Protein AF-0000000066474087 (afdb_homodimer)

pLDDT: mean 93.51, std 13.2, range [39.25, 98.94]

GO terms:
  GO:0045087 innate immune response (P, IMP)
  GO:0050829 defense response to Gram-negative bacterium (P, IMP)

Organism: Caenorhabditis elegans (NCBI:txid6239)

Secondary structure (DSSP, 8-state):
------------------EEEEEEEE-SSS-BEEEEESTT-GGGGB--B-TT-EEEEEEETT--SEEEEEEBS--TT---SBS---SSSS-TTBPPPSS--EEEEETT-GGG-EEEEEE-TT-BSS-EEEEEEEEES---EE--SS-HHHH--GGGEEE-TTSSEEEE--HHHHH-BHHHHT-GGG-STTT----HHHHHHHHH-TTSB-STT-HHHH-EEEEEEEEEEEEE-/------------------EEEEEEEE-SSS-BEEEEESTT-GGGGB--B-TT-EEEEEEETT--SEEEEEEBS--TT---SBS---SSSS-TTBPPPSS--EEEEETT-GGG-EEEEEE-TT-BSS-EEEEEEEEES---EE--SS-HHHH--GGGEEE-TTSSEEEE--HHHHH-BHHHHT-GGG-STTT----HHHHHHHHH-TTSB-STT-HHHH-EEEEEEEEEEEEE-

Sequence (466 aa):
MALIKLTLAVLLLALGAEARKITIYNKCPFTIWPGILGPGNPSGGGFKLNAGQSRDINVDDAWTAGRVWARTGCDGNFNCETGFCRNSEQCNGAGGVPPASLAEFTLKAWGGQDFYDVSLVDGYNLPVLIDPHGGSGCKRAGGCVKDINAECPAALSVKGHNGKTVACKSGCLGYNTDQECCRGAYGTPDKCHRSATAQMFKDACPTAYSYAYDDGSSTFTCQPSASYTVQFCMALIKLTLAVLLLALGAEARKITIYNKCPFTIWPGILGPGNPSGGGFKLNAGQSRDINVDDAWTAGRVWARTGCDGNFNCETGFCRNSEQCNGAGGVPPASLAEFT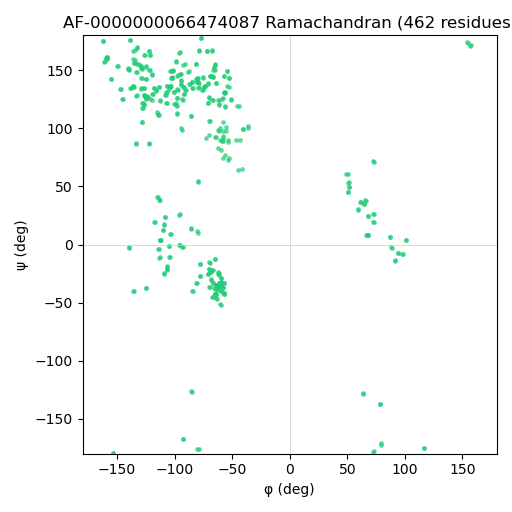LKAWGGQDFYDVSLVDGYNLPVLIDPHGGSGCKRAGGCVKDINAECPAALSVKGHNGKTVACKSGCLGYNTDQECCRGAYGTPDKCHRSATAQMFKDACPTAYSYAYDDGSSTFTCQPSASYTVQFC

Structure (mmCIF, N/CA/C/O backbone):
data_AF-0000000066474087-model_v1
#
loop_
_entity.id
_entity.type
_entity.pdbx_description
1 polymer 'Pathogenesis-related protein 5-like'
#
loop_
_atom_site.group_PDB
_atom_site.id
_atom_site.type_symbol
_atom_site.label_atom_id
_atom_site.label_alt_id
_atom_site.label_comp_id
_atom_site.label_asym_id
_atom_site.label_entity_id
_atom_site.label_seq_id
_atom_site.pdbx_PDB_ins_code
_atom_site.Cartn_x
_atom_site.Cartn_y
_atom_site.Cartn_z
_atom_site.occupancy
_atom_site.B_iso_or_equiv
_atom_site.auth_seq_id
_atom_site.auth_comp_id
_atom_site.auth_asym_id
_atom_site.auth_atom_id
_atom_site.pdbx_PDB_model_num
ATOM 1 N N . MET A 1 1 ? -57.969 23.359 45.062 1 40.38 1 MET A N 1
ATOM 2 C CA . MET A 1 1 ? -56.531 23.031 45.125 1 40.38 1 MET A CA 1
ATOM 3 C C . MET A 1 1 ? -55.875 23.219 43.75 1 40.38 1 MET A C 1
ATOM 5 O O . MET A 1 1 ? -56.312 22.641 42.781 1 40.38 1 MET A O 1
ATOM 9 N N . ALA A 1 2 ? -55.219 24.484 43.656 1 49.38 2 ALA A N 1
ATOM 10 C CA . ALA A 1 2 ? -54.562 24.922 42.438 1 49.38 2 ALA A CA 1
ATOM 11 C C . ALA A 1 2 ? -53.469 23.922 42.031 1 49.38 2 ALA A C 1
ATOM 13 O O . ALA A 1 2 ? -52.594 23.562 42.812 1 49.38 2 ALA A O 1
ATOM 14 N N . LEU A 1 3 ? -53.656 23.078 41 1 45.44 3 LEU A N 1
ATOM 15 C CA . LEU A 1 3 ? -52.719 22.125 40.375 1 45.44 3 LEU A CA 1
ATOM 16 C C . LEU A 1 3 ? -51.531 22.859 39.781 1 45.44 3 LEU A C 1
ATOM 18 O O . LEU A 1 3 ? -51.656 23.672 38.875 1 45.44 3 LEU A O 1
ATOM 22 N N . ILE A 1 4 ? -50.531 23.172 40.594 1 39.28 4 ILE A N 1
ATOM 23 C CA . ILE A 1 4 ? -49.281 23.734 40.062 1 39.28 4 ILE A CA 1
ATOM 24 C C . ILE A 1 4 ? -48.625 22.734 39.125 1 39.28 4 ILE A C 1
ATOM 26 O O . ILE A 1 4 ? -48.312 21.609 39.531 1 39.28 4 ILE A O 1
ATOM 30 N N . LYS A 1 5 ? -48.781 22.859 37.812 1 51.28 5 LYS A N 1
ATOM 31 C CA . LYS A 1 5 ? -48 22.109 36.812 1 51.28 5 LYS A CA 1
ATOM 32 C C . LYS A 1 5 ? -46.5 22.344 36.969 1 51.28 5 LYS A C 1
ATOM 34 O O . LYS A 1 5 ? -46.031 23.484 36.875 1 51.28 5 LYS A O 1
ATOM 39 N N . LEU A 1 6 ? -45.875 21.469 37.75 1 45.5 6 LEU A N 1
ATOM 40 C CA . LEU A 1 6 ? -44.438 21.484 37.781 1 45.5 6 LEU A CA 1
ATOM 41 C C . LEU A 1 6 ? -43.844 21.266 36.406 1 45.5 6 LEU A C 1
ATOM 43 O O . LEU A 1 6 ? -44.031 20.219 35.781 1 45.5 6 LEU A O 1
ATOM 47 N N . THR A 1 7 ? -43.562 22.344 35.719 1 52.12 7 THR A N 1
ATOM 48 C CA . THR A 1 7 ? -42.812 22.203 34.469 1 52.12 7 THR A CA 1
ATOM 49 C C . THR A 1 7 ? -41.375 21.797 34.719 1 52.12 7 THR A C 1
ATOM 51 O O . THR A 1 7 ? -40.625 22.516 35.406 1 52.12 7 THR A O 1
ATOM 54 N N . LEU A 1 8 ? -41.031 20.516 34.688 1 50.44 8 LEU A N 1
ATOM 55 C CA . LEU A 1 8 ? -39.656 20.016 34.75 1 50.44 8 LEU A CA 1
ATOM 56 C C . LEU A 1 8 ? -38.844 20.516 33.562 1 50.44 8 LEU A C 1
ATOM 58 O O . LEU A 1 8 ? -39.156 20.219 32.406 1 50.44 8 LEU A O 1
ATOM 62 N N . ALA A 1 9 ? -38.062 21.594 33.75 1 51.41 9 ALA A N 1
ATOM 63 C CA . ALA A 1 9 ? -37.094 22 32.719 1 51.41 9 ALA A CA 1
ATOM 64 C C . ALA A 1 9 ? -36.031 20.938 32.531 1 51.41 9 ALA A C 1
ATOM 66 O O . ALA A 1 9 ? -35.281 20.641 33.469 1 51.41 9 ALA A O 1
ATOM 67 N N . VAL A 1 10 ? -36.156 20 31.625 1 49.22 10 VAL A N 1
ATOM 68 C CA . VAL A 1 10 ? -35.062 19.094 31.25 1 49.22 10 VAL A CA 1
ATOM 69 C C . VAL A 1 10 ? -33.875 19.906 30.75 1 49.22 10 VAL A C 1
ATOM 71 O O . VAL A 1 10 ? -33.969 20.625 29.766 1 49.22 10 VAL A O 1
ATOM 74 N N . LEU A 1 11 ? -32.969 20.328 31.625 1 45.31 11 LEU A N 1
ATOM 75 C CA . LEU A 1 11 ? -31.703 20.859 31.188 1 45.31 11 LEU A CA 1
ATOM 76 C C . LEU A 1 11 ? -30.984 19.875 30.25 1 45.31 11 LEU A C 1
ATOM 78 O O . LEU A 1 11 ? -30.594 18.781 30.672 1 45.31 11 LEU A O 1
ATOM 82 N N . LEU A 1 12 ? -31.219 19.922 28.984 1 45.09 12 LEU A N 1
ATOM 83 C CA . LEU A 1 12 ? -30.375 19.219 28.031 1 45.09 12 LEU A CA 1
ATOM 84 C C . LEU A 1 12 ? -28.922 19.641 28.172 1 45.09 12 LEU A C 1
ATOM 86 O O . LEU A 1 12 ? -28.562 20.781 27.828 1 45.09 12 LEU A O 1
ATOM 90 N N . LEU A 1 13 ? -28.172 19.188 29.156 1 43.22 13 LEU A N 1
ATOM 91 C CA . LEU A 1 13 ? -26.719 19.312 29.125 1 43.22 13 LEU A CA 1
ATOM 92 C C . LEU A 1 13 ? -26.172 18.891 27.766 1 43.22 13 LEU A C 1
ATOM 94 O O . LEU A 1 13 ? -26.344 17.75 27.344 1 43.22 13 LEU A O 1
ATOM 98 N N . ALA A 1 14 ? -26.094 19.828 26.922 1 44 14 ALA A N 1
ATOM 99 C CA . ALA A 1 14 ? -25.328 19.578 25.703 1 44 14 ALA A CA 1
ATOM 100 C C . ALA A 1 14 ? -23.922 19.078 26.047 1 44 14 ALA A C 1
ATOM 102 O O . ALA A 1 14 ? -23.109 19.812 26.609 1 44 14 ALA A O 1
ATOM 103 N N . LEU A 1 15 ? -23.734 17.828 26.484 1 45.19 15 LEU A N 1
ATOM 104 C CA . LEU A 1 15 ? -22.391 17.281 26.484 1 45.19 15 LEU A CA 1
ATOM 105 C C . LEU A 1 15 ? -21.672 17.594 25.172 1 45.19 15 LEU A C 1
ATOM 107 O O . LEU A 1 15 ? -21.984 17.016 24.125 1 45.19 15 LEU A O 1
ATOM 111 N N . GLY A 1 16 ? -21.484 18.859 24.969 1 47.69 16 GLY A N 1
ATOM 112 C CA . GLY A 1 16 ? -20.703 19.203 23.797 1 47.69 16 GLY A CA 1
ATOM 113 C C . GLY A 1 16 ? -19.516 18.281 23.578 1 47.69 16 GLY A C 1
ATOM 114 O O . GLY A 1 16 ? -18.75 18.031 24.516 1 47.69 16 GLY A O 1
ATOM 115 N N . ALA A 1 17 ? -19.594 17.344 22.75 1 59.47 17 ALA A N 1
ATOM 116 C CA . ALA A 1 17 ? -18.438 16.531 22.375 1 59.47 17 ALA A CA 1
ATOM 117 C C . ALA A 1 17 ? -17.156 17.375 22.328 1 59.47 17 ALA A C 1
ATOM 119 O O . ALA A 1 17 ? -17.125 18.422 21.703 1 59.47 17 ALA A O 1
ATOM 120 N N . GLU A 1 18 ? -16.203 17.344 23.359 1 81.31 18 GLU A N 1
ATOM 121 C CA . GLU A 1 18 ? -14.938 18.062 23.469 1 81.31 18 GLU A CA 1
ATOM 122 C C . GLU A 1 18 ? -14.141 17.984 22.172 1 81.31 18 GLU A C 1
ATOM 124 O O . GLU A 1 18 ? -14.117 16.938 21.516 1 81.31 18 GLU A O 1
ATOM 129 N N . ALA A 1 19 ? -13.859 19.141 21.562 1 92.62 19 ALA A N 1
ATOM 130 C CA . ALA A 1 19 ? -13.148 19.266 20.297 1 92.62 19 ALA A CA 1
ATOM 131 C C . ALA A 1 19 ? -11.703 19.688 20.516 1 92.62 19 ALA A C 1
ATOM 133 O O . ALA A 1 19 ? -11.375 20.297 21.547 1 92.62 19 ALA A O 1
ATOM 134 N N . ARG A 1 20 ? -10.805 19.156 19.688 1 96.25 20 ARG A N 1
ATOM 135 C CA . ARG A 1 20 ? -9.398 19.547 19.641 1 96.25 20 ARG A CA 1
ATOM 136 C C . ARG A 1 20 ? -9.102 20.406 18.422 1 96.25 20 ARG A C 1
ATOM 138 O O . ARG A 1 20 ? -9.523 20.078 17.312 1 96.25 20 ARG A O 1
ATOM 145 N N . LYS A 1 21 ? -8.367 21.5 18.656 1 97.88 21 LYS A N 1
ATOM 146 C CA . LYS A 1 21 ? -8.031 22.391 17.562 1 97.88 21 LYS A CA 1
ATOM 147 C C . LYS A 1 21 ? -6.715 22 16.906 1 97.88 21 LYS A C 1
ATOM 149 O O . LYS A 1 21 ? -5.719 21.75 17.594 1 97.88 21 LYS A O 1
ATOM 154 N N . ILE A 1 22 ? -6.699 21.953 15.609 1 98.75 22 ILE A N 1
ATOM 155 C CA . ILE A 1 22 ? -5.496 21.797 14.797 1 98.75 22 ILE A CA 1
ATOM 156 C C . ILE A 1 22 ? -5.438 22.922 13.758 1 98.75 22 ILE A C 1
ATOM 158 O O . ILE A 1 22 ? -6.363 23.078 12.961 1 98.75 22 ILE A O 1
ATOM 162 N N . THR A 1 23 ? -4.383 23.688 13.828 1 98.94 23 THR A N 1
ATOM 163 C CA . THR A 1 23 ? -4.164 24.734 12.836 1 98.94 23 THR A CA 1
ATOM 164 C C . THR A 1 23 ? -3.291 24.219 11.695 1 98.94 23 THR A C 1
ATOM 166 O O . THR A 1 23 ? -2.193 23.719 11.922 1 98.94 23 THR A O 1
ATOM 169 N N . ILE A 1 24 ? -3.791 24.344 10.492 1 98.94 24 ILE A N 1
ATOM 170 C CA . ILE A 1 24 ? -2.994 24 9.32 1 98.94 24 ILE A CA 1
ATOM 171 C C . ILE A 1 24 ? -2.438 25.281 8.695 1 98.94 24 ILE A C 1
ATOM 173 O O . ILE A 1 24 ? -3.197 26.188 8.344 1 98.94 24 ILE A O 1
ATOM 177 N N . TYR A 1 25 ? -1.104 25.312 8.633 1 98.94 25 TYR A N 1
ATOM 178 C CA . TYR A 1 25 ? -0.405 26.516 8.219 1 98.94 25 TYR A CA 1
ATOM 179 C C . TYR A 1 25 ? 0.437 26.266 6.977 1 98.94 25 TYR A C 1
ATOM 181 O O . TYR A 1 25 ? 1.286 25.375 6.961 1 98.94 25 TYR A O 1
ATOM 189 N N . ASN A 1 26 ? 0.2 27.094 5.891 1 98.94 26 ASN A N 1
ATOM 190 C CA . ASN A 1 26 ? 1.006 27.047 4.676 1 98.94 26 ASN A CA 1
ATOM 191 C C . ASN A 1 26 ? 2.141 28.062 4.711 1 98.94 26 ASN A C 1
ATOM 193 O O . ASN A 1 26 ? 1.957 29.219 4.324 1 98.94 26 ASN A O 1
ATOM 197 N N . LYS A 1 27 ? 3.25 27.578 5.043 1 98.75 27 LYS A N 1
ATOM 198 C CA . LYS A 1 27 ? 4.418 28.453 5.055 1 98.75 27 LYS A CA 1
ATOM 199 C C . LYS A 1 27 ? 5.156 28.391 3.721 1 98.75 27 LYS A C 1
ATOM 201 O O . LYS A 1 27 ? 6.199 29.031 3.559 1 98.75 27 LYS A O 1
ATOM 206 N N . CYS A 1 28 ? 4.699 27.594 2.824 1 98.12 28 CYS A N 1
ATOM 207 C CA . CYS A 1 28 ? 5.285 27.547 1.488 1 98.12 28 CYS A CA 1
ATOM 208 C C . CYS A 1 28 ? 5.066 28.859 0.745 1 98.12 28 CYS A C 1
ATOM 210 O O . CYS A 1 28 ? 4.121 29.594 1.04 1 98.12 28 CYS A O 1
ATOM 212 N N . PRO A 1 29 ? 5.973 29.172 -0.181 1 98.25 29 PRO A N 1
ATOM 213 C CA . PRO A 1 29 ? 5.766 30.375 -0.99 1 98.25 29 PRO A CA 1
ATOM 214 C C . PRO A 1 29 ? 4.785 30.141 -2.137 1 98.25 29 PRO A C 1
ATOM 216 O O . PRO A 1 29 ? 4.723 30.953 -3.066 1 98.25 29 PRO A O 1
ATOM 219 N N . PHE A 1 30 ? 4.043 29.016 -2.189 1 98.19 30 PHE A N 1
ATOM 220 C CA . PHE A 1 30 ? 3.061 28.672 -3.211 1 98.19 30 PHE A CA 1
ATOM 221 C C . PHE A 1 30 ? 1.799 28.094 -2.576 1 98.19 30 PHE A C 1
ATOM 223 O O . PHE A 1 30 ? 1.779 27.797 -1.38 1 98.19 30 PHE A O 1
ATOM 230 N N . THR A 1 31 ? 0.74 28 -3.381 1 98.75 31 THR A N 1
ATOM 231 C CA . THR A 1 31 ? -0.538 27.469 -2.926 1 98.75 31 THR A CA 1
ATOM 232 C C . THR A 1 31 ? -0.442 25.953 -2.699 1 98.75 31 THR A C 1
ATOM 234 O O . THR A 1 31 ? 0.189 25.25 -3.484 1 98.75 31 THR A O 1
ATOM 237 N N . ILE A 1 32 ? -1.054 25.5 -1.625 1 98.88 32 ILE A N 1
ATOM 238 C CA . ILE A 1 32 ? -1.222 24.062 -1.394 1 98.88 32 ILE A CA 1
ATOM 239 C C . ILE A 1 32 ? -2.695 23.75 -1.142 1 98.88 32 ILE A C 1
ATOM 241 O O . ILE A 1 32 ? -3.502 24.672 -0.931 1 98.88 32 ILE A O 1
ATOM 245 N N . TRP A 1 33 ? -3.061 22.531 -1.255 1 98.94 33 TRP A N 1
ATOM 246 C CA . TRP A 1 33 ? -4.383 22.016 -0.918 1 98.94 33 TRP A CA 1
ATOM 247 C C . TRP A 1 33 ? -4.285 20.906 0.128 1 98.94 33 TRP A C 1
ATOM 249 O O . TRP A 1 33 ? -4.254 19.719 -0.214 1 98.94 33 TRP A O 1
ATOM 259 N N . PRO A 1 34 ? -4.277 21.281 1.402 1 98.94 34 PRO A N 1
ATOM 260 C CA . PRO A 1 34 ? -4.219 20.266 2.449 1 98.94 34 PRO A CA 1
ATOM 261 C C . PRO A 1 34 ? -5.359 19.25 2.352 1 98.94 34 PRO A C 1
ATOM 263 O O . PRO A 1 34 ? -6.504 19.625 2.09 1 98.94 34 PRO A O 1
ATOM 266 N N . GLY A 1 35 ? -4.992 17.953 2.41 1 98.81 35 GLY A N 1
ATOM 267 C CA . GLY A 1 35 ? -5.934 16.859 2.633 1 98.81 35 GLY A CA 1
ATOM 268 C C . GLY A 1 35 ? -5.996 16.422 4.082 1 98.81 35 GLY A C 1
ATOM 269 O O . GLY A 1 35 ? -4.996 16.484 4.801 1 98.81 35 GLY A O 1
ATOM 270 N N . ILE A 1 36 ? -7.148 16.031 4.504 1 98.75 36 ILE A N 1
ATOM 271 C CA . ILE A 1 36 ? -7.379 15.578 5.867 1 98.75 36 ILE A CA 1
ATOM 272 C C . ILE A 1 36 ? -8.188 14.281 5.844 1 98.75 36 ILE A C 1
ATOM 274 O O . ILE A 1 36 ? -9.227 14.203 5.188 1 98.75 36 ILE A O 1
ATOM 278 N N . LEU A 1 37 ? -7.668 13.32 6.531 1 98.31 37 LEU A N 1
ATOM 279 C CA . LEU A 1 37 ? -8.344 12.031 6.625 1 98.31 37 LEU A CA 1
ATOM 280 C C . LEU A 1 37 ? -8.461 11.586 8.078 1 98.31 37 LEU A C 1
ATOM 282 O O . LEU A 1 37 ? -7.48 11.625 8.82 1 98.31 37 LEU A O 1
ATOM 286 N N . GLY A 1 38 ? -9.664 11.117 8.477 1 96.81 38 GLY A N 1
ATOM 287 C CA . GLY A 1 38 ? -9.922 10.609 9.812 1 96.81 38 GLY A CA 1
ATOM 288 C C . GLY A 1 38 ? -11.383 10.719 10.219 1 96.81 38 GLY A C 1
ATOM 289 O O . GLY A 1 38 ? -12.195 11.289 9.484 1 96.81 38 GLY A O 1
ATOM 290 N N . PRO A 1 39 ? -11.727 10.164 11.367 1 94.88 39 PRO A N 1
ATOM 291 C CA . PRO A 1 39 ? -13.125 10.203 11.812 1 94.88 39 PRO A CA 1
ATOM 292 C C . PRO A 1 39 ? -13.711 11.609 11.82 1 94.88 39 PRO A C 1
ATOM 294 O O . PRO A 1 39 ? -13.031 12.562 12.211 1 94.88 39 PRO A O 1
ATOM 297 N N . GLY A 1 40 ? -14.914 11.688 11.32 1 94.69 40 GLY A N 1
ATOM 298 C CA . GLY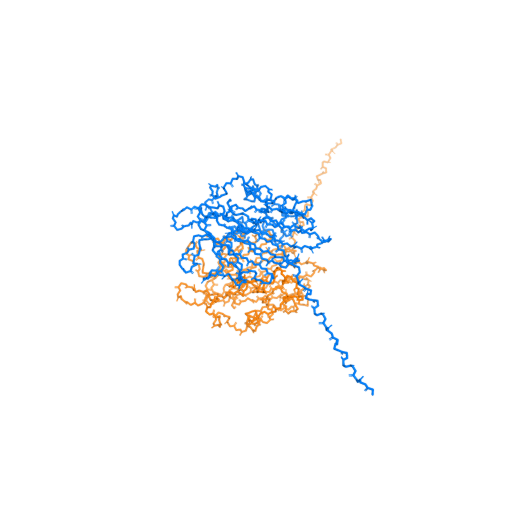 A 1 40 ? -15.625 12.961 11.312 1 94.69 40 GLY A CA 1
ATOM 299 C C . GLY A 1 40 ? -15.406 13.758 10.039 1 94.69 40 GLY A C 1
ATOM 300 O O . GLY A 1 40 ? -16.094 14.742 9.789 1 94.69 40 GLY A O 1
ATOM 301 N N . ASN A 1 41 ? -14.406 13.375 9.219 1 95.88 41 ASN A N 1
ATOM 302 C CA . ASN A 1 41 ? -14.109 14.039 7.953 1 95.88 41 ASN A CA 1
ATOM 303 C C . ASN A 1 41 ? -14.023 15.555 8.117 1 95.88 41 ASN A C 1
ATOM 305 O O . ASN A 1 41 ? -14.719 16.297 7.438 1 95.88 41 ASN A O 1
ATOM 309 N N . PRO A 1 42 ? -13.055 15.969 8.961 1 97.19 42 PRO A N 1
ATOM 310 C CA . PRO A 1 42 ? -12.969 17.406 9.234 1 97.19 42 PRO A CA 1
ATOM 311 C C . PRO A 1 42 ? -12.789 18.234 7.969 1 97.19 42 PRO A C 1
ATOM 313 O O . PRO A 1 42 ? -11.977 17.891 7.105 1 97.19 42 PRO A O 1
ATOM 316 N N . SER A 1 43 ? -13.656 19.312 7.863 1 97.62 43 SER A N 1
ATOM 317 C CA . SER A 1 43 ? -13.625 20.25 6.746 1 97.62 43 SER A CA 1
ATOM 318 C C . SER A 1 43 ? -13.852 19.547 5.418 1 97.62 43 SER A C 1
ATOM 320 O O . SER A 1 43 ? -13.273 19.922 4.398 1 97.62 43 SER A O 1
ATOM 322 N N . GLY A 1 44 ? -14.586 18.469 5.406 1 97.88 44 GLY A N 1
ATOM 323 C CA . GLY A 1 44 ? -14.852 17.703 4.195 1 97.88 44 GLY A CA 1
ATOM 324 C C . GLY A 1 44 ? -13.625 17.031 3.633 1 97.88 44 GLY A C 1
ATOM 325 O O . GLY A 1 44 ? -13.633 16.547 2.498 1 97.88 44 GLY A O 1
ATOM 326 N N . GLY A 1 45 ? -12.508 17.078 4.406 1 98.38 45 GLY A N 1
ATOM 327 C CA . GLY A 1 45 ? -11.289 16.391 3.996 1 98.38 45 GLY A CA 1
ATOM 328 C C . GLY A 1 45 ? -10.266 17.328 3.387 1 98.38 45 GLY A C 1
ATOM 329 O O . GLY A 1 45 ? -9.242 16.875 2.852 1 98.38 45 GLY A O 1
ATOM 330 N N . GLY A 1 46 ? -10.555 18.578 3.371 1 98.56 46 GLY A N 1
ATOM 331 C CA . GLY A 1 46 ? -9.492 19.438 2.863 1 98.56 46 GLY A CA 1
ATOM 332 C C . GLY A 1 46 ? -9.992 20.766 2.342 1 98.56 46 GLY A C 1
ATOM 333 O O . GLY A 1 46 ? -11.195 21.016 2.305 1 98.56 46 GLY A O 1
ATOM 334 N N . PHE A 1 47 ? -9.078 21.641 2.039 1 98.88 47 PHE A N 1
ATOM 335 C CA . PHE A 1 47 ? -9.312 23 1.566 1 98.88 47 PHE A CA 1
ATOM 336 C C . PHE A 1 47 ? -8.055 23.562 0.912 1 98.88 47 PHE A C 1
ATOM 338 O O . PHE A 1 47 ? -7.027 22.891 0.835 1 98.88 47 PHE A O 1
ATOM 345 N N . LYS A 1 48 ? -8.227 24.75 0.369 1 98.81 48 LYS A N 1
ATOM 346 C CA . LYS A 1 48 ? -7.125 25.484 -0.262 1 98.81 48 LYS A CA 1
ATOM 347 C C . LYS A 1 48 ? -6.473 26.453 0.72 1 98.81 48 LYS A C 1
ATOM 349 O O . LYS A 1 48 ? -7.16 27.109 1.496 1 98.81 48 LYS A O 1
ATOM 354 N N . LEU A 1 49 ? -5.168 26.531 0.734 1 98.94 49 LEU A N 1
ATOM 355 C CA . LEU A 1 49 ? -4.406 27.547 1.453 1 98.94 49 LEU A CA 1
ATOM 356 C C . LEU A 1 49 ? -3.406 28.234 0.528 1 98.94 49 LEU A C 1
ATOM 358 O O . LEU A 1 49 ? -2.512 27.594 -0.017 1 98.94 49 LEU A O 1
ATOM 362 N N . ASN A 1 50 ? -3.586 29.516 0.348 1 98.81 50 ASN A N 1
ATOM 363 C CA . ASN A 1 50 ? -2.549 30.281 -0.34 1 98.81 50 ASN A CA 1
ATOM 364 C C . ASN A 1 50 ? -1.31 30.453 0.534 1 98.81 50 ASN A C 1
ATOM 366 O O . ASN A 1 50 ? -1.337 30.141 1.727 1 98.81 50 ASN A O 1
ATOM 370 N N . ALA A 1 51 ? -0.224 30.906 -0.165 1 98.81 51 ALA A N 1
ATOM 371 C CA . ALA A 1 51 ? 1.021 31.156 0.562 1 98.81 51 ALA A CA 1
ATOM 372 C C . ALA A 1 51 ? 0.78 32.031 1.787 1 98.81 51 ALA A C 1
ATOM 374 O O . ALA A 1 51 ? 0.126 33.062 1.693 1 98.81 51 ALA A O 1
ATOM 375 N N . GLY A 1 52 ? 1.224 31.484 2.938 1 98.75 52 GLY A N 1
ATOM 376 C CA . GLY A 1 52 ? 1.174 32.281 4.152 1 98.75 52 GLY A CA 1
ATOM 377 C C . GLY A 1 52 ? -0.146 32.156 4.891 1 98.75 52 GLY A C 1
ATOM 378 O O . GLY A 1 52 ? -0.293 32.688 6 1 98.75 52 GLY A O 1
ATOM 379 N N . GLN A 1 53 ? -1.081 31.422 4.363 1 98.88 53 GLN A N 1
ATOM 380 C CA . GLN A 1 53 ? -2.4 31.312 4.977 1 98.88 53 GLN A CA 1
ATOM 381 C C . GLN A 1 53 ? -2.469 30.141 5.941 1 98.88 53 GLN A C 1
ATOM 383 O O . GLN A 1 53 ? -1.672 29.203 5.848 1 98.88 53 GLN A O 1
ATOM 388 N N . SER A 1 54 ? -3.365 30.219 6.902 1 98.88 54 SER A N 1
ATOM 389 C CA . SER A 1 54 ? -3.656 29.141 7.832 1 98.88 54 SER A CA 1
ATOM 390 C C . SER A 1 54 ? -5.16 28.969 8.023 1 98.88 54 SER A C 1
ATOM 392 O O . SER A 1 54 ? -5.941 29.859 7.688 1 98.88 54 SER A O 1
ATOM 394 N N . ARG A 1 55 ? -5.539 27.891 8.453 1 98.81 55 ARG A N 1
ATOM 395 C CA . ARG A 1 55 ? -6.926 27.578 8.773 1 98.81 55 ARG A CA 1
ATOM 396 C C . ARG A 1 55 ? -7.012 26.594 9.938 1 98.81 55 ARG A C 1
ATOM 398 O O . ARG A 1 55 ? -6.25 25.625 9.992 1 98.81 55 ARG A O 1
ATOM 405 N N . ASP A 1 56 ? -7.883 26.891 10.875 1 98.69 56 ASP A N 1
ATOM 406 C CA . ASP A 1 56 ? -8.133 26 11.992 1 98.69 56 ASP A CA 1
ATOM 407 C C . ASP A 1 56 ? -9.172 24.938 11.617 1 98.69 56 ASP A C 1
ATOM 409 O O . ASP A 1 56 ? -10.164 25.234 10.953 1 98.69 56 ASP A O 1
ATOM 413 N N . ILE A 1 57 ? -8.922 23.734 12.062 1 98.38 57 ILE A N 1
ATOM 414 C CA . ILE A 1 57 ? -9.953 22.703 12.031 1 98.38 57 ILE A CA 1
ATOM 415 C C . ILE A 1 57 ? -10.211 22.188 13.445 1 98.38 57 ILE A C 1
ATOM 417 O O . ILE A 1 57 ? -9.328 22.25 14.305 1 98.38 57 ILE A O 1
ATOM 421 N N . ASN A 1 58 ? -11.445 21.781 13.633 1 97.38 58 ASN A N 1
ATOM 422 C CA . ASN A 1 58 ? -11.805 21.109 14.875 1 97.38 58 ASN A CA 1
ATOM 423 C C . ASN A 1 58 ? -12.039 19.609 14.664 1 97.38 58 ASN A C 1
ATOM 425 O O . ASN A 1 58 ? -12.797 19.219 13.773 1 97.38 58 ASN A O 1
ATOM 429 N N . VAL A 1 59 ? -11.352 18.828 15.508 1 97.5 59 VAL A N 1
ATOM 430 C CA . VAL A 1 59 ? -11.531 17.391 15.461 1 97.5 59 VAL A CA 1
ATOM 431 C C . VAL A 1 59 ? -11.984 16.875 16.828 1 97.5 59 VAL A C 1
ATOM 433 O O . VAL A 1 59 ? -11.961 17.609 17.812 1 97.5 59 VAL A O 1
ATOM 436 N N . ASP A 1 60 ? -12.43 15.641 16.812 1 95.75 60 ASP A N 1
ATOM 437 C CA . ASP A 1 60 ? -12.781 15.016 18.078 1 95.75 60 ASP A CA 1
ATOM 438 C C . ASP A 1 60 ? -11.602 15.023 19.047 1 95.75 60 ASP A C 1
ATOM 440 O O . ASP A 1 60 ? -10.453 14.836 18.641 1 95.75 60 ASP A O 1
ATOM 444 N N . ASP A 1 61 ? -11.883 15.18 20.312 1 96.06 61 ASP A N 1
ATOM 445 C CA . ASP A 1 61 ? -10.836 15.227 21.328 1 96.06 61 ASP A CA 1
ATOM 446 C C . ASP A 1 61 ? -10.055 13.914 21.375 1 96.06 61 ASP A C 1
ATOM 448 O O . ASP A 1 61 ? -8.922 13.875 21.875 1 96.06 61 ASP A O 1
ATOM 452 N N . ALA A 1 62 ? -10.625 12.844 20.938 1 95.44 62 ALA A N 1
ATOM 453 C CA . ALA A 1 62 ? -9.969 11.547 20.828 1 95.44 62 ALA A CA 1
ATOM 454 C C . ALA A 1 62 ? -9.828 11.125 19.359 1 95.44 62 ALA A C 1
ATOM 456 O O . ALA A 1 62 ? -10.102 9.977 19.016 1 95.44 62 ALA A O 1
ATOM 457 N N . TRP A 1 63 ? -9.547 12.109 18.547 1 96.31 63 TRP A N 1
ATOM 458 C CA . TRP A 1 63 ? -9.391 11.852 17.125 1 96.31 63 TRP A CA 1
ATOM 459 C C . TRP A 1 63 ? -8.328 10.789 16.875 1 96.31 63 TRP A C 1
ATOM 461 O O . TRP A 1 63 ? -7.176 10.938 17.297 1 96.31 63 TRP A O 1
ATOM 471 N N . THR A 1 64 ? -8.742 9.672 16.25 1 96 64 THR A N 1
ATOM 472 C CA . THR A 1 64 ? -7.883 8.508 16.078 1 96 64 THR A CA 1
ATOM 473 C C . THR A 1 64 ? -7.555 8.289 14.602 1 96 64 THR A C 1
ATOM 475 O O . THR A 1 64 ? -8.422 8.445 13.742 1 96 64 THR A O 1
ATOM 478 N N . ALA A 1 65 ? -6.285 8.023 14.383 1 96.81 65 ALA A N 1
ATOM 479 C CA . ALA A 1 65 ? -5.809 7.68 13.047 1 96.81 65 ALA A CA 1
ATOM 480 C C . ALA A 1 65 ? -5.98 8.852 12.086 1 96.81 65 ALA A C 1
ATOM 482 O O . ALA A 1 65 ? -6.324 8.656 10.914 1 96.81 65 ALA A O 1
ATOM 483 N N . GLY A 1 66 ? -5.816 10.023 12.586 1 98 66 GLY A N 1
ATOM 484 C CA . GLY A 1 66 ? -5.883 11.203 11.742 1 98 66 GLY A CA 1
ATOM 485 C C . GLY A 1 66 ? -4.645 11.398 10.891 1 98 66 GLY A C 1
ATOM 486 O O . GLY A 1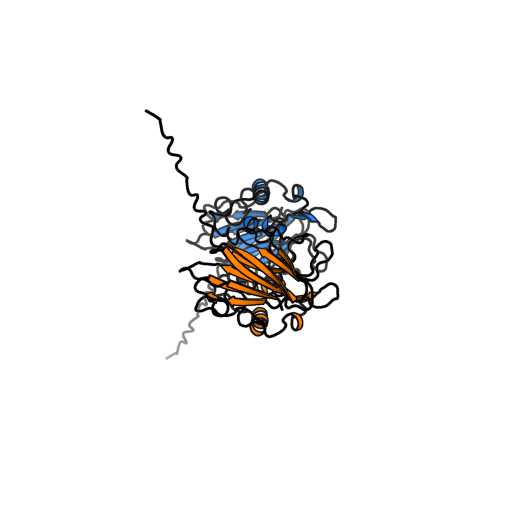 66 ? -3.525 11.148 11.344 1 98 66 GLY A O 1
ATOM 487 N N . ARG A 1 67 ? -4.855 11.891 9.648 1 98.69 67 ARG A N 1
ATOM 488 C CA . ARG A 1 67 ? -3.764 12.203 8.734 1 98.69 67 ARG A CA 1
ATOM 489 C C . ARG A 1 67 ? -3.988 13.555 8.055 1 98.69 67 ARG A C 1
ATOM 491 O O . ARG A 1 67 ? -5.113 13.883 7.672 1 98.69 67 ARG A O 1
ATOM 498 N N . VAL A 1 68 ? -2.953 14.289 8.016 1 98.94 68 VAL A N 1
ATOM 499 C CA . VAL A 1 68 ? -2.947 15.555 7.289 1 98.94 68 VAL A CA 1
ATOM 500 C C . VAL A 1 68 ? -1.772 15.578 6.312 1 98.94 68 VAL A C 1
ATOM 502 O O . VAL A 1 68 ? -0.643 15.25 6.684 1 98.94 68 VAL A O 1
ATOM 505 N N . TRP A 1 69 ? -2.057 15.883 5.059 1 98.88 69 TRP A N 1
ATOM 506 C CA . TRP A 1 69 ? -1.02 16.062 4.047 1 98.88 69 TRP A CA 1
ATOM 507 C C . TRP A 1 69 ? -1.329 17.25 3.15 1 98.88 69 TRP A C 1
ATOM 509 O O . TRP A 1 69 ? -2.344 17.922 3.334 1 98.88 69 TRP A O 1
ATOM 519 N N . ALA A 1 70 ? -0.417 17.547 2.252 1 98.88 70 ALA A N 1
ATOM 520 C CA . ALA A 1 70 ? -0.681 18.656 1.355 1 98.88 70 ALA A CA 1
ATOM 521 C C . ALA A 1 70 ? -0.551 18.234 -0.105 1 98.88 70 ALA A C 1
ATOM 523 O O . ALA A 1 70 ? 0.457 17.641 -0.5 1 98.88 70 ALA A O 1
ATOM 524 N N . ARG A 1 71 ? -1.583 18.531 -0.873 1 98.88 71 ARG A N 1
ATOM 525 C CA . ARG A 1 71 ? -1.502 18.406 -2.324 1 98.88 71 ARG A CA 1
ATOM 526 C C . ARG A 1 71 ? -0.797 19.609 -2.934 1 98.88 71 ARG A C 1
ATOM 528 O O . ARG A 1 71 ? -0.953 20.734 -2.453 1 98.88 71 ARG A O 1
ATOM 535 N N . THR A 1 72 ? -0.021 19.391 -3.961 1 98.81 72 THR A N 1
ATOM 536 C CA . THR A 1 72 ? 0.663 20.5 -4.633 1 98.81 72 THR A CA 1
ATOM 537 C C . THR A 1 72 ? 0.438 20.422 -6.141 1 98.81 72 THR A C 1
ATOM 539 O O . THR A 1 72 ? 0.15 19.359 -6.684 1 98.81 72 THR A O 1
ATOM 542 N N . GLY A 1 73 ? 0.524 21.578 -6.809 1 98.31 73 GLY A N 1
ATOM 543 C CA . GLY A 1 73 ? 0.503 21.656 -8.258 1 98.31 73 GLY A CA 1
ATOM 544 C C . GLY A 1 73 ? -0.82 21.219 -8.859 1 98.31 73 GLY A C 1
ATOM 545 O O . GLY A 1 73 ? -0.851 20.594 -9.922 1 98.31 73 GLY A O 1
ATOM 546 N N . CYS A 1 74 ? -1.878 21.562 -8.203 1 98.25 74 CYS A N 1
ATOM 547 C CA . CYS A 1 74 ? -3.188 21.188 -8.719 1 98.25 74 CYS A CA 1
ATOM 548 C C . CYS A 1 74 ? -3.639 22.141 -9.82 1 98.25 74 CYS A C 1
ATOM 550 O O . CYS A 1 74 ? -3.438 23.344 -9.719 1 98.25 74 CYS A O 1
ATOM 552 N N . ASP A 1 75 ? -4.23 21.531 -10.797 1 97.44 75 ASP A N 1
ATOM 553 C CA . ASP A 1 75 ? -4.828 22.344 -11.852 1 97.44 75 ASP A CA 1
ATOM 554 C C . ASP A 1 75 ? -6.301 22.625 -11.562 1 97.44 75 ASP A C 1
ATOM 556 O O . ASP A 1 75 ? -6.77 22.422 -10.438 1 97.44 75 ASP A O 1
ATOM 560 N N . GLY A 1 76 ? -7.016 23.109 -12.492 1 97 76 GLY A N 1
ATOM 561 C CA . GLY A 1 76 ? -8.398 23.516 -12.312 1 97 76 GLY A CA 1
ATOM 562 C C . GLY A 1 76 ? -9.336 22.359 -12.016 1 97 76 GLY A C 1
ATOM 563 O O . GLY A 1 76 ? -10.406 22.547 -11.438 1 97 76 GLY A O 1
ATOM 564 N N . ASN A 1 77 ? -8.93 21.188 -12.391 1 97.69 77 ASN A N 1
ATOM 565 C CA . ASN A 1 77 ? -9.719 19.984 -12.148 1 97.69 77 ASN A CA 1
ATOM 566 C C . ASN A 1 77 ? -9.164 19.156 -10.984 1 97.69 77 ASN A C 1
ATOM 568 O O . ASN A 1 77 ? -9.5 17.984 -10.82 1 97.69 77 ASN A O 1
ATOM 572 N N . PHE A 1 78 ? -8.18 19.719 -10.25 1 98.19 78 PHE A N 1
ATOM 573 C CA . PHE A 1 78 ? -7.555 19.156 -9.062 1 98.19 78 PHE A CA 1
ATOM 574 C C . PHE A 1 78 ? -6.738 17.922 -9.406 1 98.19 78 PHE A C 1
ATOM 576 O O . PHE A 1 78 ? -6.668 16.984 -8.617 1 98.19 78 PHE A O 1
ATOM 583 N N . ASN A 1 79 ? -6.352 17.938 -10.672 1 97.75 79 ASN A N 1
ATOM 584 C CA . ASN A 1 79 ? -5.215 17.078 -10.953 1 97.75 79 ASN A CA 1
ATOM 585 C C . ASN A 1 79 ? -3.93 17.609 -10.328 1 97.75 79 ASN A C 1
ATOM 587 O O . ASN A 1 79 ? -3.377 18.609 -10.797 1 97.75 79 ASN A O 1
ATOM 591 N N . CYS A 1 80 ? -3.504 17 -9.32 1 98.5 80 CYS A N 1
ATOM 592 C CA . CYS A 1 80 ? -2.377 17.531 -8.57 1 98.5 80 CYS A CA 1
ATOM 593 C C . CYS A 1 80 ? -1.1 16.75 -8.867 1 98.5 80 CYS A C 1
ATOM 595 O O . CYS A 1 80 ? -1.143 15.547 -9.094 1 98.5 80 CYS A O 1
ATOM 597 N N . GLU A 1 81 ? -0.036 17.406 -8.797 1 98.62 81 GLU A N 1
ATOM 598 C CA . GLU A 1 81 ? 1.263 16.781 -9.008 1 98.62 81 GLU A CA 1
ATOM 599 C C . GLU A 1 81 ? 1.608 15.828 -7.867 1 98.62 81 GLU A C 1
ATOM 601 O O . GLU A 1 81 ? 2.24 14.789 -8.078 1 98.62 81 GLU A O 1
ATOM 606 N N . THR A 1 82 ? 1.219 16.234 -6.691 1 98.81 82 THR A N 1
ATOM 607 C CA . THR A 1 82 ? 1.513 15.375 -5.547 1 98.81 82 THR A CA 1
ATOM 608 C C . THR A 1 82 ? 0.34 15.352 -4.57 1 98.81 82 THR A C 1
ATOM 610 O O . THR A 1 82 ? -0.46 16.281 -4.535 1 98.81 82 THR A O 1
ATOM 613 N N . GLY A 1 83 ? 0.232 14.258 -3.881 1 98.69 83 GLY A N 1
ATOM 614 C CA . GLY A 1 83 ? -0.718 14.148 -2.785 1 98.69 83 GLY A CA 1
ATOM 615 C C . GLY A 1 83 ? -2.16 14.062 -3.252 1 98.69 83 GLY A C 1
ATOM 616 O O . GLY A 1 83 ? -3.084 14.32 -2.479 1 98.69 83 GLY A O 1
ATOM 617 N N . PHE A 1 84 ? -2.379 13.719 -4.473 1 98.62 84 PHE A N 1
ATOM 618 C CA . PHE A 1 84 ? -3.719 13.656 -5.047 1 98.62 84 PHE A CA 1
ATOM 619 C C . PHE A 1 84 ? -4.637 12.805 -4.18 1 98.62 84 PHE A C 1
ATOM 621 O O . PHE A 1 84 ? -4.219 11.781 -3.646 1 98.62 84 PHE A O 1
ATOM 628 N N . CYS A 1 85 ? -5.961 13.258 -4.102 1 98.38 85 CYS A N 1
ATOM 629 C CA . CYS A 1 85 ? -6.938 12.438 -3.393 1 98.38 85 CYS A CA 1
ATOM 630 C C . CYS A 1 85 ? -8.242 12.336 -4.18 1 98.38 85 CYS A C 1
ATOM 632 O O . CYS A 1 85 ? -8.914 11.305 -4.152 1 98.38 85 CYS A O 1
ATOM 634 N N . ARG A 1 86 ? -8.664 13.438 -4.789 1 97.12 86 ARG A N 1
ATOM 635 C CA . ARG A 1 86 ? -9.883 13.508 -5.586 1 97.12 86 ARG A CA 1
ATOM 636 C C . ARG A 1 86 ? -9.867 14.727 -6.508 1 97.12 86 ARG A C 1
ATOM 638 O O . ARG A 1 86 ? -9.172 15.703 -6.238 1 97.12 86 ARG A O 1
ATOM 645 N N . ASN A 1 87 ? -10.703 14.555 -7.578 1 97.62 87 ASN A N 1
ATOM 646 C CA . ASN A 1 87 ? -10.875 15.695 -8.461 1 97.62 87 ASN A CA 1
ATOM 647 C C . ASN A 1 87 ? -11.859 16.719 -7.883 1 97.62 87 ASN A C 1
ATOM 649 O O . ASN A 1 87 ? -12.852 17.062 -8.523 1 97.62 87 ASN A O 1
ATOM 653 N N . SER A 1 88 ? -11.586 17.141 -6.664 1 98.19 88 SER A N 1
ATOM 654 C CA . SER A 1 88 ? -12.32 18.141 -5.918 1 98.19 88 SER A CA 1
ATOM 655 C C . SER A 1 88 ? -11.469 18.75 -4.812 1 98.19 88 SER A C 1
ATOM 657 O O . SER A 1 88 ? -10.414 18.219 -4.465 1 98.19 88 SER A O 1
ATOM 659 N N . GLU A 1 89 ? -11.859 19.922 -4.348 1 98.12 89 GLU A N 1
ATOM 660 C CA . GLU A 1 89 ? -11.109 20.562 -3.273 1 98.12 89 GLU A CA 1
ATOM 661 C C . GLU A 1 89 ? -11.086 19.688 -2.02 1 98.12 89 GLU A C 1
ATOM 663 O O . GLU A 1 89 ? -10.055 19.578 -1.353 1 98.12 89 GLU A O 1
ATOM 668 N N . GLN A 1 90 ? -12.266 19.047 -1.743 1 98.5 90 GLN A N 1
ATOM 669 C CA . GLN A 1 90 ? -12.391 18.156 -0.604 1 98.5 90 GLN A CA 1
ATOM 670 C C . GLN A 1 90 ? -12.094 16.719 -1.008 1 98.5 90 GLN A C 1
ATOM 672 O O . GLN A 1 90 ? -12.562 16.234 -2.045 1 98.5 90 GLN A O 1
ATOM 677 N N . CYS A 1 91 ? -11.312 16.031 -0.177 1 98.12 91 CYS A N 1
ATOM 678 C CA . CYS A 1 91 ? -10.938 14.656 -0.458 1 98.12 91 CYS A CA 1
ATOM 679 C C . CYS A 1 91 ? -12.086 13.703 -0.13 1 98.12 91 CYS A C 1
ATOM 681 O O . CYS A 1 91 ? -12.164 12.609 -0.685 1 98.12 91 CYS A O 1
ATOM 683 N N . ASN A 1 92 ? -12.914 14.133 0.82 1 96.25 92 ASN A N 1
ATOM 684 C CA . ASN A 1 92 ? -14.133 13.414 1.16 1 96.25 92 ASN A CA 1
ATOM 685 C C . ASN A 1 92 ? -13.859 11.938 1.438 1 96.25 92 ASN A C 1
ATOM 687 O O . ASN A 1 92 ? -14.492 11.062 0.844 1 96.25 92 ASN A O 1
ATOM 691 N N . GLY A 1 93 ? -12.852 11.664 2.287 1 96.38 93 GLY A N 1
ATOM 692 C CA . GLY A 1 93 ? -12.602 10.32 2.785 1 96.38 93 GLY A CA 1
ATOM 693 C C . GLY A 1 93 ? -11.508 9.602 2.027 1 96.38 93 GLY A C 1
ATOM 694 O O . GLY A 1 93 ? -11.086 8.508 2.422 1 96.38 93 GLY A O 1
ATOM 695 N N . ALA A 1 94 ? -11.023 10.148 0.938 1 97.25 94 ALA A N 1
ATOM 696 C CA . ALA A 1 94 ? -9.914 9.539 0.205 1 97.25 94 ALA A CA 1
ATOM 697 C C . ALA A 1 94 ? -8.57 10 0.766 1 97.25 94 ALA A C 1
ATOM 699 O O . ALA A 1 94 ? -8.398 11.172 1.106 1 97.25 94 ALA A O 1
ATOM 700 N N . GLY A 1 95 ? -7.629 9.094 0.897 1 98 95 GLY A N 1
ATOM 701 C CA . GLY A 1 95 ? -6.281 9.438 1.321 1 98 95 GLY A CA 1
ATOM 702 C C . GLY A 1 95 ? -5.434 10.023 0.206 1 98 95 GLY A C 1
ATOM 703 O O . GLY A 1 95 ? -5.82 9.969 -0.965 1 98 95 GLY A O 1
ATOM 704 N N . GLY A 1 96 ? -4.371 10.57 0.613 1 98.38 96 GLY A N 1
ATOM 705 C CA . GLY A 1 96 ? -3.438 11.102 -0.367 1 98.38 96 GLY A CA 1
ATOM 706 C C . GLY A 1 96 ? -2.637 10.023 -1.074 1 98.38 96 GLY A C 1
ATOM 707 O O . GLY A 1 96 ? -2.078 9.133 -0.43 1 98.38 96 GLY A O 1
ATOM 708 N N . VAL A 1 97 ? -2.564 10.125 -2.373 1 97.94 97 VAL A N 1
ATOM 709 C CA . VAL A 1 97 ? -1.745 9.195 -3.145 1 97.94 97 VAL A CA 1
ATOM 710 C C . VAL A 1 97 ? -0.266 9.477 -2.887 1 97.94 97 VAL A C 1
ATOM 712 O O . VAL A 1 97 ? 0.187 10.617 -3.006 1 97.94 97 VAL A O 1
ATOM 715 N N . PRO A 1 98 ? 0.498 8.469 -2.49 1 98.12 98 PRO A N 1
ATOM 716 C CA . PRO A 1 98 ? 1.937 8.664 -2.295 1 98.12 98 PRO A CA 1
ATOM 717 C C . PRO A 1 98 ? 2.67 9 -3.592 1 98.12 98 PRO A C 1
ATOM 719 O O . PRO A 1 98 ? 2.195 8.656 -4.68 1 98.12 98 PRO A O 1
ATOM 722 N N . PRO A 1 99 ? 3.801 9.672 -3.473 1 98.62 99 PRO A N 1
ATOM 723 C CA . PRO A 1 99 ? 4.504 10.078 -2.256 1 98.62 99 PRO A CA 1
ATOM 724 C C . PRO A 1 99 ? 3.971 11.391 -1.679 1 98.62 99 PRO A C 1
ATOM 726 O O . PRO A 1 99 ? 3.707 12.336 -2.426 1 98.62 99 PRO A O 1
ATOM 729 N N . ALA A 1 100 ? 3.787 11.414 -0.455 1 98.56 100 ALA A N 1
ATOM 730 C CA . ALA A 1 100 ? 3.418 12.625 0.281 1 98.56 100 ALA A CA 1
ATOM 731 C C . ALA A 1 100 ? 3.84 12.523 1.744 1 98.56 100 ALA A C 1
ATOM 733 O O . ALA A 1 100 ? 3.74 11.461 2.355 1 98.56 100 ALA A O 1
ATOM 734 N N . SER A 1 101 ? 4.281 13.625 2.312 1 98.75 101 SER A N 1
ATOM 735 C CA . SER A 1 101 ? 4.582 13.711 3.738 1 98.75 101 SER A CA 1
ATOM 736 C C . SER A 1 101 ? 3.309 13.766 4.574 1 98.75 101 SER A C 1
ATOM 738 O O . SER A 1 101 ? 2.391 14.531 4.262 1 98.75 101 SER A O 1
ATOM 740 N N . LEU A 1 102 ? 3.303 12.984 5.656 1 98.56 102 LEU A N 1
ATOM 741 C CA . LEU A 1 102 ? 2.082 12.906 6.449 1 98.56 102 LEU A CA 1
ATOM 742 C C . LEU A 1 102 ? 2.322 13.414 7.867 1 98.56 102 LEU A C 1
ATOM 744 O O . LEU A 1 102 ? 3.359 13.125 8.469 1 98.56 102 LEU A O 1
ATOM 748 N N . ALA A 1 103 ? 1.437 14.227 8.383 1 98.94 103 ALA A N 1
ATOM 749 C CA . ALA A 1 103 ? 1.25 14.391 9.82 1 98.94 103 ALA A CA 1
ATOM 750 C C . ALA A 1 103 ? 0.185 13.438 10.352 1 98.94 103 ALA A C 1
ATOM 752 O O . ALA A 1 103 ? -0.936 13.398 9.844 1 98.94 103 ALA A O 1
ATOM 753 N N . GLU A 1 104 ? 0.498 12.75 11.367 1 98.56 104 GLU A N 1
ATOM 754 C CA . GLU A 1 104 ? -0.411 11.727 11.875 1 98.56 104 GLU A CA 1
ATOM 755 C C . GLU A 1 104 ? -0.73 11.953 13.344 1 98.56 104 GLU A C 1
ATOM 757 O O . GLU A 1 104 ? 0.141 12.352 14.125 1 98.56 104 GLU A O 1
ATOM 762 N N . PHE A 1 105 ? -2 11.672 13.688 1 98.19 105 PHE A N 1
ATOM 763 C CA . PHE A 1 105 ? -2.451 11.906 15.055 1 98.19 105 PHE A CA 1
ATOM 764 C C . PHE A 1 105 ? -3.289 10.734 15.562 1 98.19 105 PHE A C 1
ATOM 766 O O . PHE A 1 105 ? -4.113 10.195 14.82 1 98.19 105 PHE A O 1
ATOM 773 N N . THR A 1 106 ? -3.111 10.273 16.766 1 97.25 106 THR A N 1
ATOM 774 C CA . THR A 1 106 ? -4.039 9.539 17.625 1 97.25 106 THR A CA 1
ATOM 775 C C . THR A 1 106 ? -4.141 10.188 19 1 97.25 106 THR A C 1
ATOM 777 O O . THR A 1 106 ? -3.24 10.039 19.828 1 97.25 106 THR A O 1
ATOM 780 N N . LEU A 1 107 ? -5.277 10.867 19.219 1 97.19 107 LEU A N 1
ATOM 781 C CA . LEU A 1 107 ? -5.41 11.711 20.406 1 97.19 107 LEU A CA 1
ATOM 782 C C . LEU A 1 107 ? -6.098 10.953 21.531 1 97.19 107 LEU A C 1
ATOM 784 O O . LEU A 1 107 ? -6.953 10.102 21.281 1 97.19 107 LEU A O 1
ATOM 788 N N . LYS A 1 108 ? -5.641 11.328 22.766 1 95.38 108 LYS A N 1
ATOM 789 C CA . LYS A 1 108 ? -6.195 10.758 24 1 95.38 108 LYS A CA 1
ATOM 790 C C . LYS A 1 108 ? -6.211 9.234 23.938 1 95.38 108 LYS A C 1
ATOM 792 O O . LYS A 1 108 ? -7.23 8.609 24.219 1 95.38 108 LYS A O 1
ATOM 797 N N . ALA A 1 109 ? -5.121 8.703 23.484 1 93.19 109 ALA A N 1
ATOM 798 C CA . ALA A 1 109 ? -4.996 7.258 23.328 1 93.19 109 ALA A CA 1
ATOM 799 C C . ALA A 1 109 ? -4.562 6.594 24.625 1 93.19 109 ALA A C 1
ATOM 801 O O . ALA A 1 109 ? -5.223 6.75 25.656 1 93.19 109 ALA A O 1
ATOM 802 N N . TRP A 1 110 ? -3.543 5.848 24.547 1 87.62 110 TRP A N 1
ATOM 803 C CA . TRP A 1 110 ? -3.082 5.109 25.719 1 87.62 110 TRP A CA 1
ATOM 804 C C . TRP A 1 110 ? -2.766 6.059 26.859 1 87.62 110 TRP A C 1
ATOM 806 O O . TRP A 1 110 ? -2.027 7.031 26.688 1 87.62 110 TRP A O 1
ATOM 816 N N . GLY A 1 111 ? -3.385 5.836 28.094 1 92 111 GLY A N 1
ATOM 817 C CA . GLY A 1 111 ? -3.125 6.652 29.266 1 92 111 GLY A CA 1
ATOM 818 C C . GLY A 1 111 ? -3.646 8.07 29.125 1 92 111 GLY A C 1
ATOM 819 O O . GLY A 1 111 ? -3.211 8.969 29.844 1 92 111 GLY A O 1
ATOM 820 N N . GLY A 1 112 ? -4.367 8.32 28.109 1 93.44 112 GLY A N 1
ATOM 821 C CA . GLY A 1 112 ? -4.926 9.641 27.891 1 93.44 112 GLY A CA 1
ATOM 822 C C . GLY A 1 112 ? -3.992 10.57 27.141 1 93.44 112 GLY A C 1
ATOM 823 O O . GLY A 1 112 ? -4.293 11.758 26.969 1 93.44 112 GLY A O 1
ATOM 824 N N . GLN A 1 113 ? -2.881 10.039 26.672 1 96.44 113 GLN A N 1
ATOM 825 C CA . GLN A 1 113 ? -1.879 10.859 25.984 1 96.44 113 GLN A CA 1
ATOM 826 C C . GLN A 1 113 ? -2.172 10.961 24.5 1 96.44 113 GLN A C 1
ATOM 828 O O . GLN A 1 113 ? -2.775 10.062 23.906 1 96.44 113 GLN A O 1
ATOM 833 N N . ASP A 1 114 ? -1.783 12.078 23.984 1 97.81 114 ASP A N 1
ATOM 834 C CA . ASP A 1 114 ? -1.764 12.219 22.531 1 97.81 114 ASP A CA 1
ATOM 835 C C . ASP A 1 114 ? -0.526 11.555 21.938 1 97.81 114 ASP A C 1
ATOM 837 O O . ASP A 1 114 ? 0.569 11.648 22.484 1 97.81 114 ASP A O 1
ATOM 841 N N . PHE A 1 115 ? -0.736 10.906 20.828 1 97.88 115 PHE A N 1
ATOM 842 C CA . PHE A 1 115 ? 0.356 10.414 19.984 1 97.88 115 PHE A CA 1
ATOM 843 C C . PHE A 1 115 ? 0.344 11.094 18.625 1 97.88 115 PHE A C 1
ATOM 845 O O . PHE A 1 115 ? -0.716 11.258 18.016 1 97.88 115 PHE A O 1
ATOM 852 N N . TYR A 1 116 ? 1.516 11.578 18.188 1 98.5 116 TYR A N 1
ATOM 853 C CA . TYR A 1 116 ? 1.61 12.195 16.875 1 98.5 116 TYR A CA 1
ATOM 854 C C . TYR A 1 116 ? 2.998 12 16.266 1 98.5 116 TYR A C 1
ATOM 856 O O . TYR A 1 116 ? 3.959 11.727 17 1 98.5 116 TYR A O 1
ATOM 864 N N . ASP A 1 117 ? 3.049 12.023 14.945 1 98.75 117 ASP A N 1
ATOM 865 C CA . ASP A 1 117 ? 4.312 11.875 14.234 1 98.75 117 ASP A CA 1
ATOM 866 C C . ASP A 1 117 ? 4.215 12.43 12.82 1 98.75 117 ASP A C 1
ATOM 868 O O . ASP A 1 117 ? 3.117 12.742 12.344 1 98.75 117 ASP A O 1
ATOM 872 N N . VAL A 1 118 ? 5.328 12.695 12.25 1 98.88 118 VAL A N 1
ATOM 873 C CA . VAL A 1 118 ? 5.449 12.93 10.812 1 98.88 118 VAL A CA 1
ATOM 874 C C . VAL A 1 118 ? 5.977 11.672 10.125 1 98.88 118 VAL A C 1
ATOM 876 O O . VAL A 1 118 ? 6.941 11.062 10.586 1 98.88 118 VAL A O 1
ATOM 879 N N . SER A 1 119 ? 5.305 11.289 9.055 1 98.75 119 SER A N 1
ATOM 880 C CA . SER A 1 119 ? 5.664 10.031 8.398 1 98.75 119 SER A CA 1
ATOM 881 C C . SER A 1 119 ? 6.105 10.266 6.957 1 98.75 119 SER A C 1
ATOM 883 O O . SER A 1 119 ? 5.387 10.898 6.176 1 98.75 119 SER A O 1
ATOM 885 N N . LEU A 1 120 ? 7.246 9.727 6.602 1 98.56 120 LEU A N 1
ATOM 886 C CA . LEU A 1 120 ? 7.762 9.727 5.234 1 98.56 120 LEU A CA 1
ATOM 887 C C . LEU A 1 120 ? 7.891 8.305 4.699 1 98.56 120 LEU A C 1
ATOM 889 O O . LEU A 1 120 ? 8.633 8.062 3.742 1 98.56 120 LEU A O 1
ATOM 893 N N . VAL A 1 121 ? 7.188 7.367 5.332 1 97.12 121 VAL A N 1
ATOM 894 C CA . VAL A 1 121 ? 7.309 5.945 5.023 1 97.12 121 VAL A CA 1
ATOM 895 C C . VAL A 1 121 ? 6.938 5.699 3.562 1 97.12 121 VAL A C 1
ATOM 897 O O . VAL A 1 121 ? 7.527 4.84 2.902 1 97.12 121 VAL A O 1
ATOM 900 N N . ASP A 1 122 ? 6.012 6.473 2.971 1 94.31 122 ASP A N 1
ATOM 901 C CA . ASP A 1 122 ? 5.617 6.266 1.581 1 94.31 122 ASP A CA 1
ATOM 902 C C . ASP A 1 122 ? 6.129 7.395 0.69 1 94.31 122 ASP A C 1
ATOM 904 O O . ASP A 1 122 ? 5.598 7.621 -0.399 1 94.31 122 ASP A O 1
ATOM 908 N N . GLY A 1 123 ? 7.094 8.133 1.209 1 98.31 123 GLY A N 1
ATOM 909 C CA . GLY A 1 123 ? 7.73 9.164 0.408 1 98.31 123 GLY A CA 1
ATOM 910 C C . GLY A 1 123 ? 7.523 10.562 0.962 1 98.31 123 GLY A C 1
ATOM 911 O O . GLY A 1 123 ? 7.047 10.719 2.088 1 98.31 123 GLY A O 1
ATOM 912 N N . TYR A 1 124 ? 8.023 11.516 0.153 1 98.81 124 TYR A N 1
ATOM 913 C CA . TYR A 1 124 ? 8.164 12.906 0.573 1 98.81 124 TYR A CA 1
ATOM 914 C C . TYR A 1 124 ? 7.754 13.852 -0.548 1 98.81 124 TYR A C 1
ATOM 916 O O . TYR A 1 124 ? 8.125 13.648 -1.706 1 98.81 124 TYR A O 1
ATOM 924 N N . ASN A 1 125 ? 6.945 14.906 -0.185 1 98.62 125 ASN A N 1
ATOM 925 C CA . ASN A 1 125 ? 6.773 15.977 -1.157 1 98.62 125 ASN A CA 1
ATOM 926 C C . ASN A 1 125 ? 7.137 17.344 -0.561 1 98.62 125 ASN A C 1
ATOM 928 O O . ASN A 1 125 ? 7.777 18.156 -1.219 1 98.62 125 ASN A O 1
ATOM 932 N N . LEU A 1 126 ? 6.793 17.531 0.752 1 98.31 126 LEU A N 1
ATOM 933 C CA . LEU A 1 126 ? 7.055 18.797 1.455 1 98.31 126 LEU A CA 1
ATOM 934 C C . LEU A 1 126 ? 7.539 18.531 2.875 1 98.31 126 LEU A C 1
ATOM 936 O O . LEU A 1 126 ? 7.133 17.547 3.502 1 98.31 126 LEU A O 1
ATOM 940 N N . PRO A 1 127 ? 8.391 19.516 3.379 1 98.31 127 PRO A N 1
ATOM 941 C CA . PRO A 1 127 ? 8.625 19.438 4.824 1 98.31 127 PRO A CA 1
ATOM 942 C C . PRO A 1 127 ? 7.359 19.672 5.641 1 98.31 127 PRO A C 1
ATOM 944 O O . PRO A 1 127 ? 6.535 20.516 5.285 1 98.31 127 PRO A O 1
ATOM 947 N N . VAL A 1 128 ? 7.223 18.875 6.688 1 98.81 128 VAL A N 1
ATOM 948 C CA . VAL A 1 128 ? 6.098 19 7.609 1 98.81 128 VAL A CA 1
ATOM 949 C C . VAL A 1 128 ? 6.617 19.141 9.039 1 98.81 128 VAL A C 1
ATOM 951 O O . VAL A 1 128 ? 7.578 18.469 9.43 1 98.81 128 VAL A O 1
ATOM 954 N N . LEU A 1 129 ? 6.016 20.094 9.734 1 98.75 129 LEU A N 1
ATOM 955 C CA . LEU A 1 129 ? 6.301 20.297 11.148 1 98.75 129 LEU A CA 1
ATOM 956 C C . LEU A 1 129 ? 5.02 20.25 11.977 1 98.75 129 LEU A C 1
ATOM 958 O O . LEU A 1 129 ? 4.027 20.891 11.625 1 98.75 129 LEU A O 1
ATOM 962 N N . ILE A 1 130 ? 4.992 19.391 12.977 1 98.88 130 ILE A N 1
ATOM 963 C CA . ILE A 1 130 ? 3.932 19.438 13.977 1 98.88 130 ILE A CA 1
ATOM 964 C C . ILE A 1 130 ? 4.426 20.188 15.219 1 98.88 130 ILE A C 1
ATOM 966 O O . ILE A 1 130 ? 5.402 19.781 15.844 1 98.88 130 ILE A O 1
ATOM 970 N N . ASP A 1 131 ? 3.756 21.266 15.508 1 98.75 131 ASP A N 1
ATOM 971 C CA . ASP A 1 131 ? 4.094 22.094 16.656 1 98.75 131 ASP A CA 1
ATOM 972 C C . ASP A 1 131 ? 2.982 22.047 17.703 1 98.75 131 ASP A C 1
ATOM 974 O O . ASP A 1 131 ? 1.897 22.594 17.484 1 98.75 131 ASP A O 1
ATOM 978 N N . PRO A 1 132 ? 3.238 21.422 18.906 1 98.5 132 PRO A N 1
ATOM 979 C CA . PRO A 1 132 ? 2.221 21.391 19.953 1 98.5 132 PRO A CA 1
ATOM 980 C C . PRO A 1 132 ? 2.17 22.688 20.766 1 98.5 132 PRO A C 1
ATOM 982 O O . PRO A 1 132 ? 3.203 23.328 20.984 1 98.5 132 PRO A O 1
ATOM 985 N N . HIS A 1 133 ? 0.98 23.094 21.125 1 98.12 133 HIS A N 1
ATOM 986 C CA . HIS A 1 133 ? 0.746 24.25 21.984 1 98.12 133 HIS A CA 1
ATOM 987 C C . HIS A 1 133 ? -0.06 23.875 23.219 1 98.12 133 HIS A C 1
ATOM 989 O O . HIS A 1 133 ? -1.118 23.25 23.109 1 98.12 133 HIS A O 1
ATOM 995 N N . GLY A 1 134 ? 0.504 24.25 24.266 1 95.19 134 GLY A N 1
ATOM 996 C CA . GLY A 1 134 ? -0.098 23.797 25.516 1 95.19 134 GLY A CA 1
ATOM 997 C C . GLY A 1 134 ? 0.265 22.375 25.875 1 95.19 134 GLY A C 1
ATOM 998 O O . GLY A 1 134 ? 1.216 21.812 25.312 1 95.19 134 GLY A O 1
ATOM 999 N N . GLY A 1 135 ? -0.378 21.859 26.859 1 93.44 135 GLY A N 1
ATOM 1000 C CA . GLY A 1 135 ? -0.08 20.5 27.297 1 93.44 135 GLY A CA 1
ATOM 1001 C C . GLY A 1 135 ? 1.254 20.391 28.016 1 93.44 135 GLY A C 1
ATOM 1002 O O . GLY A 1 135 ? 1.892 21.406 28.312 1 93.44 135 GLY A O 1
ATOM 1003 N N . SER A 1 136 ? 1.551 19.188 28.391 1 95.12 136 SER A N 1
ATOM 1004 C CA . SER A 1 136 ? 2.809 18.938 29.078 1 95.12 136 SER A CA 1
ATOM 1005 C C . SER A 1 136 ? 3.58 17.797 28.422 1 95.12 136 SER A C 1
ATOM 1007 O O . SER A 1 136 ? 2.982 16.859 27.891 1 95.12 136 SER A O 1
ATOM 1009 N N . GLY A 1 137 ? 4.938 18 28.422 1 96.06 137 GLY A N 1
ATOM 1010 C CA . GLY A 1 137 ? 5.793 16.953 27.891 1 96.06 137 GLY A CA 1
ATOM 1011 C C . GLY A 1 137 ? 5.738 16.844 26.391 1 96.06 137 GLY A C 1
ATOM 1012 O O . GLY A 1 137 ? 5.957 15.766 25.828 1 96.06 137 GLY A O 1
ATOM 1013 N N . CYS A 1 138 ? 5.414 17.922 25.734 1 97.25 138 CYS A N 1
ATOM 1014 C CA . CYS A 1 138 ? 5.227 17.922 24.281 1 97.25 138 CYS A CA 1
ATOM 1015 C C . CYS A 1 138 ? 6.512 18.328 23.578 1 97.25 138 CYS A C 1
ATOM 1017 O O . CYS A 1 138 ? 7.242 19.203 24.047 1 97.25 138 CYS A O 1
ATOM 1019 N N . LYS A 1 139 ? 6.816 17.688 22.438 1 97.69 139 LYS A N 1
ATOM 1020 C CA . LYS A 1 139 ? 7.934 18.047 21.562 1 97.69 139 LYS A CA 1
ATOM 1021 C C . LYS A 1 139 ? 7.477 18.203 20.125 1 97.69 139 LYS A C 1
ATOM 1023 O O . LYS A 1 139 ? 6.48 17.594 19.703 1 97.69 139 LYS A O 1
ATOM 1028 N N . ARG A 1 140 ? 8.172 19.016 19.391 1 97.94 140 ARG A N 1
ATOM 1029 C CA . ARG A 1 140 ? 7.902 19.172 17.969 1 97.94 140 ARG A CA 1
ATOM 1030 C C . ARG A 1 140 ? 8.273 17.906 17.203 1 97.94 140 ARG A C 1
ATOM 1032 O O . ARG A 1 140 ? 9.219 17.203 17.578 1 97.94 140 ARG A O 1
ATOM 1039 N N . ALA A 1 141 ? 7.516 17.578 16.156 1 98.31 141 ALA A N 1
ATOM 1040 C CA . ALA A 1 141 ? 7.797 16.469 15.266 1 98.31 141 ALA A CA 1
ATOM 1041 C C . ALA A 1 141 ? 8.008 16.953 13.836 1 98.31 141 ALA A C 1
ATOM 1043 O O . ALA A 1 141 ? 7.309 17.844 13.367 1 98.31 141 ALA A O 1
ATOM 1044 N N . GLY A 1 142 ? 8.914 16.219 13.148 1 97.56 142 GLY A N 1
ATOM 1045 C CA . GLY A 1 142 ? 9.242 16.625 11.789 1 97.56 142 GLY A CA 1
ATOM 1046 C C . GLY A 1 142 ? 10.203 17.797 11.719 1 97.56 142 GLY A C 1
ATOM 1047 O O . GLY A 1 142 ? 11.242 17.797 12.383 1 97.56 142 GLY A O 1
ATOM 1048 N N . GLY A 1 143 ? 9.898 18.719 10.805 1 95 143 GLY A N 1
ATOM 1049 C CA . GLY A 1 143 ? 10.82 19.828 10.633 1 95 143 GLY A CA 1
ATOM 1050 C C . GLY A 1 143 ? 12.102 19.422 9.93 1 95 143 GLY A C 1
ATOM 1051 O O . GLY A 1 143 ? 13.195 19.531 10.5 1 95 143 GLY A O 1
ATOM 1052 N N . CYS A 1 144 ? 12.062 19.141 8.672 1 96.25 144 CYS A N 1
ATOM 1053 C CA . CYS A 1 144 ? 13.211 18.688 7.883 1 96.25 144 CYS A CA 1
ATOM 1054 C C . CYS A 1 144 ? 14.258 19.797 7.777 1 96.25 144 CYS A C 1
ATOM 1056 O O . CYS A 1 144 ? 13.922 20.969 7.629 1 96.25 144 CYS A O 1
ATOM 1058 N N . VAL A 1 145 ? 15.508 19.406 7.785 1 94.31 145 VAL A N 1
ATOM 1059 C CA . VAL A 1 145 ? 16.609 20.359 7.812 1 94.31 145 VAL A CA 1
ATOM 1060 C C . VAL A 1 145 ? 17.25 20.438 6.43 1 94.31 145 VAL A C 1
ATOM 1062 O O . VAL A 1 145 ? 18.125 21.281 6.195 1 94.31 145 VAL A O 1
ATOM 1065 N N . LYS A 1 146 ? 16.891 19.547 5.559 1 94.44 146 LYS A N 1
ATOM 1066 C CA . LYS A 1 146 ? 17.312 19.562 4.16 1 94.44 146 LYS A CA 1
ATOM 1067 C C . LYS A 1 146 ? 16.125 19.281 3.24 1 94.44 146 LYS A C 1
ATOM 1069 O O . LYS A 1 146 ? 15.109 18.719 3.67 1 94.44 146 LYS A O 1
ATOM 1074 N N . ASP A 1 147 ? 16.297 19.734 2.061 1 93.12 147 ASP A N 1
ATOM 1075 C CA . ASP A 1 147 ? 15.273 19.453 1.062 1 93.12 147 ASP A CA 1
ATOM 1076 C C . ASP A 1 147 ? 15.508 18.109 0.397 1 93.12 147 ASP A C 1
ATOM 1078 O O . ASP A 1 147 ? 16.391 17.969 -0.46 1 93.12 147 ASP A O 1
ATOM 1082 N N . ILE A 1 148 ? 14.672 17.188 0.657 1 97.62 148 ILE A N 1
ATOM 1083 C CA . ILE A 1 148 ? 14.82 15.828 0.144 1 97.62 148 ILE A CA 1
ATOM 1084 C C . ILE A 1 148 ? 14.656 15.828 -1.375 1 97.62 148 ILE A C 1
ATOM 1086 O O . ILE A 1 148 ? 15.344 15.078 -2.078 1 97.62 148 ILE A O 1
ATOM 1090 N N . ASN A 1 149 ? 13.836 16.688 -1.895 1 98 149 ASN A N 1
ATOM 1091 C CA . ASN A 1 149 ? 13.625 16.75 -3.336 1 98 149 ASN A CA 1
ATOM 1092 C C . ASN A 1 149 ? 14.898 17.141 -4.078 1 98 149 ASN A C 1
ATOM 1094 O O . ASN A 1 149 ? 15.164 16.641 -5.176 1 98 149 ASN A O 1
ATOM 1098 N N . ALA A 1 150 ? 15.664 17.984 -3.504 1 95.81 150 ALA A N 1
ATOM 1099 C CA . ALA A 1 150 ? 16.891 18.453 -4.129 1 95.81 150 ALA A CA 1
ATOM 1100 C C . ALA A 1 150 ? 17.938 17.328 -4.199 1 95.81 150 ALA A C 1
ATOM 1102 O O . ALA A 1 150 ? 18.812 17.344 -5.066 1 95.81 150 ALA A O 1
ATOM 1103 N N . GLU A 1 151 ? 17.828 16.344 -3.34 1 95.19 151 GLU A N 1
ATOM 1104 C CA . GLU A 1 151 ? 18.828 15.281 -3.256 1 95.19 151 GLU A CA 1
ATOM 1105 C C . GLU A 1 151 ? 18.25 13.945 -3.721 1 95.19 151 GLU A C 1
ATOM 1107 O O . GLU A 1 151 ? 18.922 12.922 -3.643 1 95.19 151 GLU A O 1
ATOM 1112 N N . CYS A 1 152 ? 17.094 13.93 -4.164 1 98.19 152 CYS A N 1
ATOM 1113 C CA . CYS A 1 152 ? 16.391 12.688 -4.484 1 98.19 152 CYS A CA 1
ATOM 1114 C C . CYS A 1 152 ? 17.047 11.992 -5.672 1 98.19 152 CYS A C 1
ATOM 1116 O O . CYS A 1 152 ? 17.188 12.578 -6.746 1 98.19 152 CYS A O 1
ATOM 1118 N N . PRO A 1 153 ? 17.438 10.727 -5.48 1 97.5 153 PRO A N 1
ATOM 1119 C CA . PRO A 1 153 ? 17.938 9.992 -6.641 1 97.5 153 PRO A CA 1
ATOM 1120 C C . PRO A 1 153 ? 16.953 9.992 -7.812 1 97.5 153 PRO A C 1
ATOM 1122 O O . PRO A 1 153 ? 15.742 9.93 -7.609 1 97.5 153 PRO A O 1
ATOM 1125 N N . ALA A 1 154 ? 17.5 9.938 -9 1 97.06 154 ALA A N 1
ATOM 1126 C CA . ALA A 1 154 ? 16.688 10.031 -10.211 1 97.06 154 ALA A CA 1
ATOM 1127 C C . ALA A 1 154 ? 15.641 8.93 -10.25 1 97.06 154 ALA A C 1
ATOM 1129 O O . ALA A 1 154 ? 14.492 9.172 -10.633 1 97.06 154 ALA A O 1
ATOM 1130 N N . ALA A 1 155 ? 15.992 7.77 -9.797 1 95.81 155 ALA A N 1
ATOM 1131 C CA . ALA A 1 155 ? 15.117 6.598 -9.883 1 95.81 155 ALA A CA 1
ATOM 1132 C C . ALA A 1 155 ? 13.914 6.742 -8.961 1 95.81 155 ALA A C 1
ATOM 1134 O O . ALA A 1 155 ? 12.914 6.043 -9.125 1 95.81 155 ALA A O 1
ATOM 1135 N N . LEU A 1 156 ? 13.992 7.668 -8.031 1 98.19 156 LEU A N 1
ATOM 1136 C CA . LEU A 1 156 ? 12.938 7.812 -7.035 1 98.19 156 LEU A CA 1
ATOM 1137 C C . LEU A 1 156 ? 12.203 9.141 -7.203 1 98.19 156 LEU A C 1
ATOM 1139 O O . LEU A 1 156 ? 11.227 9.414 -6.504 1 98.19 156 LEU A O 1
ATOM 1143 N N . SER A 1 157 ? 12.688 9.938 -8.133 1 98.69 157 SER A N 1
ATOM 1144 C CA . SER A 1 157 ? 12.188 11.305 -8.273 1 98.69 157 SER A CA 1
ATOM 1145 C C . SER A 1 157 ? 10.859 11.328 -9.016 1 98.69 157 SER A C 1
ATOM 1147 O O . SER A 1 157 ? 10.664 10.586 -9.977 1 98.69 157 SER A O 1
ATOM 1149 N N . VAL A 1 158 ? 9.93 12.094 -8.508 1 98.5 158 VAL A N 1
ATOM 1150 C CA . VAL A 1 158 ? 8.719 12.461 -9.227 1 98.5 158 VAL A CA 1
ATOM 1151 C C . VAL A 1 158 ? 8.875 13.844 -9.844 1 98.5 158 VAL A C 1
ATOM 1153 O O . VAL A 1 158 ? 9.18 14.812 -9.141 1 98.5 158 VAL A O 1
ATOM 1156 N N . LYS A 1 159 ? 8.641 13.898 -11.125 1 98.31 159 LYS A N 1
ATOM 1157 C CA . LYS A 1 159 ? 8.797 15.172 -11.82 1 98.31 159 LYS A CA 1
ATOM 1158 C C . LYS A 1 159 ? 7.453 15.875 -11.984 1 98.31 159 LYS A C 1
ATOM 1160 O O . LYS A 1 159 ? 6.445 15.234 -12.297 1 98.31 159 LYS A O 1
ATOM 1165 N N . GLY A 1 160 ? 7.484 17.109 -11.688 1 97.44 160 GLY A N 1
ATOM 1166 C CA . GLY A 1 160 ? 6.305 17.938 -11.93 1 97.44 160 GLY A CA 1
ATOM 1167 C C . GLY A 1 160 ? 6.176 18.375 -13.367 1 97.44 160 GLY A C 1
ATOM 1168 O O . GLY A 1 160 ? 6.938 17.938 -14.234 1 97.44 160 GLY A O 1
ATOM 1169 N N . HIS A 1 161 ? 5.152 19.219 -13.625 1 95 161 HIS A N 1
ATOM 1170 C CA . HIS A 1 161 ? 4.855 19.688 -14.969 1 95 161 HIS A CA 1
ATOM 1171 C C . HIS A 1 161 ? 6.02 20.5 -15.539 1 95 161 HIS A C 1
ATOM 1173 O O . HIS A 1 161 ? 6.25 20.5 -16.75 1 95 161 HIS A O 1
ATOM 1179 N N . ASN A 1 162 ? 6.766 21.047 -14.719 1 94.81 162 ASN A N 1
ATOM 1180 C CA . ASN A 1 162 ? 7.855 21.906 -15.172 1 94.81 162 ASN A CA 1
ATOM 1181 C C . ASN A 1 162 ? 9.18 21.141 -15.234 1 94.81 162 ASN A C 1
ATOM 1183 O O . ASN A 1 162 ? 10.234 21.734 -15.438 1 94.81 162 ASN A O 1
ATOM 1187 N N . GLY A 1 163 ? 9.141 19.859 -14.867 1 96.19 163 GLY A N 1
ATOM 1188 C CA . GLY A 1 163 ? 10.328 19.031 -14.977 1 96.19 163 GLY A CA 1
ATOM 1189 C C . GLY A 1 163 ? 11.141 18.969 -13.695 1 96.19 163 GLY A C 1
ATOM 1190 O O . GLY A 1 163 ? 12.086 18.188 -13.594 1 96.19 163 GLY A O 1
ATOM 1191 N N . LYS A 1 164 ? 10.805 19.719 -12.758 1 97 164 LYS A N 1
ATOM 1192 C CA . LYS A 1 164 ? 11.516 19.688 -11.477 1 97 164 LYS A CA 1
ATOM 1193 C C . LYS A 1 164 ? 11.023 18.547 -10.594 1 97 164 LYS A C 1
ATOM 1195 O O . LYS A 1 164 ? 9.898 18.078 -10.758 1 97 164 LYS A O 1
ATOM 1200 N N . THR A 1 165 ? 11.914 18.141 -9.703 1 98.56 165 THR A N 1
ATOM 1201 C CA . THR A 1 165 ? 11.492 17.141 -8.734 1 98.56 165 THR A CA 1
ATOM 1202 C C . THR A 1 165 ? 10.523 17.734 -7.723 1 98.56 165 THR A C 1
ATOM 1204 O O . THR A 1 165 ? 10.852 18.703 -7.039 1 98.56 165 THR A O 1
ATOM 1207 N N . VAL A 1 166 ? 9.336 17.125 -7.668 1 98.56 166 VAL A N 1
ATOM 1208 C CA . VAL A 1 166 ? 8.305 17.703 -6.801 1 98.56 166 VAL A CA 1
ATOM 1209 C C . VAL A 1 166 ? 8.016 16.75 -5.648 1 98.56 166 VAL A C 1
ATOM 1211 O O . VAL A 1 166 ? 7.301 17.094 -4.707 1 98.56 166 VAL A O 1
ATOM 1214 N N . ALA A 1 167 ? 8.5 15.547 -5.719 1 98.88 167 ALA A N 1
ATOM 1215 C CA . ALA A 1 167 ? 8.383 14.555 -4.652 1 98.88 167 ALA A CA 1
ATOM 1216 C C . ALA A 1 167 ? 9.453 13.477 -4.797 1 98.88 167 ALA A C 1
ATOM 1218 O O .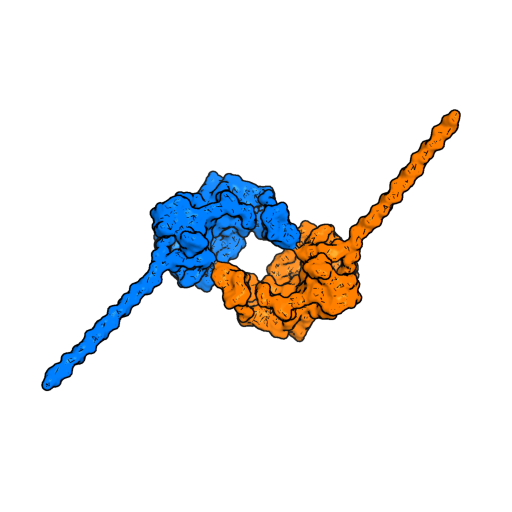 ALA A 1 167 ? 10.086 13.352 -5.848 1 98.88 167 ALA A O 1
ATOM 1219 N N . CYS A 1 168 ? 9.664 12.82 -3.752 1 98.88 168 CYS A N 1
ATOM 1220 C CA . CYS A 1 168 ? 10.625 11.727 -3.713 1 98.88 168 CYS A CA 1
ATOM 1221 C C . CYS A 1 168 ? 9.992 10.461 -3.141 1 98.88 168 CYS A C 1
ATOM 1223 O O . CYS A 1 168 ? 9.492 10.469 -2.016 1 98.88 168 CYS A O 1
ATOM 1225 N N . LYS A 1 169 ? 9.992 9.359 -3.885 1 98.69 169 LYS A N 1
ATOM 1226 C CA . LYS A 1 169 ? 9.445 8.086 -3.424 1 98.69 169 LYS A CA 1
ATOM 1227 C C . LYS A 1 169 ? 10.312 7.484 -2.324 1 98.69 169 LYS A C 1
ATOM 1229 O O . LYS A 1 169 ? 11.539 7.637 -2.338 1 98.69 169 LYS A O 1
ATOM 1234 N N . SER A 1 170 ? 9.656 6.84 -1.403 1 98.44 170 SER A N 1
ATOM 1235 C CA . SER A 1 170 ? 10.406 5.977 -0.498 1 98.44 170 SER A CA 1
ATOM 1236 C C . SER A 1 170 ? 10.992 4.777 -1.235 1 98.44 170 SER A C 1
ATOM 1238 O O . SER A 1 170 ? 10.633 4.512 -2.383 1 98.44 170 SER A O 1
ATOM 1240 N N . GLY A 1 171 ? 11.906 4.109 -0.539 1 97.56 171 GLY A N 1
ATOM 1241 C CA . GLY A 1 171 ? 12.391 2.865 -1.112 1 97.56 171 GLY A CA 1
ATOM 1242 C C . GLY A 1 171 ? 11.289 1.866 -1.4 1 97.56 171 GLY A C 1
ATOM 1243 O O . GLY A 1 171 ? 11.297 1.209 -2.443 1 97.56 171 GLY A O 1
ATOM 1244 N N . CYS A 1 172 ? 10.375 1.753 -0.494 1 97.31 172 CYS A N 1
ATOM 1245 C CA . CYS A 1 172 ? 9.266 0.825 -0.675 1 97.31 172 CYS A CA 1
ATOM 1246 C C . CYS A 1 172 ? 8.469 1.173 -1.924 1 97.31 172 CYS A C 1
ATOM 1248 O O . CYS A 1 172 ? 8.227 0.312 -2.771 1 97.31 172 CYS A O 1
ATOM 1250 N N . LEU A 1 173 ? 8.086 2.436 -1.993 1 96.88 173 LEU A N 1
ATOM 1251 C CA . LEU A 1 173 ? 7.273 2.869 -3.123 1 96.88 173 LEU A CA 1
ATOM 1252 C C . LEU A 1 173 ? 8.047 2.732 -4.434 1 96.88 173 LEU A C 1
ATOM 1254 O O . LEU A 1 173 ? 7.469 2.373 -5.461 1 96.88 173 LEU A O 1
ATOM 1258 N N . GLY A 1 174 ? 9.32 2.957 -4.445 1 97 174 GLY A N 1
ATOM 1259 C CA . GLY A 1 174 ? 10.133 2.9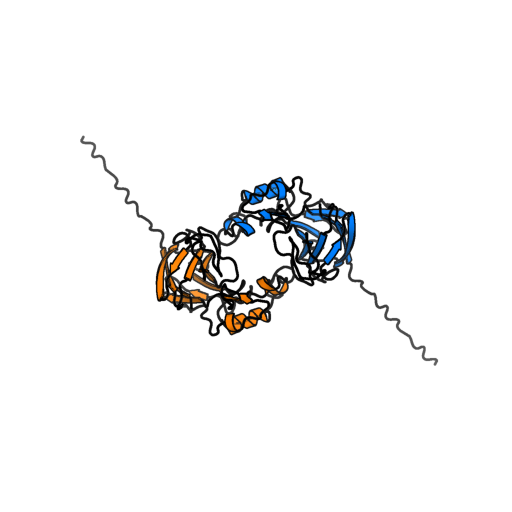88 -5.652 1 97 174 GLY A CA 1
ATOM 1260 C C . GLY A 1 174 ? 10.586 1.612 -6.102 1 97 174 GLY A C 1
ATOM 1261 O O . GLY A 1 174 ? 10.555 1.304 -7.297 1 97 174 GLY A O 1
ATOM 1262 N N . TYR A 1 175 ? 10.961 0.782 -5.113 1 96.31 175 TYR A N 1
ATOM 1263 C CA . TYR A 1 175 ? 11.602 -0.473 -5.492 1 96.31 175 TYR A CA 1
ATOM 1264 C C . TYR A 1 175 ? 10.672 -1.657 -5.23 1 96.31 175 TYR A C 1
ATOM 1266 O O . TYR A 1 175 ? 10.867 -2.736 -5.797 1 96.31 175 TYR A O 1
ATOM 1274 N N . ASN A 1 176 ? 9.758 -1.529 -4.324 1 96.56 176 ASN A N 1
ATOM 1275 C CA . ASN A 1 176 ? 8.695 -2.504 -4.094 1 96.56 176 ASN A CA 1
ATOM 1276 C C . ASN A 1 176 ? 9.258 -3.861 -3.684 1 96.56 176 ASN A C 1
ATOM 1278 O O . ASN A 1 176 ? 8.789 -4.902 -4.148 1 96.56 176 ASN A O 1
ATOM 1282 N N . THR A 1 177 ? 10.367 -3.83 -2.875 1 96.31 177 THR A N 1
ATOM 1283 C CA . THR A 1 177 ? 10.914 -5.062 -2.322 1 96.31 177 THR A CA 1
ATOM 1284 C C . THR A 1 177 ? 10.445 -5.27 -0.886 1 96.31 177 THR A C 1
ATOM 1286 O O . THR A 1 177 ? 10.102 -4.309 -0.196 1 96.31 177 THR A O 1
ATOM 1289 N N . ASP A 1 178 ? 10.469 -6.52 -0.463 1 96.38 178 ASP A N 1
ATOM 1290 C CA . ASP A 1 178 ? 10.047 -6.816 0.903 1 96.38 178 ASP A CA 1
ATOM 1291 C C . ASP A 1 178 ? 10.945 -6.113 1.919 1 96.38 178 ASP A C 1
ATOM 1293 O O . ASP A 1 178 ? 10.469 -5.641 2.953 1 96.38 178 ASP A O 1
ATOM 1297 N N . GLN A 1 179 ? 12.234 -5.969 1.567 1 95.81 179 GLN A N 1
ATOM 1298 C CA . GLN A 1 179 ? 13.188 -5.305 2.455 1 95.81 179 GLN A CA 1
ATOM 1299 C C . GLN A 1 179 ? 12.859 -3.822 2.602 1 95.81 179 GLN A C 1
ATOM 1301 O O . GLN A 1 179 ? 12.82 -3.297 3.717 1 95.81 179 GLN A O 1
ATOM 1306 N N . GLU A 1 180 ? 12.578 -3.158 1.528 1 96.81 180 GLU A N 1
ATOM 1307 C CA . GLU A 1 180 ? 12.289 -1.729 1.55 1 96.81 180 GLU A CA 1
ATOM 1308 C C . GLU A 1 180 ? 10.93 -1.45 2.189 1 96.81 180 GLU A C 1
ATOM 1310 O O . GLU A 1 180 ? 10.727 -0.393 2.787 1 96.81 180 GLU A O 1
ATOM 1315 N N . CYS A 1 181 ? 10.023 -2.453 2.133 1 97.12 181 CYS A N 1
ATOM 1316 C CA . CYS A 1 181 ? 8.641 -2.213 2.535 1 97.12 181 CYS A CA 1
ATOM 1317 C C . CYS A 1 181 ? 8.352 -2.828 3.9 1 97.12 181 CYS A C 1
ATOM 1319 O O . CYS A 1 181 ? 7.234 -2.732 4.406 1 97.12 181 CYS A O 1
ATOM 1321 N N . CYS A 1 182 ? 9.383 -3.494 4.492 1 97 182 CYS A N 1
ATOM 1322 C CA . CYS A 1 182 ? 9.227 -4.188 5.766 1 97 182 CYS A CA 1
ATOM 1323 C C . CYS A 1 182 ? 8.023 -5.121 5.738 1 97 182 CYS A C 1
ATOM 1325 O O . CYS A 1 182 ? 7.168 -5.062 6.621 1 97 182 CYS A O 1
ATOM 1327 N N . ARG A 1 183 ? 7.914 -6.035 4.746 1 94.94 183 ARG A N 1
ATOM 1328 C CA . ARG A 1 183 ? 6.844 -7.02 4.633 1 94.94 183 ARG A CA 1
ATOM 1329 C C . ARG A 1 183 ? 7.402 -8.406 4.352 1 94.94 183 ARG A C 1
ATOM 1331 O O . ARG A 1 183 ? 8.609 -8.57 4.145 1 94.94 183 ARG A O 1
ATOM 1338 N N . GLY A 1 184 ? 6.609 -9.383 4.43 1 90.88 184 GLY A N 1
ATOM 1339 C CA . GLY A 1 184 ? 7.07 -10.75 4.262 1 90.88 184 GLY A CA 1
ATOM 1340 C C . GLY A 1 184 ? 8.055 -11.18 5.328 1 90.88 184 GLY A C 1
ATOM 1341 O O . GLY A 1 184 ? 7.797 -11.031 6.523 1 90.88 184 GLY A O 1
ATOM 1342 N N . ALA A 1 185 ? 9.195 -11.711 4.844 1 90.31 185 ALA A N 1
ATOM 1343 C CA . ALA A 1 185 ? 10.219 -12.18 5.773 1 90.31 185 ALA A CA 1
ATOM 1344 C C . ALA A 1 185 ? 10.805 -11.023 6.578 1 90.31 185 ALA A C 1
ATOM 1346 O O . ALA A 1 185 ? 11.484 -11.242 7.582 1 90.31 185 ALA A O 1
ATOM 1347 N N . TYR A 1 186 ? 10.547 -9.789 6.219 1 95.62 186 TYR A N 1
ATOM 1348 C CA . TYR A 1 186 ? 11.086 -8.609 6.879 1 95.62 186 TYR A CA 1
ATOM 1349 C C . TYR A 1 186 ? 10.008 -7.883 7.672 1 95.62 186 TYR A C 1
ATOM 1351 O O . TYR A 1 186 ? 10.156 -6.707 8.008 1 95.62 186 TYR A O 1
ATOM 1359 N N . GLY A 1 187 ? 9.008 -8.508 8.055 1 95.38 187 GLY A N 1
ATOM 1360 C CA . GLY A 1 187 ? 7.828 -7.887 8.633 1 95.38 187 GLY A CA 1
ATOM 1361 C C . GLY A 1 187 ? 7.941 -7.652 10.125 1 95.38 187 GLY A C 1
ATOM 1362 O O . GLY A 1 187 ? 6.934 -7.473 10.812 1 95.38 187 GLY A O 1
ATOM 1363 N N . THR A 1 188 ? 9.141 -7.746 10.688 1 95.25 188 THR A N 1
ATOM 1364 C CA . THR A 1 188 ? 9.344 -7.512 12.117 1 95.25 188 THR A CA 1
ATOM 1365 C C . THR A 1 188 ? 10.531 -6.578 12.344 1 95.25 188 THR A C 1
ATOM 1367 O O . THR A 1 188 ? 11.422 -6.484 11.5 1 95.25 188 THR A O 1
ATOM 1370 N N . PRO A 1 189 ? 10.469 -5.887 13.531 1 95.94 189 PRO A N 1
ATOM 1371 C CA . PRO A 1 189 ? 11.5 -4.875 13.781 1 95.94 189 PRO A CA 1
ATOM 1372 C C . PRO A 1 189 ? 12.906 -5.461 13.781 1 95.94 189 PRO A C 1
ATOM 1374 O O . PRO A 1 189 ? 13.875 -4.754 13.469 1 95.94 189 PRO A O 1
ATOM 1377 N N . ASP A 1 190 ? 13.047 -6.73 14.141 1 96.81 190 ASP A N 1
ATOM 1378 C CA . ASP A 1 190 ? 14.367 -7.332 14.211 1 96.81 190 ASP A CA 1
ATOM 1379 C C . ASP A 1 190 ? 14.883 -7.703 12.82 1 96.81 190 ASP A C 1
ATOM 1381 O O . ASP A 1 190 ? 16.078 -7.902 12.625 1 96.81 190 ASP A O 1
ATOM 1385 N N . LYS A 1 191 ? 13.938 -7.766 11.82 1 96 191 LYS A N 1
ATOM 1386 C CA . LYS A 1 191 ? 14.328 -8.219 10.492 1 96 191 LYS A CA 1
ATOM 1387 C C . LYS A 1 191 ? 14.375 -7.055 9.5 1 96 191 LYS A C 1
ATOM 1389 O O . LYS A 1 191 ? 15.023 -7.148 8.453 1 96 191 LYS A O 1
ATOM 1394 N N . CYS A 1 192 ? 13.688 -6.027 9.844 1 97.44 192 CYS A N 1
ATOM 1395 C CA . CYS A 1 192 ? 13.648 -4.863 8.961 1 97.44 192 CYS A CA 1
ATOM 1396 C C . CYS A 1 192 ? 14.469 -3.717 9.547 1 97.44 192 CYS A C 1
ATOM 1398 O O . CYS A 1 192 ? 14.148 -3.203 10.617 1 97.44 192 CYS A O 1
ATOM 1400 N N . HIS A 1 193 ? 15.438 -3.305 8.758 1 96.62 193 HIS A N 1
ATOM 1401 C CA . HIS A 1 193 ? 16.312 -2.217 9.172 1 96.62 193 HIS A CA 1
ATOM 1402 C C . HIS A 1 193 ? 16.266 -1.054 8.188 1 96.62 193 HIS A C 1
ATOM 1404 O O . HIS A 1 193 ? 15.734 -1.198 7.082 1 96.62 193 HIS A O 1
ATOM 1410 N N . ARG A 1 194 ? 16.734 0.055 8.648 1 97.06 194 ARG A N 1
ATOM 1411 C CA . ARG A 1 194 ? 16.734 1.256 7.82 1 97.06 194 ARG A CA 1
ATOM 1412 C C . ARG A 1 194 ? 17.578 1.064 6.566 1 97.06 194 ARG A C 1
ATOM 1414 O O . ARG A 1 194 ? 18.781 0.793 6.656 1 97.06 194 ARG A O 1
ATOM 1421 N N . SER A 1 195 ? 17.016 1.189 5.438 1 97.06 195 SER A N 1
ATOM 1422 C CA . SER A 1 195 ? 17.719 1.102 4.164 1 97.06 195 SER A CA 1
ATOM 1423 C C . SER A 1 195 ? 18.5 2.379 3.873 1 97.06 195 SER A C 1
ATOM 1425 O O . SER A 1 195 ? 18.391 3.357 4.617 1 97.06 195 SER A O 1
ATOM 1427 N N . ALA A 1 196 ? 19.203 2.373 2.775 1 96 196 ALA A N 1
ATOM 1428 C CA . ALA A 1 196 ? 19.938 3.562 2.371 1 96 196 ALA A CA 1
ATOM 1429 C C . ALA A 1 196 ? 19 4.715 2.041 1 96 196 ALA A C 1
ATOM 1431 O O . ALA A 1 196 ? 19.25 5.863 2.404 1 96 196 ALA A O 1
ATOM 1432 N N . THR A 1 197 ? 17.938 4.426 1.356 1 96.25 197 THR A N 1
ATOM 1433 C CA . THR A 1 197 ? 16.969 5.461 1.033 1 96.25 197 THR A CA 1
ATOM 1434 C C . THR A 1 197 ? 16.328 6.023 2.303 1 96.25 197 THR A C 1
ATOM 1436 O O . THR A 1 197 ? 16.203 7.242 2.453 1 96.25 197 THR A O 1
ATOM 1439 N N . ALA A 1 198 ? 15.93 5.121 3.178 1 97.88 198 ALA A N 1
ATOM 1440 C CA . ALA A 1 198 ? 15.352 5.562 4.445 1 97.88 198 ALA A CA 1
ATOM 1441 C C . ALA A 1 198 ? 16.344 6.41 5.234 1 97.88 198 ALA A C 1
ATOM 1443 O O . ALA A 1 198 ? 15.953 7.367 5.91 1 97.88 198 ALA A O 1
ATOM 1444 N N . GLN A 1 199 ? 17.578 6.062 5.145 1 97.81 199 GLN A N 1
ATOM 1445 C CA . GLN A 1 199 ? 18.609 6.844 5.84 1 97.81 199 GLN A CA 1
ATOM 1446 C C . GLN A 1 199 ? 18.703 8.258 5.266 1 97.81 199 GLN A C 1
ATOM 1448 O O . GLN A 1 199 ? 18.859 9.227 6.012 1 97.81 199 GLN A O 1
ATOM 1453 N N . MET A 1 200 ? 18.656 8.328 3.961 1 97.62 200 MET A N 1
ATOM 1454 C CA . MET A 1 200 ? 18.672 9.641 3.32 1 97.62 200 MET A CA 1
ATOM 1455 C C . MET A 1 200 ? 17.516 10.508 3.82 1 97.62 200 MET A C 1
ATOM 1457 O O . MET A 1 200 ? 17.703 11.688 4.129 1 97.62 200 MET A O 1
ATOM 1461 N N . PHE A 1 201 ? 16.344 9.945 3.947 1 98.31 201 PHE A N 1
ATOM 1462 C CA . PHE A 1 201 ? 15.195 10.664 4.473 1 98.31 201 PHE A CA 1
ATOM 1463 C C . PHE A 1 201 ? 15.422 11.07 5.926 1 98.31 201 PHE A C 1
ATOM 1465 O O . PHE A 1 201 ? 15.133 12.203 6.316 1 98.31 201 PHE A O 1
ATOM 1472 N N . LYS A 1 202 ? 15.961 10.133 6.664 1 98.12 202 LYS A N 1
ATOM 1473 C CA . LYS A 1 202 ? 16.188 10.367 8.086 1 98.12 202 LYS A CA 1
ATOM 1474 C C . LYS A 1 202 ? 17.219 11.477 8.305 1 98.12 202 LYS A C 1
ATOM 1476 O O . LYS A 1 202 ? 17.078 12.305 9.203 1 98.12 202 LYS A O 1
ATOM 1481 N N . ASP A 1 203 ? 18.203 11.492 7.488 1 97.88 203 ASP A N 1
ATOM 1482 C CA . ASP A 1 203 ? 19.219 12.539 7.582 1 97.88 203 ASP A CA 1
ATOM 1483 C C . ASP A 1 203 ? 18.609 13.922 7.352 1 97.88 203 ASP A C 1
ATOM 1485 O O . ASP A 1 203 ? 19.016 14.891 7.992 1 97.88 203 ASP A O 1
ATOM 1489 N N . ALA A 1 204 ? 17.688 13.953 6.484 1 98.31 204 ALA A N 1
ATOM 1490 C CA . ALA A 1 204 ? 17.047 15.219 6.145 1 98.31 204 ALA A CA 1
ATOM 1491 C C . ALA A 1 204 ? 15.984 15.594 7.18 1 98.31 204 ALA A C 1
ATOM 1493 O O . ALA A 1 204 ? 15.781 16.781 7.469 1 98.31 204 ALA A O 1
ATOM 1494 N N . CYS A 1 205 ? 15.344 14.625 7.719 1 98.19 205 CYS A N 1
ATOM 1495 C CA . CYS A 1 205 ? 14.281 14.828 8.695 1 98.19 205 CYS A CA 1
ATOM 1496 C C . CYS A 1 205 ? 14.453 13.906 9.891 1 98.19 205 CYS A C 1
ATOM 1498 O O . CYS A 1 205 ? 13.727 12.914 10.039 1 98.19 205 CYS A O 1
ATOM 1500 N N . PRO A 1 206 ? 15.164 14.25 10.859 1 98.06 206 PRO A N 1
ATOM 1501 C CA . PRO A 1 206 ? 15.633 13.328 11.891 1 98.06 206 PRO A CA 1
ATOM 1502 C C . PRO A 1 206 ? 14.516 12.844 12.805 1 98.06 206 PRO A C 1
ATOM 1504 O O . PRO A 1 206 ? 14.633 11.789 13.43 1 98.06 206 PRO A O 1
ATOM 1507 N N . THR A 1 207 ? 13.406 13.594 12.867 1 98.31 207 THR A N 1
ATOM 1508 C CA . THR A 1 207 ? 12.375 13.203 13.812 1 98.31 207 THR A CA 1
ATOM 1509 C C . THR A 1 207 ? 11.141 12.672 13.078 1 98.31 207 THR A C 1
ATOM 1511 O O . THR A 1 207 ? 10.078 12.516 13.68 1 98.31 207 THR A O 1
ATOM 1514 N N . ALA A 1 208 ? 11.266 12.406 11.812 1 98.62 208 ALA A N 1
ATOM 1515 C CA . ALA A 1 208 ? 10.188 11.805 11.023 1 98.62 208 ALA A CA 1
ATOM 1516 C C . ALA A 1 208 ? 10.422 10.312 10.82 1 98.62 208 ALA A C 1
ATOM 1518 O O . ALA A 1 208 ? 11.562 9.852 10.812 1 98.62 208 ALA A O 1
ATOM 1519 N N . TYR A 1 209 ? 9.297 9.609 10.711 1 98.5 209 TYR A N 1
ATOM 1520 C CA . TYR A 1 209 ? 9.398 8.219 10.281 1 98.5 209 TYR A CA 1
ATOM 1521 C C . TYR A 1 209 ? 9.984 8.125 8.875 1 98.5 209 TYR A C 1
ATOM 1523 O O . TYR A 1 209 ? 9.453 8.727 7.938 1 98.5 209 TYR A O 1
ATOM 1531 N N . SER A 1 210 ? 11.062 7.363 8.789 1 98.06 210 SER A N 1
ATOM 1532 C CA . SER A 1 210 ? 11.641 7.141 7.461 1 98.06 210 SER A CA 1
ATOM 1533 C C . SER A 1 210 ? 11.352 5.73 6.965 1 98.06 210 SER A C 1
ATOM 1535 O O . SER A 1 210 ? 11.523 5.438 5.777 1 98.06 210 SER A O 1
ATOM 1537 N N . TYR A 1 211 ? 11.023 4.824 7.789 1 97.5 211 TYR A N 1
ATOM 1538 C CA . TYR A 1 211 ? 10.562 3.467 7.516 1 97.5 211 TYR A CA 1
ATOM 1539 C C . TYR A 1 211 ? 9.688 2.949 8.648 1 97.5 211 TYR A C 1
ATOM 1541 O O . TYR A 1 211 ? 9.484 3.641 9.648 1 97.5 211 TYR A O 1
ATOM 1549 N N . ALA A 1 212 ? 9.211 1.757 8.555 1 96.44 212 ALA A N 1
ATOM 1550 C CA . ALA A 1 212 ? 8.078 1.289 9.352 1 96.44 212 ALA A CA 1
ATOM 1551 C C . ALA A 1 212 ? 8.445 1.174 10.82 1 96.44 212 ALA A C 1
ATOM 1553 O O . ALA A 1 212 ? 7.609 1.395 11.703 1 96.44 212 ALA A O 1
ATOM 1554 N N . TYR A 1 213 ? 9.617 0.897 11.195 1 97.19 213 TYR A N 1
ATOM 1555 C CA . TYR A 1 213 ? 9.977 0.596 12.578 1 97.19 213 TYR A CA 1
ATOM 1556 C C . TYR A 1 213 ? 10.898 1.662 13.141 1 97.19 213 TYR A C 1
ATOM 1558 O O . TYR A 1 213 ? 11.836 1.349 13.883 1 97.19 213 TYR A O 1
ATOM 1566 N N . ASP A 1 214 ? 10.594 2.869 12.828 1 95.62 214 ASP A N 1
ATOM 1567 C CA . ASP A 1 214 ? 11.414 4.012 13.211 1 95.62 214 ASP A CA 1
ATOM 1568 C C . ASP A 1 214 ? 10.891 4.656 14.492 1 95.62 214 ASP A C 1
ATOM 1570 O O . ASP A 1 214 ? 11.133 5.844 14.742 1 95.62 214 ASP A O 1
ATOM 1574 N N . ASP A 1 215 ? 10.227 4.051 15.367 1 94.44 215 ASP A N 1
ATOM 1575 C CA . ASP A 1 215 ? 9.469 4.594 16.484 1 94.44 215 ASP A CA 1
ATOM 1576 C C . ASP A 1 215 ? 10.383 5.336 17.469 1 94.44 215 ASP A C 1
ATOM 1578 O O . ASP A 1 215 ? 10.016 6.398 17.969 1 94.44 215 ASP A O 1
ATOM 1582 N N . GLY A 1 216 ? 11.484 4.84 17.672 1 93.94 216 GLY A N 1
ATOM 1583 C CA . GLY A 1 216 ? 12.352 5.375 18.703 1 93.94 216 GLY A CA 1
ATOM 1584 C C . GLY A 1 216 ? 12.664 6.848 18.516 1 93.94 216 GLY A C 1
ATOM 1585 O O . GLY A 1 216 ? 12.727 7.605 19.484 1 93.94 216 GLY A O 1
ATOM 1586 N N . SER A 1 217 ? 12.734 7.242 17.297 1 95.88 217 SER A N 1
ATOM 1587 C CA . SER A 1 217 ? 13.133 8.625 17.031 1 95.88 217 SER A CA 1
ATOM 1588 C C . SER A 1 217 ? 11.984 9.422 16.438 1 95.88 217 SER A C 1
ATOM 1590 O O . SER A 1 217 ? 12.133 10.617 16.156 1 95.88 217 SER A O 1
ATOM 1592 N N . SER A 1 218 ? 10.789 8.789 16.328 1 98.25 218 SER A N 1
ATOM 1593 C CA . SER A 1 218 ? 9.883 9.438 15.391 1 98.25 218 SER A CA 1
ATOM 1594 C C . SER A 1 218 ? 8.453 9.453 15.914 1 98.25 218 SER A C 1
ATOM 1596 O O . SER A 1 218 ? 7.547 9.953 15.242 1 98.25 218 SER A O 1
ATOM 1598 N N . THR A 1 219 ? 8.273 8.875 17.047 1 97.81 219 THR A N 1
ATOM 1599 C CA . THR A 1 219 ? 6.969 8.953 17.703 1 97.81 219 THR A CA 1
ATOM 1600 C C . THR A 1 219 ? 7.023 9.891 18.891 1 97.81 219 THR A C 1
ATOM 1602 O O . THR A 1 219 ? 7.961 9.836 19.703 1 97.81 219 THR A O 1
ATOM 1605 N N . PHE A 1 220 ? 5.969 10.75 19.016 1 98.19 220 PHE A N 1
ATOM 1606 C CA . PHE A 1 220 ? 5.941 11.734 20.094 1 98.19 220 PHE A CA 1
ATOM 1607 C C . PHE A 1 220 ? 4.625 11.664 20.859 1 98.19 220 PHE A C 1
ATOM 1609 O O . PHE A 1 220 ? 3.6 11.266 20.297 1 98.19 220 PHE A O 1
ATOM 1616 N N . THR A 1 221 ? 4.711 12.031 22.109 1 97.56 221 THR A N 1
ATOM 1617 C CA . THR A 1 221 ? 3.541 12.047 22.984 1 97.56 221 THR A CA 1
ATOM 1618 C C . THR A 1 221 ? 3.357 13.422 23.625 1 97.56 221 THR A C 1
ATOM 1620 O O . THR A 1 221 ? 4.293 14.227 23.656 1 97.56 221 THR A O 1
ATOM 1623 N N . CYS A 1 222 ? 2.158 13.75 23.953 1 97.44 222 CYS A N 1
ATOM 1624 C CA . CYS A 1 222 ? 1.795 14.992 24.625 1 97.44 222 CYS A CA 1
ATOM 1625 C C . CYS A 1 222 ? 0.635 14.773 25.578 1 97.44 222 CYS A C 1
ATOM 1627 O O . CYS A 1 222 ? -0.388 14.195 25.203 1 97.44 222 CYS A O 1
ATOM 1629 N N . GLN A 1 223 ? 0.824 15.164 26.875 1 94.19 223 GLN A N 1
ATOM 1630 C CA . GLN A 1 223 ? -0.284 15.078 27.812 1 94.19 223 GLN A CA 1
ATOM 1631 C C . GLN A 1 223 ? -1.316 16.172 27.562 1 94.19 223 GLN A C 1
ATOM 1633 O O . GLN A 1 223 ? -0.958 17.328 27.297 1 94.19 223 GLN A O 1
ATOM 1638 N N . PRO A 1 224 ? -2.607 15.766 27.609 1 82.56 224 PRO A N 1
ATOM 1639 C CA . PRO A 1 224 ? -3.66 16.75 27.312 1 82.56 224 PRO A CA 1
ATOM 1640 C C . PRO A 1 224 ? -3.738 17.859 28.359 1 82.56 224 PRO A C 1
ATOM 1642 O O . PRO A 1 224 ? -3.264 17.688 29.484 1 82.56 224 PRO A O 1
ATOM 1645 N N . SER A 1 225 ? -4.234 19.219 27.781 1 85.94 225 SER A N 1
ATOM 1646 C CA . SER A 1 225 ? -4.812 19.359 26.438 1 85.94 225 SER A CA 1
ATOM 1647 C C . SER A 1 225 ? -3.934 20.219 25.547 1 85.94 225 SER A C 1
ATOM 1649 O O . SER A 1 225 ? -3.637 21.375 25.875 1 85.94 225 SER A O 1
ATOM 1651 N N . ALA A 1 226 ? -3.393 19.688 24.578 1 95.12 226 ALA A N 1
ATOM 1652 C CA . ALA A 1 226 ? -2.617 20.484 23.625 1 95.12 226 ALA A CA 1
ATOM 1653 C C . ALA A 1 226 ? -3.41 20.734 22.344 1 95.12 226 ALA A C 1
ATOM 1655 O O . ALA A 1 226 ? -4.277 19.938 21.984 1 95.12 226 ALA A O 1
ATOM 1656 N N . SER A 1 227 ? -3.24 21.859 21.828 1 98 227 SER A N 1
ATOM 1657 C CA . SER A 1 227 ? -3.574 22.094 20.438 1 98 227 SER A CA 1
ATOM 1658 C C . SER A 1 227 ? -2.346 21.969 19.531 1 98 227 SER A C 1
ATOM 1660 O O . SER A 1 227 ? -1.223 21.844 20.031 1 98 227 SER A O 1
ATOM 1662 N N . TYR A 1 228 ? -2.627 21.859 18.25 1 98.75 228 TYR A N 1
ATOM 1663 C CA . TYR A 1 228 ? -1.493 21.578 17.375 1 98.75 228 TYR A CA 1
ATOM 1664 C C . TYR A 1 228 ? -1.501 22.5 16.156 1 98.75 228 TYR A C 1
ATOM 1666 O O . TYR A 1 228 ? -2.564 22.906 15.695 1 98.75 228 TYR A O 1
ATOM 1674 N N . THR A 1 229 ? -0.294 22.797 15.688 1 98.94 229 THR A N 1
ATOM 1675 C CA . THR A 1 229 ? -0.103 23.375 14.359 1 98.94 229 THR A CA 1
ATOM 1676 C C . THR A 1 229 ? 0.608 22.391 13.438 1 98.94 229 THR A C 1
ATOM 1678 O O . THR A 1 229 ? 1.648 21.844 13.797 1 98.94 229 THR A O 1
ATOM 1681 N N . VAL A 1 230 ? -0.019 22.109 12.32 1 98.94 230 VAL A N 1
ATOM 1682 C CA . VAL A 1 230 ? 0.652 21.406 11.227 1 98.94 230 VAL A CA 1
ATOM 1683 C C . VAL A 1 230 ? 1.13 22.422 10.18 1 98.94 230 VAL A C 1
ATOM 1685 O O . VAL A 1 230 ? 0.317 23.062 9.508 1 98.94 230 VAL A O 1
ATOM 1688 N N . GLN A 1 231 ? 2.424 22.516 10.117 1 98.94 231 GLN A N 1
ATOM 1689 C CA . GLN A 1 231 ? 3.025 23.484 9.211 1 98.94 231 GLN A CA 1
ATOM 1690 C C . GLN A 1 231 ? 3.645 22.797 8 1 98.94 231 GLN A C 1
ATOM 1692 O O . GLN A 1 231 ? 4.387 21.828 8.141 1 98.94 231 GLN A O 1
ATOM 1697 N N . PHE A 1 232 ? 3.328 23.312 6.82 1 98.75 232 PHE A N 1
ATOM 1698 C CA . PHE A 1 232 ? 3.99 22.891 5.59 1 98.75 232 PHE A CA 1
ATOM 1699 C C . PHE A 1 232 ? 5.004 23.938 5.137 1 98.75 232 PHE A C 1
ATOM 1701 O O . PHE A 1 232 ? 4.684 25.125 5.059 1 98.75 232 PHE A O 1
ATOM 1708 N N . CYS A 1 233 ? 6.227 23.422 4.711 1 97.38 233 CYS A N 1
ATOM 1709 C CA . CYS A 1 233 ? 7.379 24.266 4.418 1 97.38 233 CYS A CA 1
ATOM 1710 C C . CYS A 1 233 ? 7.824 25.031 5.656 1 97.38 233 CYS A C 1
ATOM 1712 O O . CYS A 1 233 ? 7.004 25.656 6.336 1 97.38 233 CYS A O 1
ATOM 1714 N N . MET B 1 1 ? 58.219 -47.688 13.586 1 40.44 1 MET B N 1
ATOM 1715 C CA . MET B 1 1 ? 56.75 -47.812 13.68 1 40.44 1 MET B CA 1
ATOM 1716 C C . MET B 1 1 ? 56.062 -46.906 12.672 1 40.44 1 MET B C 1
ATOM 1718 O O . MET B 1 1 ? 56.344 -45.719 12.625 1 40.44 1 MET B O 1
ATOM 1722 N N . ALA B 1 2 ? 55.625 -47.594 11.508 1 48.28 2 ALA B N 1
ATOM 1723 C CA . ALA B 1 2 ? 54.969 -46.938 10.383 1 48.28 2 ALA B CA 1
ATOM 1724 C C . ALA B 1 2 ? 53.719 -46.156 10.836 1 48.28 2 ALA B C 1
ATOM 1726 O O . ALA B 1 2 ? 52.844 -46.719 11.492 1 48.28 2 ALA B O 1
ATOM 1727 N N . LEU B 1 3 ? 53.75 -44.812 10.992 1 46.72 3 LEU B N 1
ATOM 1728 C CA . LEU B 1 3 ? 52.688 -43.875 11.344 1 46.72 3 LEU B CA 1
ATOM 1729 C C . LEU B 1 3 ? 51.562 -43.938 10.312 1 46.72 3 LEU B C 1
ATOM 1731 O O . LEU B 1 3 ? 51.75 -43.594 9.148 1 46.72 3 LEU B O 1
ATOM 1735 N N . ILE B 1 4 ? 50.656 -44.938 10.422 1 39.25 4 ILE B N 1
ATOM 1736 C CA . ILE B 1 4 ? 49.5 -44.969 9.547 1 39.25 4 ILE B CA 1
ATOM 1737 C C . ILE B 1 4 ? 48.656 -43.688 9.75 1 39.25 4 ILE B C 1
ATOM 1739 O O . ILE B 1 4 ? 48.219 -43.406 10.859 1 39.25 4 ILE B O 1
ATOM 1743 N N . LYS B 1 5 ? 48.781 -42.719 8.883 1 51.5 5 LYS B N 1
ATOM 1744 C CA . LYS B 1 5 ? 47.906 -41.531 8.836 1 51.5 5 LYS B CA 1
ATOM 1745 C C . LYS B 1 5 ? 46.469 -41.938 8.602 1 51.5 5 LYS B C 1
ATOM 1747 O O . LYS B 1 5 ? 46.125 -42.531 7.57 1 51.5 5 LYS B O 1
ATOM 1752 N N . LEU B 1 6 ? 45.719 -42.188 9.688 1 45.78 6 LEU B N 1
ATOM 1753 C CA . LEU B 1 6 ? 44.281 -42.375 9.555 1 45.78 6 LEU B CA 1
ATOM 1754 C C . LEU B 1 6 ? 43.625 -41.188 8.859 1 45.78 6 LEU B C 1
ATOM 1756 O O . LEU B 1 6 ? 43.688 -40.062 9.367 1 45.78 6 LEU B O 1
ATOM 1760 N N . THR B 1 7 ? 43.406 -41.344 7.543 1 52.28 7 THR B N 1
ATOM 1761 C CA . THR B 1 7 ? 42.656 -40.312 6.852 1 52.28 7 THR B CA 1
ATOM 1762 C C . THR B 1 7 ? 41.156 -40.375 7.242 1 52.28 7 THR B C 1
ATOM 1764 O O . THR B 1 7 ? 40.531 -41.406 7.031 1 52.28 7 THR B O 1
ATOM 1767 N N . LEU B 1 8 ? 40.656 -39.688 8.227 1 50.94 8 LEU B N 1
ATOM 1768 C CA . LEU B 1 8 ? 39.25 -39.531 8.57 1 50.94 8 LEU B CA 1
ATOM 1769 C C . LEU B 1 8 ? 38.469 -38.938 7.402 1 50.94 8 LEU B C 1
ATOM 1771 O O . LEU B 1 8 ? 38.75 -37.812 6.98 1 50.94 8 LEU B O 1
ATOM 1775 N N . ALA B 1 9 ? 37.781 -39.75 6.594 1 51.56 9 ALA B N 1
ATOM 1776 C CA . ALA B 1 9 ? 36.875 -39.25 5.59 1 51.56 9 ALA B CA 1
ATOM 1777 C C . ALA B 1 9 ? 35.688 -38.531 6.246 1 51.56 9 ALA B C 1
ATOM 1779 O O . ALA B 1 9 ? 34.938 -39.125 6.996 1 51.56 9 ALA B O 1
ATOM 1780 N N . VAL B 1 10 ? 35.719 -37.219 6.461 1 49.28 10 VAL B N 1
ATOM 1781 C CA . VAL B 1 10 ? 34.562 -36.438 6.879 1 49.28 10 VAL B CA 1
ATOM 1782 C C . VAL B 1 10 ? 33.438 -36.594 5.871 1 49.28 10 VAL B C 1
ATOM 1784 O O . VAL B 1 10 ? 33.594 -36.25 4.699 1 49.28 10 VAL B O 1
ATOM 1787 N N . LEU B 1 11 ? 32.562 -37.594 6.02 1 46.5 11 LEU B N 1
ATOM 1788 C CA . LEU B 1 11 ? 31.344 -37.656 5.246 1 46.5 11 LEU B CA 1
ATOM 1789 C C . LEU B 1 11 ? 30.562 -36.344 5.391 1 46.5 11 LEU B C 1
ATOM 1791 O O . LEU B 1 11 ? 30.094 -36 6.48 1 46.5 11 LEU B O 1
ATOM 1795 N N . LEU B 1 12 ? 30.766 -35.375 4.582 1 45.38 12 LEU B N 1
ATOM 1796 C CA . LEU B 1 12 ? 29.891 -34.219 4.492 1 45.38 12 LEU B CA 1
ATOM 1797 C C . LEU B 1 12 ? 28.469 -34.625 4.156 1 45.38 12 LEU B C 1
ATOM 1799 O O . LEU B 1 12 ? 28.188 -35.062 3.033 1 45.38 12 LEU B O 1
ATOM 1803 N N . LEU B 1 13 ? 27.672 -35.188 5.066 1 43.81 13 LEU B N 1
ATOM 1804 C CA . LEU B 1 13 ? 26.234 -35.25 4.871 1 43.81 13 LEU B CA 1
ATOM 1805 C C . LEU B 1 13 ? 25.672 -33.938 4.328 1 43.81 13 LEU B C 1
ATOM 1807 O O . LEU B 1 13 ? 25.781 -32.906 4.98 1 43.81 13 LEU B O 1
ATOM 1811 N N . ALA B 1 14 ? 25.641 -33.875 3.051 1 44.03 14 ALA B N 1
ATOM 1812 C CA . ALA B 1 14 ? 24.875 -32.781 2.453 1 44.03 14 ALA B CA 1
ATOM 1813 C C . ALA B 1 14 ? 23.453 -32.75 2.984 1 44.03 14 ALA B C 1
ATOM 1815 O O . ALA B 1 14 ? 22.672 -33.656 2.732 1 44.03 14 ALA B O 1
ATOM 1816 N N . LEU B 1 15 ? 23.188 -32.344 4.238 1 45.31 15 LEU B N 1
ATOM 1817 C CA . LEU B 1 15 ? 21.812 -32 4.586 1 45.31 15 LEU B CA 1
ATOM 1818 C C . LEU B 1 15 ? 21.141 -31.203 3.469 1 45.31 15 LEU B C 1
ATOM 1820 O O . LEU B 1 15 ? 21.453 -30.031 3.27 1 45.31 15 LEU B O 1
ATOM 1824 N N . GLY B 1 16 ? 21 -31.875 2.363 1 47.53 16 GLY B N 1
ATOM 1825 C CA . GLY B 1 16 ? 20.281 -31.188 1.309 1 47.53 16 GLY B CA 1
ATOM 1826 C C . GLY B 1 16 ? 19.078 -30.406 1.817 1 47.53 16 GLY B C 1
ATOM 1827 O O . GLY B 1 16 ? 18.25 -30.953 2.564 1 47.53 16 GLY B O 1
ATOM 1828 N N . ALA B 1 17 ? 19.141 -29.188 2.01 1 59.28 17 ALA B N 1
ATOM 1829 C CA . ALA B 1 17 ? 17.984 -28.344 2.338 1 59.28 17 ALA B CA 1
ATOM 1830 C C . ALA B 1 17 ? 16.734 -28.812 1.602 1 59.28 17 ALA B C 1
ATOM 1832 O O . ALA B 1 17 ? 16.766 -29 0.383 1 59.28 17 ALA B O 1
ATOM 1833 N N . GLU B 1 18 ? 15.734 -29.609 2.229 1 80.5 18 GLU B N 1
ATOM 1834 C CA . GLU B 1 18 ? 14.484 -30.109 1.677 1 80.5 18 GLU B CA 1
ATOM 1835 C C . GLU B 1 18 ? 13.75 -29.047 0.877 1 80.5 18 GLU B C 1
ATOM 1837 O O . GLU B 1 18 ? 13.734 -27.875 1.27 1 80.5 18 GLU B O 1
ATOM 1842 N N . ALA B 1 19 ? 13.531 -29.297 -0.422 1 92.56 19 ALA B N 1
ATOM 1843 C CA . ALA B 1 19 ? 12.891 -28.375 -1.363 1 92.56 19 ALA B CA 1
ATOM 1844 C C . ALA B 1 19 ? 11.445 -28.781 -1.623 1 92.56 19 ALA B C 1
ATOM 1846 O O . ALA B 1 19 ? 11.078 -29.953 -1.462 1 92.56 19 ALA B O 1
ATOM 1847 N N . ARG B 1 20 ? 10.578 -27.781 -1.769 1 96.25 20 ARG B N 1
ATOM 1848 C CA . ARG B 1 20 ? 9.188 -27.969 -2.164 1 96.25 20 ARG B CA 1
ATOM 1849 C C . ARG B 1 20 ? 8.977 -27.578 -3.621 1 96.25 20 ARG B C 1
ATOM 1851 O O . ARG B 1 20 ? 9.438 -26.531 -4.059 1 96.25 20 ARG B O 1
ATOM 1858 N N . LYS B 1 21 ? 8.25 -28.422 -4.344 1 97.88 21 LYS B N 1
ATOM 1859 C CA . LYS B 1 21 ? 7.988 -28.141 -5.754 1 97.88 21 LYS B CA 1
ATOM 1860 C C . LYS B 1 21 ? 6.699 -27.344 -5.926 1 97.88 21 LYS B C 1
ATOM 1862 O O . LYS B 1 21 ? 5.668 -27.703 -5.352 1 97.88 21 LYS B O 1
ATOM 1867 N N . ILE B 1 22 ? 6.75 -26.328 -6.711 1 98.75 22 ILE B N 1
ATOM 1868 C CA . ILE B 1 22 ? 5.586 -25.578 -7.18 1 98.75 22 ILE B CA 1
ATOM 1869 C C . ILE B 1 22 ? 5.609 -25.484 -8.703 1 98.75 22 ILE B C 1
ATOM 1871 O O . ILE B 1 22 ? 6.578 -25 -9.289 1 98.75 22 ILE B O 1
ATOM 1875 N N . THR B 1 23 ? 4.574 -26 -9.312 1 98.94 23 THR B N 1
ATOM 1876 C CA . THR B 1 23 ? 4.43 -25.906 -10.766 1 98.94 23 THR B CA 1
ATOM 1877 C C . THR B 1 23 ? 3.609 -24.672 -11.141 1 98.94 23 THR B C 1
ATOM 1879 O O . THR B 1 23 ? 2.492 -24.484 -10.648 1 98.94 23 THR B O 1
ATOM 1882 N N . ILE B 1 24 ? 4.168 -23.828 -11.961 1 98.94 24 ILE B N 1
ATOM 1883 C CA . ILE B 1 24 ? 3.424 -22.688 -12.5 1 98.94 24 ILE B CA 1
ATOM 1884 C C . ILE B 1 24 ? 2.932 -23.016 -13.906 1 98.94 24 ILE B C 1
ATOM 1886 O O . ILE B 1 24 ? 3.729 -23.359 -14.789 1 98.94 24 ILE B O 1
ATOM 1890 N N . TYR B 1 25 ? 1.611 -22.938 -14.031 1 98.94 25 TYR B N 1
ATOM 1891 C CA . TYR B 1 25 ? 0.962 -23.391 -15.266 1 98.94 25 TYR B CA 1
ATOM 1892 C C . TYR B 1 25 ? 0.176 -22.25 -15.906 1 98.94 25 TYR B C 1
ATOM 1894 O O . TYR B 1 25 ? -0.693 -21.656 -15.266 1 98.94 25 TYR B O 1
ATOM 1902 N N . ASN B 1 26 ? 0.486 -21.953 -17.219 1 98.94 26 ASN B N 1
ATOM 1903 C CA . ASN B 1 26 ? -0.261 -20.969 -17.984 1 98.94 26 ASN B CA 1
ATOM 1904 C C . ASN B 1 26 ? -1.372 -21.625 -18.812 1 98.94 26 ASN B C 1
ATOM 1906 O O . ASN B 1 26 ? -1.14 -22.078 -19.938 1 98.94 26 ASN B O 1
ATOM 1910 N N . LYS B 1 27 ? -2.51 -21.531 -18.281 1 98.75 27 LYS B N 1
ATOM 1911 C CA . LYS B 1 27 ? -3.656 -22.078 -19 1 98.75 27 LYS B CA 1
ATOM 1912 C C . LYS B 1 27 ? -4.328 -21 -19.844 1 98.75 27 LYS B C 1
ATOM 1914 O O . LYS B 1 27 ? -5.348 -21.25 -20.484 1 98.75 27 LYS B O 1
ATOM 1919 N N . CYS B 1 28 ? -3.84 -19.812 -19.781 1 98.12 28 CYS B N 1
ATOM 1920 C CA . CYS B 1 28 ? -4.355 -18.734 -20.625 1 98.12 28 CYS B CA 1
ATOM 1921 C C . CYS B 1 28 ? -4.066 -19 -22.094 1 98.12 28 CYS B C 1
ATOM 1923 O O . CYS B 1 28 ? -3.123 -19.719 -22.422 1 98.12 28 CYS B O 1
ATOM 1925 N N . PRO B 1 29 ? -4.91 -18.469 -22.969 1 98.25 29 PRO B N 1
ATOM 1926 C CA . PRO B 1 29 ? -4.633 -18.609 -24.391 1 98.25 29 PRO B CA 1
ATOM 1927 C C . PRO B 1 29 ? -3.594 -17.609 -24.906 1 98.25 29 PRO B C 1
ATOM 1929 O O . PRO B 1 29 ? -3.453 -17.422 -26.125 1 98.25 29 PRO B O 1
ATOM 1932 N N . PHE B 1 30 ? -2.891 -16.859 -24.031 1 98.19 30 PHE B N 1
ATOM 1933 C CA . PHE B 1 30 ? -1.863 -15.883 -24.359 1 98.19 30 PHE B CA 1
ATOM 1934 C C . PHE B 1 30 ? -0.65 -16.047 -23.453 1 98.19 30 PHE B C 1
ATOM 1936 O O . PHE B 1 30 ? -0.7 -16.781 -22.469 1 98.19 30 PHE B O 1
ATOM 1943 N N . THR B 1 31 ? 0.451 -15.383 -23.828 1 98.75 31 THR B N 1
ATOM 1944 C CA . THR B 1 31 ? 1.688 -15.414 -23.062 1 98.75 31 THR B CA 1
ATOM 1945 C C . THR B 1 31 ? 1.541 -14.633 -21.766 1 98.75 31 THR B C 1
ATOM 1947 O O . THR B 1 31 ? 0.932 -13.562 -21.75 1 98.75 31 THR B O 1
ATOM 1950 N N . ILE B 1 32 ? 2.082 -15.18 -20.688 1 98.88 32 ILE B N 1
ATOM 1951 C CA . ILE B 1 32 ? 2.203 -14.453 -19.438 1 98.88 32 ILE B CA 1
ATOM 1952 C C . ILE B 1 32 ? 3.654 -14.477 -18.969 1 98.88 32 ILE B C 1
ATOM 1954 O O . ILE B 1 32 ? 4.469 -15.242 -19.484 1 98.88 32 ILE B O 1
ATOM 1958 N N . TRP B 1 33 ? 3.992 -13.617 -18.078 1 98.94 33 TRP B N 1
ATOM 1959 C CA . TRP B 1 33 ? 5.285 -13.578 -17.391 1 98.94 33 TRP B CA 1
ATOM 1960 C C . TRP B 1 33 ? 5.109 -13.68 -15.883 1 98.94 33 TRP B C 1
ATOM 1962 O O . TRP B 1 33 ? 5.07 -12.656 -15.188 1 98.94 33 TRP B O 1
ATOM 1972 N N . PRO B 1 34 ? 5.043 -14.898 -15.359 1 98.94 34 PRO B N 1
ATOM 1973 C CA . PRO B 1 34 ? 4.906 -15.055 -13.914 1 98.94 34 PRO B CA 1
ATOM 1974 C C . PRO B 1 34 ? 6.023 -14.359 -13.133 1 98.94 34 PRO B C 1
ATOM 1976 O O . PRO B 1 34 ? 7.188 -14.422 -13.539 1 98.94 34 PRO B O 1
ATOM 1979 N N . GLY B 1 35 ? 5.629 -13.57 -12.117 1 98.81 35 GLY B N 1
ATOM 1980 C CA . GLY B 1 35 ? 6.531 -13.07 -11.094 1 98.81 35 GLY B CA 1
ATOM 1981 C C . GLY B 1 35 ? 6.504 -13.898 -9.82 1 98.81 35 GLY B C 1
ATOM 1982 O O . GLY B 1 35 ? 5.473 -14.477 -9.469 1 98.81 35 GLY B O 1
ATOM 1983 N N . ILE B 1 36 ? 7.625 -14.008 -9.195 1 98.75 36 ILE B N 1
ATOM 1984 C CA . ILE B 1 36 ? 7.773 -14.773 -7.961 1 98.75 36 ILE B CA 1
ATOM 1985 C C . ILE B 1 36 ? 8.547 -13.945 -6.938 1 98.75 36 ILE B C 1
ATOM 1987 O O . ILE B 1 36 ? 9.617 -13.414 -7.238 1 98.75 36 ILE B O 1
ATOM 1991 N N . LEU B 1 37 ? 7.969 -13.852 -5.789 1 98.25 37 LEU B N 1
ATOM 1992 C CA . LEU B 1 37 ? 8.609 -13.125 -4.699 1 98.25 37 LEU B CA 1
ATOM 1993 C C . LEU B 1 37 ? 8.641 -13.961 -3.426 1 98.25 37 LEU B C 1
ATOM 1995 O O . LEU B 1 37 ? 7.625 -14.539 -3.035 1 98.25 37 LEU B O 1
ATOM 1999 N N . GLY B 1 38 ? 9.812 -13.984 -2.746 1 96.81 38 GLY B N 1
ATOM 2000 C CA . GLY B 1 38 ? 9.992 -14.703 -1.494 1 96.81 38 GLY B CA 1
ATOM 2001 C C . GLY B 1 38 ? 11.43 -15.117 -1.246 1 96.81 38 GLY B C 1
ATOM 2002 O O . GLY B 1 38 ? 12.289 -14.938 -2.109 1 96.81 38 GLY B O 1
ATOM 2003 N N . PRO B 1 39 ? 11.703 -15.672 -0.072 1 94.88 39 PRO B N 1
ATOM 2004 C CA . PRO B 1 39 ? 13.078 -16.062 0.257 1 94.88 39 PRO B CA 1
ATOM 2005 C C . PRO B 1 39 ? 13.695 -16.984 -0.796 1 94.88 39 PRO B C 1
ATOM 2007 O O . PRO B 1 39 ? 13.023 -17.875 -1.316 1 94.88 39 PRO B O 1
ATOM 2010 N N . GLY B 1 40 ? 14.93 -16.688 -1.109 1 94.62 40 GLY B N 1
ATOM 2011 C CA . GLY B 1 40 ? 15.672 -17.5 -2.059 1 94.62 40 GLY B CA 1
ATOM 2012 C C . GLY B 1 40 ? 15.539 -17.016 -3.49 1 94.62 40 GLY B C 1
ATOM 2013 O O . GLY B 1 40 ? 16.266 -17.469 -4.375 1 94.62 40 GLY B O 1
ATOM 2014 N N . ASN B 1 41 ? 14.562 -16.125 -3.779 1 95.88 41 ASN B N 1
ATOM 2015 C CA . ASN B 1 41 ? 14.352 -15.562 -5.109 1 95.88 41 ASN B CA 1
ATOM 2016 C C . ASN B 1 41 ? 14.289 -16.656 -6.176 1 95.88 41 ASN B C 1
ATOM 2018 O O . ASN B 1 41 ? 15.039 -16.625 -7.148 1 95.88 41 ASN B O 1
ATOM 2022 N N . PRO B 1 42 ? 13.297 -17.547 -6.004 1 97.12 42 PRO B N 1
ATOM 2023 C CA . PRO B 1 42 ? 13.234 -18.672 -6.941 1 97.12 42 PRO B CA 1
ATOM 2024 C C . PRO B 1 42 ? 13.133 -18.234 -8.398 1 97.12 42 PRO B C 1
ATOM 2026 O O . PRO B 1 42 ? 12.367 -17.328 -8.719 1 97.12 42 PRO B O 1
ATOM 2029 N N . SER B 1 43 ? 14.039 -18.859 -9.242 1 97.62 43 SER B N 1
ATOM 2030 C CA . SER B 1 43 ? 14.086 -18.594 -10.68 1 97.62 43 SER B CA 1
ATOM 2031 C C . SER B 1 43 ? 14.359 -17.109 -10.961 1 97.62 43 SER B C 1
ATOM 2033 O O . SER B 1 43 ? 13.836 -16.562 -11.93 1 97.62 43 SER B O 1
ATOM 2035 N N . GLY B 1 44 ? 15.07 -16.438 -10.117 1 97.81 44 GLY B N 1
ATOM 2036 C CA . GLY B 1 44 ? 15.383 -15.023 -10.281 1 97.81 44 GLY B CA 1
ATOM 2037 C C . GLY B 1 44 ? 14.164 -14.133 -10.18 1 97.81 44 GLY B C 1
ATOM 2038 O O . GLY B 1 44 ? 14.227 -12.945 -10.531 1 97.81 44 GLY B O 1
ATOM 2039 N N . GLY B 1 45 ? 13.016 -14.727 -9.781 1 98.31 45 GLY B N 1
ATOM 2040 C CA . GLY B 1 45 ? 11.805 -13.945 -9.578 1 98.31 45 GLY B CA 1
ATOM 2041 C C . GLY B 1 45 ? 10.828 -14.047 -10.742 1 98.31 45 GLY B C 1
ATOM 2042 O O . GLY B 1 45 ? 9.828 -13.328 -10.781 1 98.31 45 GLY B O 1
ATOM 2043 N N . GLY B 1 46 ? 11.148 -14.852 -11.703 1 98.5 46 GLY B N 1
ATOM 2044 C CA . GLY B 1 46 ? 10.133 -14.977 -12.734 1 98.5 46 GLY B CA 1
ATOM 2045 C C . GLY B 1 46 ? 10.688 -15.438 -14.07 1 98.5 46 GLY B C 1
ATOM 2046 O O . GLY B 1 46 ? 11.898 -15.586 -14.227 1 98.5 46 GLY B O 1
ATOM 2047 N N . PHE B 1 47 ? 9.812 -15.742 -14.992 1 98.81 47 PHE B N 1
ATOM 2048 C CA . PHE B 1 47 ? 10.102 -16.25 -16.328 1 98.81 47 PH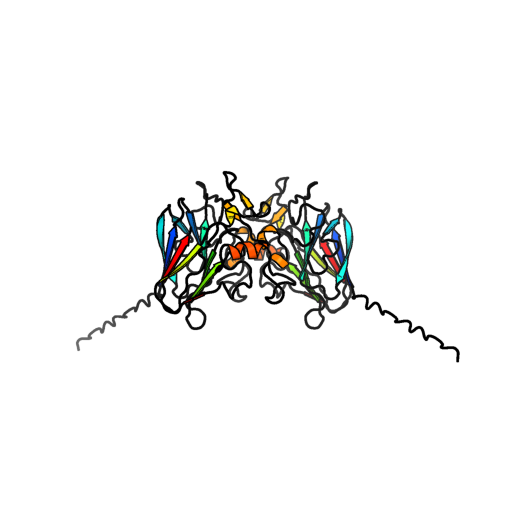E B CA 1
ATOM 2049 C C . PHE B 1 47 ? 8.891 -16.078 -17.234 1 98.81 47 PHE B C 1
ATOM 2051 O O . PHE B 1 47 ? 7.852 -15.586 -16.812 1 98.81 47 PHE B O 1
ATOM 2058 N N . LYS B 1 48 ? 9.117 -16.422 -18.484 1 98.81 48 LYS B N 1
ATOM 2059 C CA . LYS B 1 48 ? 8.07 -16.375 -19.5 1 98.81 48 LYS B CA 1
ATOM 2060 C C . LYS B 1 48 ? 7.391 -17.734 -19.656 1 98.81 48 LYS B C 1
ATOM 2062 O O . LYS B 1 48 ? 8.055 -18.766 -19.625 1 98.81 48 LYS B O 1
ATOM 2067 N N . LEU B 1 49 ? 6.098 -17.766 -19.781 1 98.94 49 LEU B N 1
ATOM 2068 C CA . LEU B 1 49 ? 5.32 -18.953 -20.141 1 98.94 49 LEU B CA 1
ATOM 2069 C C . LEU B 1 49 ? 4.391 -18.656 -21.312 1 98.94 49 LEU B C 1
ATOM 2071 O O . LEU B 1 49 ? 3.512 -17.797 -21.203 1 98.94 49 LEU B O 1
ATOM 2075 N N . ASN B 1 50 ? 4.609 -19.328 -22.391 1 98.81 50 ASN B N 1
ATOM 2076 C CA . ASN B 1 50 ? 3.629 -19.266 -23.469 1 98.81 50 ASN B CA 1
ATOM 2077 C C . ASN B 1 50 ? 2.35 -20.016 -23.125 1 98.81 50 ASN B C 1
ATOM 2079 O O . ASN B 1 50 ? 2.305 -20.734 -22.125 1 98.81 50 ASN B O 1
ATOM 2083 N N . ALA B 1 51 ? 1.317 -19.75 -23.969 1 98.81 51 ALA B N 1
ATOM 2084 C CA . ALA B 1 51 ? 0.042 -20.422 -23.766 1 98.81 51 ALA B CA 1
ATOM 2085 C C . ALA B 1 51 ? 0.238 -21.938 -23.656 1 98.81 51 ALA B C 1
ATOM 2087 O O . ALA B 1 51 ? 0.923 -22.547 -24.469 1 98.81 51 ALA B O 1
ATOM 2088 N N . GLY B 1 52 ? -0.277 -22.453 -22.516 1 98.75 52 GLY B N 1
ATOM 2089 C CA . GLY B 1 52 ? -0.271 -23.906 -22.359 1 98.75 52 GLY B CA 1
ATOM 2090 C C . GLY B 1 52 ? 1.005 -24.422 -21.719 1 98.75 52 GLY B C 1
ATOM 2091 O O . GLY B 1 52 ? 1.11 -25.609 -21.422 1 98.75 52 GLY B O 1
ATOM 2092 N N . GLN B 1 53 ? 1.947 -23.578 -21.438 1 98.88 53 GLN B N 1
ATOM 2093 C CA . GLN B 1 53 ? 3.23 -24.016 -20.906 1 98.88 53 GLN B CA 1
ATOM 2094 C C . GLN B 1 53 ? 3.223 -24 -19.375 1 98.88 53 GLN B C 1
ATOM 2096 O O . GLN B 1 53 ? 2.414 -23.312 -18.766 1 98.88 53 GLN B O 1
ATOM 2101 N N . SER B 1 54 ? 4.066 -24.828 -18.797 1 98.88 54 SER B N 1
ATOM 2102 C CA . SER B 1 54 ? 4.285 -24.859 -17.344 1 98.88 54 SER B CA 1
ATOM 2103 C C . SER B 1 54 ? 5.77 -24.922 -17.016 1 98.88 54 SER B C 1
ATOM 2105 O O . SER B 1 54 ? 6.59 -25.266 -17.875 1 98.88 54 SER B O 1
ATOM 2107 N N . ARG B 1 55 ? 6.105 -24.562 -15.906 1 98.81 55 ARG B N 1
ATOM 2108 C CA . ARG B 1 55 ? 7.465 -24.656 -15.391 1 98.81 55 ARG B CA 1
ATOM 2109 C C . ARG B 1 55 ? 7.469 -24.922 -13.883 1 98.81 55 ARG B C 1
ATOM 2111 O O . ARG B 1 55 ? 6.68 -24.328 -13.148 1 98.81 55 ARG B O 1
ATOM 2118 N N . ASP B 1 56 ? 8.289 -25.859 -13.484 1 98.69 56 ASP B N 1
ATOM 2119 C CA . ASP B 1 56 ? 8.461 -26.156 -12.062 1 98.69 56 ASP B CA 1
ATOM 2120 C C . ASP B 1 56 ? 9.492 -25.219 -11.43 1 98.69 56 ASP B C 1
ATOM 2122 O O . ASP B 1 56 ? 10.523 -24.922 -12.039 1 98.69 56 ASP B O 1
ATOM 2126 N N . ILE B 1 57 ? 9.188 -24.797 -10.234 1 98.38 57 ILE B N 1
ATOM 2127 C CA . ILE B 1 57 ? 10.195 -24.141 -9.414 1 98.38 57 ILE B CA 1
ATOM 2128 C C . ILE B 1 57 ? 10.367 -24.891 -8.102 1 98.38 57 ILE B C 1
ATOM 2130 O O . ILE B 1 57 ? 9.445 -25.578 -7.648 1 98.38 57 ILE B O 1
ATOM 2134 N N . ASN B 1 58 ? 11.586 -24.797 -7.59 1 97.38 58 ASN B N 1
ATOM 2135 C CA . ASN B 1 58 ? 11.867 -25.344 -6.266 1 97.38 58 ASN B CA 1
ATOM 2136 C C . ASN B 1 58 ? 12.078 -24.234 -5.238 1 97.38 58 ASN B C 1
ATOM 2138 O O . ASN B 1 58 ? 12.859 -23.312 -5.465 1 97.38 58 ASN B O 1
ATOM 2142 N N . VAL B 1 59 ? 11.328 -24.375 -4.145 1 97.44 59 VAL B N 1
ATOM 2143 C CA . VAL B 1 59 ? 11.469 -23.422 -3.051 1 97.44 59 VAL B CA 1
ATOM 2144 C C . VAL B 1 59 ? 11.844 -24.156 -1.766 1 97.44 59 VAL B C 1
ATOM 2146 O O . VAL B 1 59 ? 11.797 -25.391 -1.711 1 97.44 59 VAL B O 1
ATOM 2149 N N . ASP B 1 60 ? 12.258 -23.375 -0.794 1 95.69 60 ASP B N 1
ATOM 2150 C CA . ASP B 1 60 ? 12.531 -23.969 0.513 1 95.69 60 ASP B CA 1
ATOM 2151 C C . ASP B 1 60 ? 11.305 -24.688 1.06 1 95.69 60 ASP B C 1
ATOM 2153 O O . ASP B 1 60 ? 10.18 -24.234 0.886 1 95.69 60 ASP B O 1
ATOM 2157 N N . ASP B 1 61 ? 11.523 -25.766 1.76 1 96.06 61 ASP B N 1
ATOM 2158 C CA . ASP B 1 61 ? 10.43 -26.562 2.316 1 96.06 61 ASP B CA 1
ATOM 2159 C C . ASP B 1 61 ? 9.609 -25.734 3.309 1 96.06 61 ASP B C 1
ATOM 2161 O O . ASP B 1 61 ? 8.453 -26.062 3.59 1 96.06 61 ASP B O 1
ATOM 2165 N N . ALA B 1 62 ? 10.172 -24.734 3.893 1 95.5 62 ALA B N 1
ATOM 2166 C CA . ALA B 1 62 ? 9.492 -23.797 4.785 1 95.5 62 ALA B CA 1
ATOM 2167 C C . ALA B 1 62 ? 9.422 -22.406 4.172 1 95.5 62 ALA B C 1
ATOM 2169 O O . ALA B 1 62 ? 9.672 -21.406 4.852 1 95.5 62 ALA B O 1
ATOM 2170 N N . TRP B 1 63 ? 9.203 -22.406 2.879 1 96.31 63 TRP B N 1
ATOM 2171 C CA . TRP B 1 63 ? 9.117 -21.141 2.16 1 96.31 63 TRP B CA 1
ATOM 2172 C C . TRP B 1 63 ? 8.039 -20.234 2.766 1 96.31 63 TRP B C 1
ATOM 2174 O O . TRP B 1 63 ? 6.875 -20.625 2.865 1 96.31 63 TRP B O 1
ATOM 2184 N N . THR B 1 64 ? 8.453 -19.062 3.256 1 96 64 THR B N 1
ATOM 2185 C CA . THR B 1 64 ? 7.574 -18.172 3.998 1 96 64 THR B CA 1
ATOM 2186 C C . THR B 1 64 ? 7.324 -16.875 3.215 1 96 64 THR B C 1
ATOM 2188 O O . THR B 1 64 ? 8.242 -16.344 2.594 1 96 64 THR B O 1
ATOM 2191 N N . ALA B 1 65 ? 6.059 -16.5 3.223 1 96.88 65 ALA B N 1
ATOM 2192 C CA . ALA B 1 65 ? 5.648 -15.234 2.617 1 96.88 65 ALA B CA 1
ATOM 2193 C C . ALA B 1 65 ? 5.895 -15.242 1.11 1 96.88 65 ALA B C 1
ATOM 2195 O O . ALA B 1 65 ? 6.293 -14.227 0.534 1 96.88 65 ALA B O 1
ATOM 2196 N N . GLY B 1 66 ? 5.734 -16.359 0.509 1 98 66 GLY B N 1
ATOM 2197 C CA . GLY B 1 66 ? 5.867 -16.469 -0.935 1 98 66 GLY B CA 1
ATOM 2198 C C . GLY B 1 66 ? 4.68 -15.906 -1.688 1 98 66 GLY B C 1
ATOM 2199 O O . GLY B 1 66 ? 3.533 -16.078 -1.263 1 98 66 GLY B O 1
ATOM 2200 N N . ARG B 1 67 ? 4.973 -15.281 -2.85 1 98.69 67 ARG B N 1
ATOM 2201 C CA . ARG B 1 67 ? 3.941 -14.75 -3.729 1 98.69 67 ARG B CA 1
ATOM 2202 C C . ARG B 1 67 ? 4.23 -15.094 -5.188 1 98.69 67 ARG B C 1
ATOM 2204 O O . ARG B 1 67 ? 5.383 -15.031 -5.625 1 98.69 67 ARG B O 1
ATOM 2211 N N . VAL B 1 68 ? 3.219 -15.508 -5.832 1 98.94 68 VAL B N 1
ATOM 2212 C CA . VAL B 1 68 ? 3.279 -15.75 -7.27 1 98.94 68 VAL B CA 1
ATOM 2213 C C . VAL B 1 68 ? 2.158 -14.984 -7.969 1 98.94 68 VAL B C 1
ATOM 2215 O O . VAL B 1 68 ? 1.005 -15.023 -7.531 1 98.94 68 VAL B O 1
ATOM 2218 N N . TRP B 1 69 ? 2.506 -14.227 -8.992 1 98.88 69 TRP B N 1
ATOM 2219 C CA . TRP B 1 69 ? 1.528 -13.531 -9.82 1 98.88 69 TRP B CA 1
ATOM 2220 C C . TRP B 1 69 ? 1.913 -13.609 -11.297 1 98.88 69 TRP B C 1
ATOM 2222 O O . TRP B 1 69 ? 2.936 -14.203 -11.648 1 98.88 69 TRP B O 1
ATOM 2232 N N . ALA B 1 70 ? 1.061 -13.078 -12.133 1 98.88 70 ALA B N 1
ATOM 2233 C CA . ALA B 1 70 ? 1.396 -13.109 -13.555 1 98.88 70 ALA B CA 1
ATOM 2234 C C . ALA B 1 70 ? 1.334 -11.711 -14.164 1 98.88 70 ALA B C 1
ATOM 2236 O O . ALA B 1 70 ? 0.334 -11 -14.008 1 98.88 70 ALA B O 1
ATOM 2237 N N . ARG B 1 71 ? 2.412 -11.328 -14.82 1 98.88 71 ARG B N 1
ATOM 2238 C CA . ARG B 1 71 ? 2.404 -10.133 -15.656 1 98.88 71 ARG B CA 1
ATOM 2239 C C . ARG B 1 71 ? 1.758 -10.414 -17.016 1 98.88 71 ARG B C 1
ATOM 2241 O O . ARG B 1 71 ? 1.913 -11.508 -17.562 1 98.88 71 ARG B O 1
ATOM 2248 N N . THR B 1 72 ? 1.028 -9.461 -17.531 1 98.75 72 THR B N 1
ATOM 2249 C CA . THR B 1 72 ? 0.405 -9.625 -18.844 1 98.75 72 THR B CA 1
ATOM 2250 C C . THR B 1 72 ? 0.703 -8.43 -19.75 1 98.75 72 THR B C 1
ATOM 2252 O O . THR B 1 72 ? 0.988 -7.336 -19.25 1 98.75 72 THR B O 1
ATOM 2255 N N . GLY B 1 73 ? 0.685 -8.641 -21.047 1 98.31 73 GLY B N 1
ATOM 2256 C CA . GLY B 1 73 ? 0.78 -7.574 -22.031 1 98.31 73 GLY B CA 1
ATOM 2257 C C . GLY B 1 73 ? 2.123 -6.871 -22.016 1 98.31 73 GLY B C 1
ATOM 2258 O O . GLY B 1 73 ? 2.193 -5.652 -22.203 1 98.31 73 GLY B O 1
ATOM 2259 N N . CYS B 1 74 ? 3.154 -7.621 -21.812 1 98.25 74 CYS B N 1
ATOM 2260 C CA . CYS B 1 74 ? 4.48 -7.012 -21.781 1 98.25 74 CYS B CA 1
ATOM 2261 C C . CYS B 1 74 ? 5.004 -6.777 -23.188 1 98.25 74 CYS B C 1
ATOM 2263 O O . CYS B 1 74 ? 4.828 -7.621 -24.078 1 98.25 74 CYS B O 1
ATOM 2265 N N . ASP B 1 75 ? 5.629 -5.652 -23.312 1 97.44 75 ASP B N 1
ATOM 2266 C CA . ASP B 1 75 ? 6.305 -5.375 -24.578 1 97.44 75 ASP B CA 1
ATOM 2267 C C . ASP B 1 75 ? 7.766 -5.82 -24.531 1 97.44 75 ASP B C 1
ATOM 2269 O O . ASP B 1 75 ? 8.164 -6.555 -23.625 1 97.44 75 ASP B O 1
ATOM 2273 N N . GLY B 1 76 ? 8.547 -5.426 -25.453 1 97 76 GLY B N 1
ATOM 2274 C CA . GLY B 1 76 ? 9.93 -5.867 -25.578 1 97 76 GLY B CA 1
ATOM 2275 C C . GLY B 1 76 ? 10.812 -5.379 -24.453 1 97 76 GLY B C 1
ATOM 2276 O O . GLY B 1 76 ? 11.859 -5.977 -24.172 1 97 76 GLY B O 1
ATOM 2277 N N . ASN B 1 77 ? 10.398 -4.332 -23.797 1 97.69 77 ASN B N 1
ATOM 2278 C CA . ASN B 1 77 ? 11.148 -3.777 -22.672 1 97.69 77 ASN B CA 1
ATOM 2279 C C . ASN B 1 77 ? 10.508 -4.133 -21.344 1 97.69 77 ASN B C 1
ATOM 2281 O O . ASN B 1 77 ? 10.82 -3.52 -20.312 1 97.69 77 ASN B O 1
ATOM 2285 N N . PHE B 1 78 ? 9.5 -5.023 -21.344 1 98.25 78 PHE B N 1
ATOM 2286 C CA . PHE B 1 78 ? 8.797 -5.57 -20.188 1 98.25 78 PHE B CA 1
ATOM 2287 C C . PHE B 1 78 ? 7.973 -4.492 -19.5 1 98.25 78 PHE B C 1
ATOM 2289 O O . PHE B 1 78 ? 7.836 -4.5 -18.281 1 98.25 78 PHE B O 1
ATOM 2296 N N . ASN B 1 79 ? 7.664 -3.525 -20.344 1 97.75 79 ASN B N 1
ATOM 2297 C CA . ASN B 1 79 ? 6.523 -2.725 -19.906 1 97.75 79 ASN B CA 1
ATOM 2298 C C . ASN B 1 79 ? 5.223 -3.516 -19.984 1 97.75 79 ASN B C 1
ATOM 2300 O O . ASN B 1 79 ? 4.715 -3.77 -21.094 1 97.75 79 ASN B O 1
ATOM 2304 N N . CYS B 1 80 ? 4.73 -3.895 -18.906 1 98.5 80 CYS B N 1
ATOM 2305 C CA . CYS B 1 80 ? 3.576 -4.789 -18.891 1 98.5 80 CYS B CA 1
ATOM 2306 C C . CYS B 1 80 ? 2.299 -4.027 -18.562 1 98.5 80 CYS B C 1
ATOM 2308 O O . CYS B 1 80 ? 2.322 -3.088 -17.766 1 98.5 80 CYS B O 1
ATOM 2310 N N . GLU B 1 81 ? 1.248 -4.469 -19.062 1 98.62 81 GLU B N 1
ATOM 2311 C CA . GLU B 1 81 ? -0.053 -3.871 -18.781 1 98.62 81 GLU B CA 1
ATOM 2312 C C . GLU B 1 81 ? -0.483 -4.141 -17.344 1 98.62 81 GLU B C 1
ATOM 2314 O O . GLU B 1 81 ? -1.127 -3.299 -16.719 1 98.62 81 GLU B O 1
ATOM 2319 N N . THR B 1 82 ? -0.145 -5.324 -16.891 1 98.81 82 THR B N 1
ATOM 2320 C CA . THR B 1 82 ? -0.518 -5.648 -15.516 1 98.81 82 THR B CA 1
ATOM 2321 C C . THR B 1 82 ? 0.601 -6.422 -14.82 1 98.81 82 THR B C 1
ATOM 2323 O O . THR B 1 82 ? 1.412 -7.078 -15.477 1 98.81 82 THR B O 1
ATOM 2326 N N . GLY B 1 83 ? 0.653 -6.25 -13.539 1 98.69 83 GLY B N 1
ATOM 2327 C CA . GLY B 1 83 ? 1.542 -7.047 -12.711 1 98.69 83 GLY B CA 1
ATOM 2328 C C . GLY B 1 83 ? 3.002 -6.668 -12.867 1 98.69 83 GLY B C 1
ATOM 2329 O O . GLY B 1 83 ? 3.893 -7.449 -12.531 1 98.69 83 GLY B O 1
ATOM 2330 N N . PHE B 1 84 ? 3.275 -5.516 -13.367 1 98.62 84 PHE B N 1
ATOM 2331 C CA . PHE B 1 84 ? 4.641 -5.066 -13.617 1 98.62 84 PHE B CA 1
ATOM 2332 C C . PHE B 1 84 ? 5.492 -5.215 -12.359 1 98.62 84 PHE B C 1
ATOM 2334 O O . PHE B 1 84 ? 5.02 -4.961 -11.25 1 98.62 84 PHE B O 1
ATOM 2341 N N . CYS B 1 85 ? 6.816 -5.594 -12.586 1 98.38 85 CYS B N 1
ATOM 2342 C CA . CYS B 1 85 ? 7.738 -5.645 -11.453 1 98.38 85 CYS B CA 1
ATOM 2343 C C . CYS B 1 85 ? 9.078 -5.012 -11.812 1 98.38 85 CYS B C 1
ATOM 2345 O O . CYS B 1 85 ? 9.711 -4.379 -10.961 1 98.38 85 CYS B O 1
ATOM 2347 N N . ARG B 1 86 ? 9.562 -5.258 -13.023 1 97.12 86 ARG B N 1
ATOM 2348 C CA . ARG B 1 86 ? 10.82 -4.707 -13.523 1 97.12 86 ARG B CA 1
ATOM 2349 C C . ARG B 1 86 ? 10.875 -4.77 -15.047 1 97.12 86 ARG B C 1
ATOM 2351 O O . ARG B 1 86 ? 10.18 -5.578 -15.664 1 97.12 86 ARG B O 1
ATOM 2358 N N . ASN B 1 87 ? 11.766 -3.85 -15.547 1 97.62 87 ASN B N 1
ATOM 2359 C CA . ASN B 1 87 ? 12.016 -3.904 -16.984 1 97.62 87 ASN B CA 1
ATOM 2360 C C . ASN B 1 87 ? 13 -5.02 -17.344 1 97.62 87 ASN B C 1
ATOM 2362 O O . ASN B 1 87 ? 14.031 -4.77 -17.953 1 97.62 87 ASN B O 1
ATOM 2366 N N . SER B 1 88 ? 12.664 -6.23 -16.906 1 98.19 88 SER B N 1
ATOM 2367 C CA . SER B 1 88 ? 13.391 -7.469 -17.172 1 98.19 88 SER B CA 1
ATOM 2368 C C . SER B 1 88 ? 12.492 -8.688 -16.984 1 98.19 88 SER B C 1
ATOM 2370 O O . SER B 1 88 ? 11.414 -8.586 -16.391 1 98.19 88 SER B O 1
ATOM 2372 N N . GLU B 1 89 ? 12.883 -9.797 -17.562 1 98.12 89 GLU B N 1
ATOM 2373 C CA . GLU B 1 89 ? 12.102 -11.016 -17.406 1 98.12 89 GLU B CA 1
ATOM 2374 C C . GLU B 1 89 ? 11.992 -11.422 -15.945 1 98.12 89 GLU B C 1
ATOM 2376 O O . GLU B 1 89 ? 10.922 -11.852 -15.492 1 98.12 89 GLU B O 1
ATOM 2381 N N . GLN B 1 90 ? 13.141 -11.258 -15.219 1 98.5 90 GLN B N 1
ATOM 2382 C CA . GLN B 1 90 ? 13.188 -11.562 -13.797 1 98.5 90 GLN B CA 1
ATOM 2383 C C . GLN B 1 90 ? 12.859 -10.32 -12.961 1 98.5 90 GLN B C 1
ATOM 2385 O O . GLN B 1 90 ? 13.367 -9.234 -13.234 1 98.5 90 GLN B O 1
ATOM 2390 N N . CYS B 1 91 ? 12.023 -10.523 -11.953 1 98.12 91 CYS B N 1
ATOM 2391 C CA . CYS B 1 91 ? 11.625 -9.414 -11.094 1 98.12 91 CYS B CA 1
ATOM 2392 C C . CYS B 1 91 ? 12.727 -9.086 -10.086 1 98.12 91 CYS B C 1
ATOM 2394 O O . CYS B 1 91 ? 12.797 -7.961 -9.594 1 98.12 91 CYS B O 1
ATOM 2396 N N . ASN B 1 92 ? 13.523 -10.102 -9.773 1 96.25 92 ASN B N 1
ATOM 2397 C CA . ASN B 1 92 ? 14.711 -9.93 -8.945 1 96.25 92 ASN B CA 1
ATOM 2398 C C . ASN B 1 92 ? 14.375 -9.195 -7.645 1 96.25 92 ASN B C 1
ATOM 2400 O O . ASN B 1 92 ? 15.016 -8.195 -7.312 1 96.25 92 ASN B O 1
ATOM 2404 N N . GLY B 1 93 ? 13.328 -9.656 -6.941 1 96.38 93 GLY B N 1
ATOM 2405 C CA . GLY B 1 93 ? 13.016 -9.18 -5.605 1 96.38 93 GLY B CA 1
ATOM 2406 C C . GLY B 1 93 ? 11.945 -8.109 -5.586 1 96.38 93 GLY B C 1
ATOM 2407 O O . GLY B 1 93 ? 11.484 -7.703 -4.52 1 96.38 93 GLY B O 1
ATOM 2408 N N . ALA B 1 94 ? 11.523 -7.609 -6.727 1 97.25 94 ALA B N 1
ATOM 2409 C CA . ALA B 1 94 ? 10.445 -6.633 -6.781 1 97.25 94 ALA B CA 1
ATOM 2410 C C . ALA B 1 94 ? 9.086 -7.324 -6.848 1 97.25 94 ALA B C 1
ATOM 2412 O O . ALA B 1 94 ? 8.922 -8.328 -7.543 1 97.25 94 ALA B O 1
ATOM 2413 N N . GLY B 1 95 ? 8.117 -6.828 -6.113 1 97.94 95 GLY B N 1
ATOM 2414 C CA . GLY B 1 95 ? 6.762 -7.34 -6.18 1 97.94 95 GLY B CA 1
ATOM 2415 C C . GLY B 1 95 ? 5.992 -6.836 -7.387 1 97.94 95 GLY B C 1
ATOM 2416 O O . GLY B 1 95 ? 6.43 -5.906 -8.062 1 97.94 95 GLY B O 1
ATOM 2417 N N . GLY B 1 96 ? 4.918 -7.461 -7.598 1 98.38 96 GLY B N 1
ATOM 2418 C CA . GLY B 1 96 ? 4.051 -7.023 -8.68 1 98.38 96 GLY B CA 1
ATOM 2419 C C . GLY B 1 96 ? 3.262 -5.773 -8.344 1 98.38 96 GLY B C 1
ATOM 2420 O O . GLY B 1 96 ? 2.65 -5.688 -7.277 1 98.38 96 GLY B O 1
ATOM 2421 N N . VAL B 1 97 ? 3.264 -4.844 -9.258 1 97.94 97 VAL B N 1
ATOM 2422 C CA . VAL B 1 97 ? 2.463 -3.637 -9.07 1 97.94 97 VAL B CA 1
ATOM 2423 C C . VAL B 1 97 ? 0.979 -3.979 -9.195 1 97.94 97 VAL B C 1
ATOM 2425 O O . VAL B 1 97 ? 0.559 -4.605 -10.164 1 97.94 97 VAL B O 1
ATOM 2428 N N . PRO B 1 98 ? 0.174 -3.617 -8.203 1 98.12 98 PRO B N 1
ATOM 2429 C CA . PRO B 1 98 ? -1.268 -3.857 -8.297 1 98.12 98 PRO B CA 1
ATOM 2430 C C . PRO B 1 98 ? -1.924 -3.055 -9.422 1 98.12 98 PRO B C 1
ATOM 2432 O O . PRO B 1 98 ? -1.404 -2.012 -9.828 1 98.12 98 PRO B O 1
ATOM 2435 N N . PRO B 1 99 ? -3.045 -3.549 -9.93 1 98.62 99 PRO B N 1
ATOM 2436 C CA . PRO B 1 99 ? -3.797 -4.73 -9.508 1 98.62 99 PRO B CA 1
ATOM 2437 C C . PRO B 1 99 ? -3.26 -6.023 -10.117 1 98.62 99 PRO B C 1
ATOM 2439 O O . PRO B 1 99 ? -2.939 -6.059 -11.305 1 98.62 99 PRO B O 1
ATOM 2442 N N . ALA B 1 100 ? -3.137 -6.988 -9.352 1 98.56 100 ALA B N 1
ATOM 2443 C CA . ALA B 1 100 ? -2.779 -8.336 -9.797 1 98.56 100 ALA B CA 1
ATOM 2444 C C . ALA B 1 100 ? -3.273 -9.391 -8.812 1 98.56 100 ALA B C 1
ATOM 2446 O O . ALA B 1 100 ? -3.223 -9.18 -7.598 1 98.56 100 ALA B O 1
ATOM 2447 N N . SER B 1 101 ? -3.721 -10.516 -9.32 1 98.75 101 SER B N 1
ATOM 2448 C CA . SER B 1 101 ? -4.098 -11.664 -8.492 1 98.75 101 SER B CA 1
ATOM 2449 C C . SER B 1 101 ? -2.865 -12.375 -7.941 1 98.75 101 SER B C 1
ATOM 2451 O O . SER B 1 101 ? -1.918 -12.648 -8.68 1 98.75 101 SER B O 1
ATOM 2453 N N . LEU B 1 102 ? -2.939 -12.703 -6.648 1 98.56 102 LEU B N 1
ATOM 2454 C CA . LEU B 1 102 ? -1.764 -13.297 -6.02 1 98.56 102 LEU B CA 1
ATOM 2455 C C . LEU B 1 102 ? -2.064 -14.703 -5.527 1 98.56 102 LEU B C 1
ATOM 2457 O O . LEU B 1 102 ? -3.141 -14.961 -4.98 1 98.56 102 LEU B O 1
ATOM 2461 N N . ALA B 1 103 ? -1.187 -15.648 -5.773 1 98.94 103 ALA B N 1
ATOM 2462 C CA . ALA B 1 103 ? -1.072 -16.875 -4.98 1 98.94 103 ALA B CA 1
ATOM 2463 C C . ALA B 1 103 ? -0.06 -16.703 -3.852 1 98.94 103 ALA B C 1
ATOM 2465 O O . ALA B 1 103 ? 1.088 -16.312 -4.09 1 98.94 103 ALA B O 1
ATOM 2466 N N . GLU B 1 104 ? -0.446 -17.031 -2.691 1 98.56 104 GLU B N 1
ATOM 2467 C CA . GLU B 1 104 ? 0.412 -16.781 -1.534 1 98.56 104 GLU B CA 1
ATOM 2468 C C . GLU B 1 104 ? 0.66 -18.078 -0.755 1 98.56 104 GLU B C 1
ATOM 2470 O O . GLU B 1 104 ? -0.24 -18.906 -0.619 1 98.56 104 GLU B O 1
ATOM 2475 N N . PHE B 1 105 ? 1.91 -18.188 -0.256 1 98.19 105 PHE B N 1
ATOM 2476 C CA . PHE B 1 105 ? 2.297 -19.406 0.454 1 98.19 105 PHE B CA 1
ATOM 2477 C C . PHE B 1 105 ? 3.078 -19.062 1.719 1 98.19 105 PHE B C 1
ATOM 2479 O O . PHE B 1 105 ? 3.924 -18.172 1.71 1 98.19 105 PHE B O 1
ATOM 2486 N N . THR B 1 106 ? 2.828 -19.688 2.83 1 97.25 106 THR B N 1
ATOM 2487 C CA . THR B 1 106 ? 3.695 -19.906 3.984 1 97.25 106 THR B CA 1
ATOM 2488 C C . THR B 1 106 ? 3.736 -21.375 4.367 1 97.25 106 THR B C 1
ATOM 2490 O O . THR B 1 106 ? 2.793 -21.891 4.969 1 97.25 106 THR B O 1
ATOM 2493 N N . LEU B 1 107 ? 4.871 -22.016 4.035 1 97.19 107 LEU B N 1
ATOM 2494 C CA . LEU B 1 107 ? 4.961 -23.469 4.145 1 97.19 107 LEU B CA 1
ATOM 2495 C C . LEU B 1 107 ? 5.57 -23.875 5.48 1 97.19 107 LEU B C 1
ATOM 2497 O O . LEU B 1 107 ? 6.418 -23.172 6.023 1 97.19 107 LEU B O 1
ATOM 2501 N N . LYS B 1 108 ? 5.059 -25.062 5.953 1 95.44 108 LYS B N 1
ATOM 2502 C CA . LYS B 1 108 ? 5.535 -25.656 7.199 1 95.44 108 LYS B CA 1
ATOM 2503 C C . LYS B 1 108 ? 5.52 -24.641 8.336 1 95.44 108 LYS B C 1
ATOM 2505 O O . LYS B 1 108 ? 6.508 -24.484 9.055 1 95.44 108 LYS B O 1
ATOM 2510 N N . ALA B 1 109 ? 4.434 -23.922 8.414 1 93.31 109 ALA B N 1
ATOM 2511 C CA . ALA B 1 109 ? 4.285 -22.875 9.414 1 93.31 109 ALA B CA 1
ATOM 2512 C C . ALA B 1 109 ? 3.766 -23.453 10.734 1 93.31 109 ALA B C 1
ATOM 2514 O O . ALA B 1 109 ? 4.371 -24.359 11.305 1 93.31 109 ALA B O 1
ATOM 2515 N N . TRP B 1 110 ? 2.73 -22.891 11.195 1 87.94 110 TRP B N 1
ATOM 2516 C CA . TRP B 1 110 ? 2.189 -23.312 12.484 1 87.94 110 TRP B CA 1
ATOM 2517 C C . TRP B 1 110 ? 1.833 -24.797 12.461 1 87.94 110 TRP B C 1
ATOM 2519 O O . TRP B 1 110 ? 1.137 -25.266 11.555 1 87.94 110 TRP B O 1
ATOM 2529 N N . GLY B 1 111 ? 2.395 -25.609 13.445 1 92.19 111 GLY B N 1
ATOM 2530 C CA . GLY B 1 111 ? 2.092 -27.031 13.539 1 92.19 111 GLY B CA 1
ATOM 2531 C C . GLY B 1 111 ? 2.65 -27.844 12.383 1 92.19 111 GLY B C 1
ATOM 2532 O O . GLY B 1 111 ? 2.188 -28.953 12.117 1 92.19 111 GLY B O 1
ATOM 2533 N N . GLY B 1 112 ? 3.434 -27.234 11.594 1 93.62 112 GLY B N 1
ATOM 2534 C CA . GLY B 1 112 ? 4.035 -27.922 10.469 1 93.62 112 GLY B CA 1
ATOM 2535 C C . GLY B 1 112 ? 3.162 -27.906 9.227 1 93.62 112 GLY B C 1
ATOM 2536 O O . GLY B 1 112 ? 3.496 -28.547 8.219 1 93.62 112 GLY B O 1
ATOM 2537 N N . GLN B 1 113 ? 2.062 -27.172 9.273 1 96.5 113 GLN B N 1
ATOM 2538 C CA . GLN B 1 113 ? 1.117 -27.141 8.164 1 96.5 113 GLN B CA 1
ATOM 2539 C C . GLN B 1 113 ? 1.493 -26.062 7.148 1 96.5 113 GLN B C 1
ATOM 2541 O O . GLN B 1 113 ? 2.109 -25.062 7.504 1 96.5 113 GLN B O 1
ATOM 2546 N N . ASP B 1 114 ? 1.168 -26.375 5.949 1 97.81 114 ASP B N 1
ATOM 2547 C CA . ASP B 1 114 ? 1.229 -25.344 4.918 1 97.81 114 ASP B CA 1
ATOM 2548 C C . ASP B 1 114 ? 0.008 -24.422 4.98 1 97.81 114 ASP B C 1
ATOM 2550 O O . ASP B 1 114 ? -1.112 -24.891 5.203 1 97.81 114 ASP B O 1
ATOM 2554 N N . PHE B 1 115 ? 0.254 -23.156 4.797 1 97.88 115 PHE B N 1
ATOM 2555 C CA . PHE B 1 115 ? -0.805 -22.188 4.586 1 97.88 115 PHE B CA 1
ATOM 2556 C C . PHE B 1 115 ? -0.704 -21.562 3.197 1 97.88 115 PHE B C 1
ATOM 2558 O O . PHE B 1 115 ? 0.39 -21.219 2.742 1 97.88 115 PHE B O 1
ATOM 2565 N N . TYR B 1 116 ? -1.837 -21.5 2.488 1 98.5 116 TYR B N 1
ATOM 2566 C CA . TYR B 1 116 ? -1.847 -20.891 1.167 1 98.5 116 TYR B CA 1
ATOM 2567 C C . TYR B 1 116 ? -3.205 -20.266 0.867 1 98.5 116 TYR B C 1
ATOM 2569 O O . TYR B 1 116 ? -4.211 -20.625 1.487 1 98.5 116 TYR B O 1
ATOM 2577 N N . ASP B 1 117 ? -3.191 -19.266 0.002 1 98.75 117 ASP B N 1
ATOM 2578 C CA . ASP B 1 117 ? -4.422 -18.578 -0.402 1 98.75 117 ASP B CA 1
ATOM 2579 C C . ASP B 1 117 ? -4.234 -17.844 -1.727 1 98.75 117 ASP B C 1
ATOM 2581 O O . ASP B 1 117 ? -3.109 -17.703 -2.211 1 98.75 117 ASP B O 1
ATOM 2585 N N . VAL B 1 118 ? -5.309 -17.547 -2.348 1 98.88 118 VAL B N 1
ATOM 2586 C CA . VAL B 1 118 ? -5.355 -16.594 -3.449 1 98.88 118 VAL B CA 1
ATOM 2587 C C . VAL B 1 118 ? -5.875 -15.25 -2.945 1 98.88 118 VAL B C 1
ATOM 2589 O O . VAL B 1 118 ? -6.879 -15.195 -2.23 1 98.88 118 VAL B O 1
ATOM 2592 N N . SER B 1 119 ? -5.164 -14.195 -3.289 1 98.75 119 SER B N 1
ATOM 2593 C CA . SER B 1 119 ? -5.516 -12.883 -2.756 1 98.75 119 SER B CA 1
ATOM 2594 C C . SER B 1 119 ? -5.875 -11.906 -3.875 1 98.75 119 SER B C 1
ATOM 2596 O O . SER B 1 119 ? -5.102 -11.727 -4.82 1 98.75 119 SER B O 1
ATOM 2598 N N . LEU B 1 120 ? -7.008 -11.25 -3.742 1 98.62 120 LEU B N 1
ATOM 2599 C CA . LEU B 1 120 ? -7.449 -10.188 -4.641 1 98.62 120 LEU B CA 1
ATOM 2600 C C . LEU B 1 120 ? -7.59 -8.867 -3.889 1 98.62 120 LEU B C 1
ATOM 2602 O O . LEU B 1 120 ? -8.289 -7.965 -4.348 1 98.62 120 LEU B O 1
ATOM 2606 N N . VAL B 1 121 ? -6.938 -8.781 -2.729 1 97.12 121 VAL B N 1
ATOM 2607 C CA . VAL B 1 121 ? -7.078 -7.637 -1.835 1 97.12 121 VAL B CA 1
ATOM 2608 C C . VAL B 1 121 ? -6.637 -6.363 -2.553 1 97.12 121 VAL B C 1
ATOM 2610 O O . VAL B 1 121 ? -7.211 -5.293 -2.34 1 97.12 121 VAL B O 1
ATOM 2613 N N . ASP B 1 122 ? -5.656 -6.43 -3.479 1 94.19 122 ASP B N 1
ATOM 2614 C CA . ASP B 1 122 ? -5.199 -5.234 -4.18 1 94.19 122 ASP B CA 1
ATOM 2615 C C . ASP B 1 122 ? -5.633 -5.258 -5.645 1 94.19 122 ASP B C 1
ATOM 2617 O O . ASP B 1 122 ? -5.031 -4.59 -6.488 1 94.19 122 ASP B O 1
ATOM 2621 N N . GLY B 1 123 ? -6.609 -6.098 -5.922 1 98.31 123 GLY B N 1
ATOM 2622 C CA . GLY B 1 123 ? -7.18 -6.125 -7.262 1 98.31 123 GLY B CA 1
ATOM 2623 C C . GLY B 1 123 ? -6.969 -7.445 -7.977 1 98.31 123 GLY B C 1
ATOM 2624 O O . GLY B 1 123 ? -6.543 -8.43 -7.363 1 98.31 123 GLY B O 1
ATOM 2625 N N . TYR B 1 124 ? -7.41 -7.414 -9.25 1 98.75 124 TYR B N 1
ATOM 2626 C CA . TYR B 1 124 ? -7.531 -8.617 -10.062 1 98.75 124 TYR B CA 1
ATOM 2627 C C . TYR B 1 124 ? -7.043 -8.375 -11.484 1 98.75 124 TYR B C 1
ATOM 2629 O O . TYR B 1 124 ? -7.355 -7.34 -12.086 1 98.75 124 TYR B O 1
ATOM 2637 N N . ASN B 1 125 ? -6.227 -9.344 -12.023 1 98.69 125 ASN B N 1
ATOM 2638 C CA . ASN B 1 125 ? -5.98 -9.281 -13.461 1 98.69 125 ASN B CA 1
ATOM 2639 C C . ASN B 1 125 ? -6.34 -10.594 -14.148 1 98.69 125 ASN B C 1
ATOM 2641 O O . ASN B 1 125 ? -6.93 -10.602 -15.227 1 98.69 125 ASN B O 1
ATOM 2645 N N . LEU B 1 126 ? -6.062 -11.742 -13.453 1 98.31 126 LEU B N 1
ATOM 2646 C CA . LEU B 1 126 ? -6.328 -13.078 -13.984 1 98.31 126 LEU B CA 1
ATOM 2647 C C . LEU B 1 126 ? -6.891 -13.992 -12.898 1 98.31 126 LEU B C 1
ATOM 2649 O O . LEU B 1 126 ? -6.539 -13.859 -11.727 1 98.31 126 LEU B O 1
ATOM 2653 N N . PRO B 1 127 ? -7.746 -15 -13.383 1 98.31 127 PRO B N 1
ATOM 2654 C CA . PRO B 1 127 ? -8.055 -16.062 -12.422 1 98.31 127 PRO B CA 1
ATOM 2655 C C . PRO B 1 127 ? -6.828 -16.859 -12.016 1 98.31 127 PRO B C 1
ATOM 2657 O O . PRO B 1 127 ? -5.961 -17.141 -12.852 1 98.31 127 PRO B O 1
ATOM 2660 N N . VAL B 1 128 ? -6.766 -17.172 -10.727 1 98.81 128 VAL B N 1
ATOM 2661 C CA . VAL B 1 128 ? -5.688 -17.984 -10.188 1 98.81 128 VAL B CA 1
ATOM 2662 C C . VAL B 1 128 ? -6.273 -19.172 -9.414 1 98.81 128 VAL B C 1
ATOM 2664 O O . VAL B 1 128 ? -7.266 -19.016 -8.695 1 98.81 128 VAL B O 1
ATOM 2667 N N . LEU B 1 129 ? -5.695 -20.312 -9.672 1 98.75 129 LEU B N 1
ATOM 2668 C CA . LEU B 1 129 ? -6.047 -21.531 -8.938 1 98.75 129 LEU B CA 1
ATOM 2669 C C . LEU B 1 129 ? -4.812 -22.156 -8.305 1 98.75 129 LEU B C 1
ATOM 2671 O O . LEU B 1 129 ? -3.789 -22.328 -8.977 1 98.75 129 LEU B O 1
ATOM 2675 N N . ILE B 1 130 ? -4.855 -22.391 -7.02 1 98.88 130 ILE B N 1
ATOM 2676 C CA . ILE B 1 130 ? -3.85 -23.219 -6.367 1 98.88 130 ILE B CA 1
ATOM 2677 C C . ILE B 1 130 ? -4.391 -24.625 -6.184 1 98.88 130 ILE B C 1
ATOM 2679 O O . ILE B 1 130 ? -5.406 -24.828 -5.516 1 98.88 130 ILE B O 1
ATOM 2683 N N . ASP B 1 131 ? -3.703 -25.562 -6.785 1 98.75 131 ASP B N 1
ATOM 2684 C CA . ASP B 1 131 ? -4.082 -26.969 -6.707 1 98.75 131 ASP B CA 1
ATOM 2685 C C . ASP B 1 131 ? -3.025 -27.781 -5.957 1 98.75 131 ASP B C 1
ATOM 2687 O O . ASP B 1 131 ? -1.916 -27.969 -6.461 1 98.75 131 ASP B O 1
ATOM 2691 N N . PRO B 1 132 ? -3.357 -28.297 -4.73 1 98.5 132 PRO B N 1
ATOM 2692 C CA . PRO B 1 132 ? -2.396 -29.109 -3.988 1 98.5 132 PRO B CA 1
ATOM 2693 C C . PRO B 1 132 ? -2.354 -30.562 -4.477 1 98.5 132 PRO B C 1
ATOM 2695 O O . PRO B 1 132 ? -3.377 -31.109 -4.887 1 98.5 132 PRO B O 1
ATOM 2698 N N . HIS B 1 133 ? -1.175 -31.125 -4.492 1 98.12 133 HIS B N 1
ATOM 2699 C CA . HIS B 1 133 ? -0.956 -32.531 -4.828 1 98.12 133 HIS B CA 1
ATOM 2700 C C . HIS B 1 133 ? -0.222 -33.25 -3.705 1 98.12 133 HIS B C 1
ATOM 2702 O O . HIS B 1 133 ? 0.83 -32.781 -3.248 1 98.12 133 HIS B O 1
ATOM 2708 N N . GLY B 1 134 ? -0.829 -34.281 -3.361 1 95.25 134 GLY B N 1
ATOM 2709 C CA . GLY B 1 134 ? -0.301 -34.969 -2.189 1 95.25 134 GLY B CA 1
ATOM 2710 C C . GLY B 1 134 ? -0.715 -34.312 -0.884 1 95.25 134 GLY B C 1
ATOM 2711 O O . GLY B 1 134 ? -1.652 -33.531 -0.854 1 95.25 134 GLY B O 1
ATOM 2712 N N . GLY B 1 135 ? -0.149 -34.781 0.173 1 93.38 135 GLY B N 1
ATOM 2713 C CA . GLY B 1 135 ? -0.502 -34.25 1.48 1 93.38 135 GLY B CA 1
ATOM 2714 C C . GLY B 1 135 ? -1.871 -34.688 1.956 1 93.38 135 GLY B C 1
ATOM 2715 O O . GLY B 1 135 ? -2.492 -35.562 1.345 1 93.38 135 GLY B O 1
ATOM 2716 N N . SER B 1 136 ? -2.225 -34.188 3.094 1 95.19 136 SER B N 1
ATOM 2717 C CA . SER B 1 136 ? -3.518 -34.531 3.676 1 95.19 136 SER B CA 1
ATOM 2718 C C . SER B 1 136 ? -4.285 -33.281 4.09 1 95.19 136 SER B C 1
ATOM 2720 O O . SER B 1 136 ? -3.686 -32.281 4.508 1 95.19 136 SER B O 1
ATOM 2722 N N . GLY B 1 137 ? -5.641 -33.406 3.871 1 96.12 137 GLY B N 1
ATOM 2723 C CA . GLY B 1 137 ? -6.492 -32.312 4.297 1 96.12 137 GLY B CA 1
ATOM 2724 C C . GLY B 1 137 ? -6.363 -31.078 3.422 1 96.12 137 GLY B C 1
ATOM 2725 O O . GLY B 1 137 ? -6.574 -29.953 3.885 1 96.12 137 GLY B O 1
ATOM 2726 N N . CYS B 1 138 ? -5.984 -31.266 2.191 1 97.31 138 CYS B N 1
ATOM 2727 C CA . CYS B 1 138 ? -5.719 -30.156 1.277 1 97.31 138 CYS B CA 1
ATOM 2728 C C . CYS B 1 138 ? -6.953 -29.828 0.441 1 97.31 138 CYS B C 1
ATOM 2730 O O . CYS B 1 138 ? -7.688 -30.734 0.037 1 97.31 138 CYS B O 1
ATOM 2732 N N . LYS B 1 139 ? -7.211 -28.547 0.206 1 97.75 139 LYS B N 1
ATOM 2733 C CA . LYS B 1 139 ? -8.273 -28.078 -0.681 1 97.75 139 LYS B CA 1
ATOM 2734 C C . LYS B 1 139 ? -7.738 -27.062 -1.696 1 97.75 139 LYS B C 1
ATOM 2736 O O . LYS B 1 139 ? -6.734 -26.391 -1.442 1 97.75 139 LYS B O 1
ATOM 2741 N N . ARG B 1 140 ? -8.367 -27.016 -2.826 1 97.94 140 ARG B N 1
ATOM 2742 C CA . ARG B 1 140 ? -8.023 -26.016 -3.832 1 97.94 140 ARG B CA 1
ATOM 2743 C C . ARG B 1 140 ? -8.391 -24.609 -3.359 1 97.94 140 ARG B C 1
ATOM 2745 O O . ARG B 1 140 ? -9.359 -24.422 -2.627 1 97.94 140 ARG B O 1
ATOM 2752 N N . ALA B 1 141 ? -7.586 -23.609 -3.729 1 98.31 141 ALA B N 1
ATOM 2753 C CA . ALA B 1 141 ? -7.848 -22.203 -3.451 1 98.31 141 ALA B CA 1
ATOM 2754 C C . ALA B 1 141 ? -7.969 -21.406 -4.746 1 98.31 141 ALA B C 1
ATOM 2756 O O . ALA B 1 141 ? -7.223 -21.641 -5.699 1 98.31 141 ALA B O 1
ATOM 2757 N N . GLY B 1 142 ? -8.859 -20.391 -4.684 1 97.62 142 GLY B N 1
ATOM 2758 C CA . GLY B 1 142 ? -9.109 -19.594 -5.871 1 97.62 142 GLY B CA 1
ATOM 2759 C C . GLY B 1 142 ? -10.031 -20.281 -6.867 1 97.62 142 GLY B C 1
ATOM 2760 O O . GLY B 1 142 ? -11.102 -20.766 -6.5 1 97.62 142 GLY B O 1
ATOM 2761 N N . GLY B 1 143 ? -9.648 -20.172 -8.141 1 95.06 143 GLY B N 1
ATOM 2762 C CA . GLY B 1 143 ? -10.539 -20.719 -9.148 1 95.06 143 GLY B CA 1
ATOM 2763 C C . GLY B 1 143 ? -11.797 -19.891 -9.352 1 95.06 143 GLY B C 1
ATOM 2764 O O . GLY B 1 143 ? -12.906 -20.375 -9.117 1 95.06 143 GLY B O 1
ATOM 2765 N N . CYS B 1 144 ? -11.695 -18.766 -9.938 1 96.12 144 CYS B N 1
ATOM 2766 C CA . CYS B 1 144 ? -12.805 -17.844 -10.148 1 96.12 144 CYS B CA 1
ATOM 2767 C C . CYS B 1 144 ? -13.828 -18.438 -11.117 1 96.12 144 CYS B C 1
ATOM 2769 O O . CYS B 1 144 ? -13.453 -19.078 -12.102 1 96.12 144 CYS B O 1
ATOM 2771 N N . VAL B 1 145 ? -15.086 -18.156 -10.875 1 94.12 145 VAL B N 1
ATOM 2772 C CA . VAL B 1 145 ? -16.156 -18.75 -11.648 1 94.12 145 VAL B CA 1
ATOM 2773 C C . VAL B 1 145 ? -16.719 -17.734 -12.633 1 94.12 145 VAL B C 1
ATOM 2775 O O . VAL B 1 145 ? -17.562 -18.062 -13.477 1 94.12 145 VAL B O 1
ATOM 2778 N N . LYS B 1 146 ? -16.328 -16.5 -12.484 1 94.31 146 LYS B N 1
ATOM 2779 C CA . LYS B 1 146 ? -16.672 -15.422 -13.398 1 94.31 146 LYS B CA 1
ATOM 2780 C C . LYS B 1 146 ? -15.445 -14.562 -13.711 1 94.31 146 LYS B C 1
ATOM 2782 O O . LYS B 1 146 ? -14.477 -14.562 -12.945 1 94.31 146 LYS B O 1
ATOM 2787 N N . ASP B 1 147 ? -15.562 -13.945 -14.828 1 92.88 147 ASP B N 1
ATOM 2788 C CA . ASP B 1 147 ? -14.492 -13.016 -15.195 1 92.88 147 ASP B CA 1
ATOM 2789 C C . ASP B 1 147 ? -14.727 -11.633 -14.586 1 92.88 147 ASP B C 1
ATOM 2791 O O . ASP B 1 147 ? -15.562 -10.875 -15.07 1 92.88 147 ASP B O 1
ATOM 2795 N N . ILE B 1 148 ? -13.93 -11.266 -13.656 1 97.56 148 ILE B N 1
ATOM 2796 C CA . ILE B 1 148 ? -14.094 -10.008 -12.945 1 97.56 148 ILE B CA 1
ATOM 2797 C C . ILE B 1 148 ? -13.852 -8.836 -13.906 1 97.56 148 ILE B C 1
ATOM 2799 O O . ILE B 1 148 ? -14.523 -7.805 -13.812 1 97.56 148 ILE B O 1
ATOM 2803 N N . ASN B 1 149 ? -12.977 -8.992 -14.852 1 97.94 149 ASN B N 1
ATOM 2804 C CA . ASN B 1 149 ? -12.688 -7.922 -15.797 1 97.94 149 ASN B CA 1
ATOM 2805 C C . ASN B 1 149 ? -13.914 -7.574 -16.641 1 97.94 149 ASN B C 1
ATOM 2807 O O . ASN B 1 149 ? -14.133 -6.406 -16.969 1 97.94 149 ASN B O 1
ATOM 2811 N N . ALA B 1 150 ? -14.688 -8.531 -16.969 1 95.81 150 ALA B N 1
ATOM 2812 C CA . ALA B 1 150 ? -15.875 -8.32 -17.781 1 95.81 150 ALA B CA 1
ATOM 2813 C C . ALA B 1 150 ? -16.938 -7.531 -17.031 1 95.81 150 ALA B C 1
ATOM 2815 O O . ALA B 1 150 ? -17.766 -6.848 -17.641 1 95.81 150 ALA B O 1
ATOM 2816 N N . GLU B 1 151 ? -16.906 -7.562 -15.719 1 95.19 151 GLU B N 1
ATOM 2817 C CA . GLU B 1 151 ? -17.938 -6.926 -14.898 1 95.19 151 GLU B CA 1
ATOM 2818 C C . GLU B 1 151 ? -17.375 -5.734 -14.133 1 95.19 151 GLU B C 1
ATOM 2820 O O . GLU B 1 151 ? -18.078 -5.121 -13.328 1 95.19 151 GLU B O 1
ATOM 2825 N N . CYS B 1 152 ? -16.188 -5.41 -14.336 1 98.12 152 CYS B N 1
ATOM 2826 C CA . CYS B 1 152 ? -15.5 -4.395 -13.547 1 98.12 152 CYS B CA 1
ATOM 2827 C C . CYS B 1 152 ? -16.109 -3.014 -13.797 1 98.12 152 CYS B C 1
ATOM 2829 O O . CYS B 1 152 ? -16.172 -2.561 -14.938 1 98.12 152 CYS B O 1
ATOM 2831 N N . PRO B 1 153 ? -16.531 -2.352 -12.719 1 97.5 153 PRO B N 1
ATOM 2832 C CA . PRO B 1 153 ? -17 -0.977 -12.914 1 97.5 153 PRO B CA 1
ATOM 2833 C C . PRO B 1 153 ? -15.961 -0.097 -13.617 1 97.5 153 PRO B C 1
ATOM 2835 O O . PRO B 1 153 ? -14.766 -0.241 -13.375 1 97.5 153 PRO B O 1
ATOM 2838 N N . ALA B 1 154 ? -16.438 0.857 -14.359 1 97.06 154 ALA B N 1
ATOM 2839 C CA . ALA B 1 154 ? -15.57 1.716 -15.156 1 97.06 154 ALA B CA 1
ATOM 2840 C C . ALA B 1 154 ? -14.547 2.428 -14.281 1 97.06 154 ALA B C 1
ATOM 2842 O O . ALA B 1 154 ? -13.375 2.539 -14.648 1 97.06 154 ALA B O 1
ATOM 2843 N N . ALA B 1 155 ? -14.945 2.818 -13.102 1 95.81 155 ALA B N 1
ATOM 2844 C CA . ALA B 1 155 ? -14.102 3.611 -12.211 1 95.81 155 ALA B CA 1
ATOM 2845 C C . ALA B 1 155 ? -12.945 2.781 -11.672 1 95.81 155 ALA B C 1
ATOM 2847 O O . A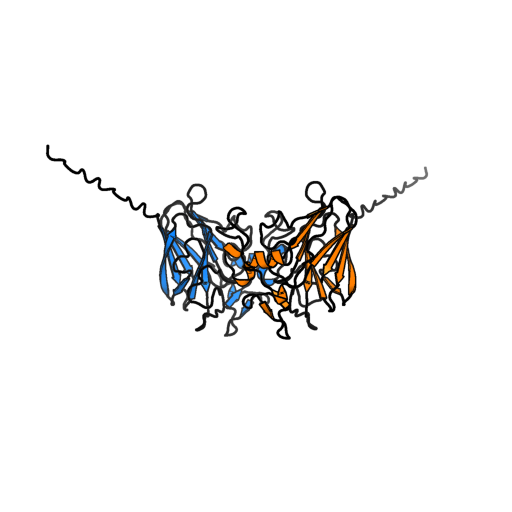LA B 1 155 ? -11.953 3.332 -11.18 1 95.81 155 ALA B O 1
ATOM 2848 N N . LEU B 1 156 ? -13.039 1.482 -11.805 1 98.25 156 LEU B N 1
ATOM 2849 C CA . LEU B 1 156 ? -12.031 0.597 -11.227 1 98.25 156 LEU B CA 1
ATOM 2850 C C . LEU B 1 156 ? -11.266 -0.137 -12.32 1 98.25 156 LEU B C 1
ATOM 2852 O O . LEU B 1 156 ? -10.312 -0.869 -12.031 1 98.25 156 LEU B O 1
ATOM 2856 N N . SER B 1 157 ? -11.672 0.078 -13.547 1 98.69 157 SER B N 1
ATOM 2857 C CA . SER B 1 157 ? -11.133 -0.695 -14.664 1 98.69 157 SER B CA 1
ATOM 2858 C C . SER B 1 157 ? -9.766 -0.173 -15.094 1 98.69 157 SER B C 1
ATOM 2860 O O . SER B 1 157 ? -9.539 1.038 -15.117 1 98.69 157 SER B O 1
ATOM 2862 N N . VAL B 1 158 ? -8.844 -1.074 -15.297 1 98.5 158 VAL B N 1
ATOM 2863 C CA . VAL B 1 158 ? -7.586 -0.775 -15.977 1 98.5 158 VAL B CA 1
ATOM 2864 C C . VAL B 1 158 ? -7.68 -1.181 -17.438 1 98.5 158 VAL B C 1
ATOM 2866 O O . VAL B 1 158 ? -7.996 -2.33 -17.75 1 98.5 158 VAL B O 1
ATOM 2869 N N . LYS B 1 159 ? -7.383 -0.231 -18.297 1 98.31 159 LYS B N 1
ATOM 2870 C CA . LYS B 1 159 ? -7.473 -0.503 -19.719 1 98.31 159 LYS B CA 1
ATOM 2871 C C . LYS B 1 159 ? -6.105 -0.86 -20.312 1 98.31 159 LYS B C 1
ATOM 2873 O O . LYS B 1 159 ? -5.098 -0.238 -19.969 1 98.31 159 LYS B O 1
ATOM 2878 N N . GLY B 1 160 ? -6.113 -1.889 -21.062 1 97.44 160 GLY B N 1
ATOM 2879 C CA . GLY B 1 160 ? -4.906 -2.252 -21.797 1 97.44 160 GLY B CA 1
ATOM 2880 C C . GLY B 1 160 ? -4.695 -1.427 -23.047 1 97.44 160 GLY B C 1
ATOM 2881 O O . GLY B 1 160 ? -5.426 -0.467 -23.297 1 97.44 160 GLY B O 1
ATOM 2882 N N . HIS B 1 161 ? -3.643 -1.775 -23.797 1 95.06 161 HIS B N 1
ATOM 2883 C CA . HIS B 1 161 ? -3.268 -1.043 -25 1 95.06 161 HIS B CA 1
ATOM 2884 C C . HIS B 1 161 ? -4.379 -1.09 -26.047 1 95.06 161 HIS B C 1
ATOM 2886 O O . HIS B 1 161 ? -4.547 -0.147 -26.828 1 95.06 161 HIS B O 1
ATOM 2892 N N . ASN B 1 162 ? -5.152 -2.064 -26 1 94.88 162 ASN B N 1
ATOM 2893 C CA . ASN B 1 162 ? -6.199 -2.227 -27 1 94.88 162 ASN B CA 1
ATOM 2894 C C . ASN B 1 162 ? -7.535 -1.666 -26.516 1 94.88 162 ASN B C 1
ATOM 2896 O O . ASN B 1 162 ? -8.562 -1.86 -27.156 1 94.88 162 ASN B O 1
ATOM 2900 N N . GLY B 1 163 ? -7.551 -1.136 -25.281 1 96.19 163 GLY B N 1
ATOM 2901 C CA . GLY B 1 163 ? -8.75 -0.49 -24.766 1 96.19 163 GLY B CA 1
ATOM 2902 C C . GLY B 1 163 ? -9.625 -1.421 -23.953 1 96.19 163 GLY B C 1
ATOM 2903 O O . GLY B 1 163 ? -10.594 -0.982 -23.328 1 96.19 163 GLY B O 1
ATOM 2904 N N . LYS B 1 164 ? -9.328 -2.629 -23.922 1 97 164 LYS B N 1
ATOM 2905 C CA . LYS B 1 164 ? -10.102 -3.584 -23.125 1 97 164 LYS B CA 1
ATOM 2906 C C . LYS B 1 164 ? -9.68 -3.551 -21.656 1 97 164 LYS B C 1
ATOM 2908 O O . LYS B 1 164 ? -8.562 -3.145 -21.344 1 97 164 LYS B O 1
ATOM 2913 N N . THR B 1 165 ? -10.625 -3.957 -20.828 1 98.56 165 THR B N 1
ATOM 2914 C CA . THR B 1 165 ? -10.281 -4.078 -19.406 1 98.56 165 THR B CA 1
ATOM 2915 C C . THR B 1 165 ? -9.352 -5.262 -19.188 1 98.56 165 THR B C 1
ATOM 2917 O O . THR B 1 165 ? -9.688 -6.402 -19.516 1 98.56 165 THR B O 1
ATOM 2920 N N . VAL B 1 166 ? -8.172 -4.938 -18.625 1 98.56 166 VAL B N 1
ATOM 2921 C CA . VAL B 1 166 ? -7.18 -5.992 -18.453 1 98.56 166 VAL B CA 1
ATOM 2922 C C . VAL B 1 166 ? -6.965 -6.277 -16.969 1 98.56 166 VAL B C 1
ATOM 2924 O O . VAL B 1 166 ? -6.289 -7.242 -16.609 1 98.56 166 VAL B O 1
ATOM 2927 N N . ALA B 1 167 ? -7.477 -5.449 -16.109 1 98.88 167 ALA B N 1
ATOM 2928 C CA . ALA B 1 167 ? -7.445 -5.641 -14.664 1 98.88 167 ALA B CA 1
ATOM 2929 C C . ALA B 1 167 ? -8.531 -4.812 -13.977 1 98.88 167 ALA B C 1
ATOM 2931 O O . ALA B 1 167 ? -9.109 -3.912 -14.586 1 98.88 167 ALA B O 1
ATOM 2932 N N . CYS B 1 168 ? -8.812 -5.199 -12.82 1 98.88 168 CYS B N 1
ATOM 2933 C CA . CYS B 1 168 ? -9.805 -4.508 -12 1 98.88 168 CYS B CA 1
ATOM 2934 C C . CYS B 1 168 ? -9.227 -4.16 -10.633 1 98.88 168 CYS B C 1
ATOM 2936 O O . CYS B 1 168 ? -8.781 -5.043 -9.898 1 98.88 168 CYS B O 1
ATOM 2938 N N . LYS B 1 169 ? -9.219 -2.895 -10.266 1 98.69 169 LYS B N 1
ATOM 2939 C CA . LYS B 1 169 ? -8.727 -2.447 -8.961 1 98.69 169 LYS B CA 1
ATOM 2940 C C . LYS B 1 169 ? -9.664 -2.891 -7.844 1 98.69 169 LYS B C 1
ATOM 2942 O O . LYS B 1 169 ? -10.883 -2.955 -8.031 1 98.69 169 LYS B O 1
ATOM 2947 N N . SER B 1 170 ? -9.078 -3.201 -6.723 1 98.44 170 SER B N 1
ATOM 2948 C CA . SER B 1 170 ? -9.898 -3.332 -5.52 1 98.44 170 SER B CA 1
ATOM 2949 C C . SER B 1 170 ? -10.477 -1.985 -5.098 1 98.44 170 SER B C 1
ATOM 2951 O O . SER B 1 170 ? -10.062 -0.939 -5.602 1 98.44 170 SER B O 1
ATOM 2953 N N . GLY B 1 171 ? -11.43 -2.072 -4.184 1 97.62 171 GLY B N 1
ATOM 2954 C CA . GLY B 1 171 ? -11.914 -0.826 -3.611 1 97.62 171 GLY B CA 1
ATOM 2955 C C . GLY B 1 171 ? -10.82 0.005 -2.969 1 97.62 171 GLY B C 1
ATOM 2956 O O . GLY B 1 171 ? -10.789 1.228 -3.123 1 97.62 171 GLY B O 1
ATOM 2957 N N . CYS B 1 172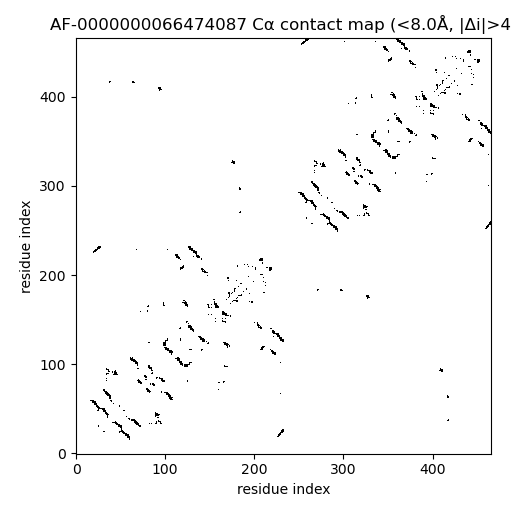 ? -9.961 -0.643 -2.268 1 97.38 172 CYS B N 1
ATOM 2958 C CA . CYS B 1 172 ? -8.867 0.06 -1.611 1 97.38 172 CYS B CA 1
ATOM 2959 C C . CYS B 1 172 ? -7.992 0.78 -2.631 1 97.38 172 CYS B C 1
ATOM 2961 O O . CYS B 1 172 ? -7.727 1.975 -2.494 1 97.38 172 CYS B O 1
ATOM 2963 N N . LEU B 1 173 ? -7.582 0.015 -3.637 1 96.94 173 LEU B N 1
ATOM 2964 C CA . LEU B 1 173 ? -6.703 0.589 -4.648 1 96.94 173 LEU B CA 1
ATOM 2965 C C . LEU B 1 173 ? -7.406 1.705 -5.414 1 96.94 173 LEU B C 1
ATOM 2967 O O . LEU B 1 173 ? -6.789 2.711 -5.766 1 96.94 173 LEU B O 1
ATOM 2971 N N . GLY B 1 174 ? -8.68 1.607 -5.652 1 97.06 174 GLY B N 1
ATOM 2972 C CA . GLY B 1 174 ? -9.422 2.539 -6.484 1 97.06 174 GLY B CA 1
ATOM 2973 C C . GLY B 1 174 ? -9.883 3.775 -5.73 1 97.06 174 GLY B C 1
ATOM 2974 O O . GLY B 1 174 ? -9.797 4.891 -6.246 1 97.06 174 GLY B O 1
ATOM 2975 N N . TYR B 1 175 ? -10.328 3.553 -4.48 1 96.38 175 TYR B N 1
ATOM 2976 C CA . TYR B 1 175 ? -10.977 4.66 -3.785 1 96.38 175 TYR B CA 1
ATOM 2977 C C . TYR B 1 175 ? -10.094 5.184 -2.656 1 96.38 175 TYR B C 1
ATOM 2979 O O . TYR B 1 175 ? -10.281 6.312 -2.191 1 96.38 175 TYR B O 1
ATOM 2987 N N . ASN B 1 176 ? -9.219 4.379 -2.135 1 96.62 176 ASN B N 1
ATOM 2988 C CA . ASN B 1 176 ? -8.195 4.789 -1.182 1 96.62 176 ASN B CA 1
ATOM 2989 C C . ASN B 1 176 ? -8.812 5.352 0.097 1 96.62 176 ASN B C 1
ATOM 2991 O O . ASN B 1 176 ? -8.336 6.352 0.636 1 96.62 176 ASN B O 1
ATOM 2995 N N . THR B 1 177 ? -9.961 4.746 0.533 1 96.31 177 THR B N 1
ATOM 2996 C CA . THR B 1 177 ? -10.562 5.121 1.807 1 96.31 177 THR B CA 1
ATOM 2997 C C . THR B 1 177 ? -10.172 4.137 2.902 1 96.31 177 THR B C 1
ATOM 2999 O O . THR B 1 177 ? -9.844 2.984 2.619 1 96.31 177 THR B O 1
ATOM 3002 N N . ASP B 1 178 ? -10.258 4.609 4.133 1 96.38 178 ASP B N 1
ATOM 3003 C CA . ASP B 1 178 ? -9.922 3.738 5.254 1 96.38 178 ASP B CA 1
ATOM 3004 C C . ASP B 1 178 ? -10.852 2.527 5.312 1 96.38 178 ASP B C 1
ATOM 3006 O O . ASP B 1 178 ? -10.414 1.419 5.633 1 96.38 178 ASP B O 1
ATOM 3010 N N . GLN B 1 179 ? -12.117 2.74 4.906 1 95.88 179 GLN B N 1
ATOM 3011 C CA . GLN B 1 179 ? -13.094 1.657 4.914 1 95.88 179 GLN B CA 1
ATOM 3012 C C . GLN B 1 179 ? -12.75 0.593 3.877 1 95.88 179 GLN B C 1
ATOM 3014 O O . GLN B 1 179 ? -12.75 -0.602 4.18 1 95.88 179 GLN B O 1
ATOM 3019 N N . GLU B 1 180 ? -12.398 0.985 2.697 1 96.81 180 GLU B N 1
ATOM 3020 C CA . GLU B 1 180 ? -12.078 0.052 1.622 1 96.81 180 GLU B CA 1
ATOM 3021 C C . GLU B 1 180 ? -10.75 -0.654 1.884 1 96.81 180 GLU B C 1
ATOM 3023 O O . GLU B 1 180 ? -10.547 -1.795 1.46 1 96.81 180 GLU B O 1
ATOM 3028 N N . CYS B 1 181 ? -9.859 0.004 2.666 1 97.12 181 CYS B N 1
ATOM 3029 C CA . CYS B 1 181 ? -8.492 -0.493 2.809 1 97.12 181 CYS B CA 1
ATOM 3030 C C . CYS B 1 181 ? -8.289 -1.159 4.164 1 97.12 181 CYS B C 1
ATOM 3032 O O . CYS B 1 181 ? -7.199 -1.64 4.469 1 97.12 181 CYS B O 1
ATOM 3034 N N . CYS B 1 182 ? -9.359 -1.161 5.004 1 97 182 CYS B N 1
ATOM 3035 C CA . CYS B 1 182 ? -9.289 -1.708 6.355 1 97 182 CYS B CA 1
ATOM 3036 C C . CYS B 1 182 ? -8.109 -1.121 7.121 1 97 182 CYS B C 1
ATOM 3038 O O . CYS B 1 182 ? -7.297 -1.86 7.676 1 97 182 CYS B O 1
ATOM 3040 N N . ARG B 1 183 ? -7.973 0.223 7.207 1 94.94 183 ARG B N 1
ATOM 3041 C CA . ARG B 1 183 ? -6.926 0.907 7.953 1 94.94 183 ARG B CA 1
ATOM 3042 C C . ARG B 1 183 ? -7.504 2.023 8.812 1 94.94 183 ARG B C 1
ATOM 3044 O O . ARG B 1 183 ? -8.703 2.314 8.742 1 94.94 183 ARG B O 1
ATOM 3051 N N . GLY B 1 184 ? -6.734 2.555 9.656 1 90.75 184 GLY B N 1
ATOM 3052 C CA . GLY B 1 184 ? -7.219 3.568 10.578 1 90.75 184 GLY B CA 1
ATOM 3053 C C . GLY B 1 184 ? -8.281 3.051 11.539 1 90.75 184 GLY B C 1
ATOM 3054 O O . GLY B 1 184 ? -8.078 2.025 12.188 1 90.75 184 GLY B O 1
ATOM 3055 N N . ALA B 1 185 ? -9.398 3.787 11.578 1 90.31 185 ALA B N 1
ATOM 3056 C CA . ALA B 1 185 ? -10.484 3.4 12.469 1 90.31 185 ALA B CA 1
ATOM 3057 C C . ALA B 1 185 ? -11.078 2.059 12.062 1 90.31 185 ALA B C 1
ATOM 3059 O O . ALA B 1 185 ? -11.82 1.44 12.828 1 90.31 185 ALA B O 1
ATOM 3060 N N . TYR B 1 186 ? -10.773 1.539 10.891 1 95.69 186 TYR B N 1
ATOM 3061 C CA . TYR B 1 186 ? -11.32 0.29 10.367 1 95.69 186 TYR B CA 1
ATOM 3062 C C . TYR B 1 186 ? -10.258 -0.807 10.375 1 95.69 186 TYR B C 1
ATOM 3064 O O . TYR B 1 186 ? -10.398 -1.814 9.68 1 95.69 186 TYR B O 1
ATOM 3072 N N . GLY B 1 187 ? -9.305 -0.725 11.148 1 95.44 187 GLY B N 1
ATOM 3073 C CA . GLY B 1 187 ? -8.133 -1.593 11.102 1 95.44 187 GLY B CA 1
ATOM 3074 C C . GLY B 1 187 ? -8.32 -2.891 11.859 1 95.44 187 GLY B C 1
ATOM 3075 O O . GLY B 1 187 ? -7.348 -3.557 12.211 1 95.44 187 GLY B O 1
ATOM 3076 N N . THR B 1 188 ? -9.555 -3.236 12.242 1 95.25 188 THR B N 1
ATOM 3077 C CA . THR B 1 188 ? -9.828 -4.48 12.953 1 95.25 188 THR B CA 1
ATOM 3078 C C . THR B 1 188 ? -11 -5.223 12.312 1 95.25 188 THR B C 1
ATOM 3080 O O . THR B 1 188 ? -11.844 -4.609 11.656 1 95.25 188 THR B O 1
ATOM 3083 N N . PRO B 1 189 ? -10.984 -6.578 12.539 1 96 189 PRO B N 1
ATOM 3084 C CA . PRO B 1 189 ? -12 -7.387 11.859 1 96 189 PRO B CA 1
ATOM 3085 C C . PRO B 1 189 ? -13.422 -6.984 12.234 1 96 189 PRO B C 1
ATOM 3087 O O . PRO B 1 189 ? -14.352 -7.172 11.445 1 96 189 PRO B O 1
ATOM 3090 N N . ASP B 1 190 ? -13.609 -6.453 13.445 1 96.88 190 ASP B N 1
ATOM 3091 C CA . ASP B 1 190 ? -14.953 -6.094 13.883 1 96.88 190 ASP B CA 1
ATOM 3092 C C . ASP B 1 190 ? -15.398 -4.773 13.258 1 96.88 190 ASP B C 1
ATOM 3094 O O . ASP B 1 190 ? -16.594 -4.473 13.219 1 96.88 190 ASP B O 1
ATOM 3098 N N . LYS B 1 191 ? -14.406 -3.984 12.719 1 96 191 LYS B N 1
ATOM 3099 C CA . LYS B 1 191 ? -14.734 -2.658 12.203 1 96 191 LYS B CA 1
ATOM 3100 C C . LYS B 1 191 ? -14.711 -2.639 10.68 1 96 191 LYS B C 1
ATOM 3102 O O . LYS B 1 191 ? -15.305 -1.758 10.055 1 96 191 LYS B O 1
ATOM 3107 N N . CYS B 1 192 ? -14 -3.578 10.133 1 97.44 192 CYS B N 1
ATOM 3108 C CA . CYS B 1 192 ? -13.891 -3.641 8.68 1 97.44 192 CYS B CA 1
ATOM 3109 C C . CYS B 1 192 ? -14.711 -4.797 8.117 1 97.44 192 CYS B C 1
ATOM 3111 O O . CYS B 1 192 ? -14.445 -5.961 8.43 1 97.44 192 CYS B O 1
ATOM 3113 N N . HIS B 1 193 ? -15.633 -4.422 7.242 1 96.62 193 HIS B N 1
ATOM 3114 C CA . HIS B 1 193 ? -16.5 -5.414 6.617 1 96.62 193 HIS B CA 1
ATOM 3115 C C . HIS B 1 193 ? -16.359 -5.391 5.102 1 96.62 193 HIS B C 1
ATOM 3117 O O . HIS B 1 193 ? -15.789 -4.453 4.539 1 96.62 193 HIS B O 1
ATOM 3123 N N . ARG B 1 194 ? -16.828 -6.445 4.516 1 97.06 194 ARG B N 1
ATOM 3124 C CA . ARG B 1 194 ? -16.75 -6.57 3.064 1 97.06 194 ARG B CA 1
ATOM 3125 C C . ARG B 1 194 ? -17.531 -5.465 2.371 1 97.06 194 ARG B C 1
ATOM 3127 O O . ARG B 1 194 ? -18.734 -5.332 2.578 1 97.06 194 ARG B O 1
ATOM 3134 N N . SER B 1 195 ? -16.906 -4.703 1.586 1 97.06 195 SER B N 1
ATOM 3135 C CA . SER B 1 195 ? -17.547 -3.648 0.805 1 97.06 195 SER B CA 1
ATOM 3136 C C . SER B 1 195 ? -18.281 -4.223 -0.402 1 97.06 195 SER B C 1
ATOM 3138 O O . SER B 1 195 ? -18.188 -5.426 -0.672 1 97.06 195 SER B O 1
ATOM 3140 N N . ALA B 1 196 ? -18.938 -3.357 -1.139 1 96 196 ALA B N 1
ATOM 3141 C CA . ALA B 1 196 ? -19.625 -3.789 -2.35 1 96 196 ALA B CA 1
ATOM 3142 C C . ALA B 1 196 ? -18.641 -4.293 -3.396 1 96 196 ALA B C 1
ATOM 3144 O O . ALA B 1 196 ? -18.891 -5.301 -4.062 1 96 196 ALA B O 1
ATOM 3145 N N . THR B 1 197 ? -17.547 -3.604 -3.557 1 96.31 197 THR B N 1
ATOM 3146 C CA . THR B 1 197 ? -16.531 -4.039 -4.512 1 96.31 197 THR B CA 1
ATOM 3147 C C . THR B 1 197 ? -15.945 -5.391 -4.105 1 96.31 197 THR B C 1
ATOM 3149 O O . THR B 1 197 ? -15.805 -6.285 -4.941 1 96.31 197 THR B O 1
ATOM 3152 N N . ALA B 1 198 ? -15.617 -5.488 -2.834 1 97.88 198 ALA B N 1
ATOM 3153 C CA . ALA B 1 198 ? -15.086 -6.762 -2.342 1 97.88 198 ALA B CA 1
ATOM 3154 C C . ALA B 1 198 ? -16.094 -7.887 -2.543 1 97.88 198 ALA B C 1
ATOM 3156 O O . ALA B 1 198 ? -15.719 -9.023 -2.832 1 97.88 198 ALA B O 1
ATOM 3157 N N . GLN B 1 199 ? -17.344 -7.57 -2.389 1 97.81 199 GLN B N 1
ATOM 3158 C CA . GLN B 1 199 ? -18.375 -8.578 -2.604 1 97.81 199 GLN B CA 1
ATOM 3159 C C . GLN B 1 199 ? -18.406 -9.039 -4.059 1 97.81 199 GLN B C 1
ATOM 3161 O O . GLN B 1 199 ? -18.578 -10.227 -4.34 1 97.81 199 GLN B O 1
ATOM 3166 N N . MET B 1 200 ? -18.297 -8.078 -4.941 1 97.62 200 MET B N 1
ATOM 3167 C CA . MET B 1 200 ? -18.25 -8.422 -6.363 1 97.62 200 MET B CA 1
ATOM 3168 C C . MET B 1 200 ? -17.094 -9.383 -6.652 1 97.62 200 MET B C 1
ATOM 3170 O O . MET B 1 200 ? -17.281 -10.367 -7.371 1 97.62 200 MET B O 1
ATOM 3174 N N . PHE B 1 201 ? -15.953 -9.148 -6.074 1 98.31 201 PHE B N 1
ATOM 3175 C CA . PHE B 1 201 ? -14.805 -10.047 -6.234 1 98.31 201 PHE B CA 1
ATOM 3176 C C . PHE B 1 201 ? -15.102 -11.414 -5.633 1 98.31 201 PHE B C 1
ATOM 3178 O O . PHE B 1 201 ? -14.805 -12.438 -6.242 1 98.31 201 PHE B O 1
ATOM 3185 N N . LYS B 1 202 ? -15.711 -11.375 -4.469 1 98.12 202 LYS B N 1
ATOM 3186 C CA . LYS B 1 202 ? -16 -12.617 -3.758 1 98.12 202 LYS B CA 1
ATOM 3187 C C . LYS B 1 202 ? -17.016 -13.461 -4.523 1 98.12 202 LYS B C 1
ATOM 3189 O O . LYS B 1 202 ? -16.891 -14.688 -4.582 1 98.12 202 LYS B O 1
ATOM 3194 N N . ASP B 1 203 ? -17.953 -12.82 -5.109 1 97.88 203 ASP B N 1
ATOM 3195 C CA . ASP B 1 203 ? -18.953 -13.531 -5.906 1 97.88 203 ASP B CA 1
ATOM 3196 C C . ASP B 1 203 ? -18.297 -14.25 -7.086 1 97.88 203 ASP B C 1
ATOM 3198 O O . ASP B 1 203 ? -18.703 -15.359 -7.445 1 97.88 203 ASP B O 1
ATOM 3202 N N . ALA B 1 204 ? -17.312 -13.633 -7.613 1 98.31 204 ALA B N 1
ATOM 3203 C CA . ALA B 1 204 ? -16.625 -14.195 -8.773 1 98.31 204 ALA B CA 1
ATOM 3204 C C . ALA B 1 204 ? -15.617 -15.25 -8.344 1 98.31 204 ALA B C 1
ATOM 3206 O O . ALA B 1 204 ? -15.398 -16.234 -9.062 1 98.31 204 ALA B O 1
ATOM 3207 N N . CYS B 1 205 ? -15.031 -15.07 -7.223 1 98.19 205 CYS B N 1
ATOM 3208 C CA . CYS B 1 205 ? -14.008 -15.969 -6.699 1 98.19 205 CYS B CA 1
ATOM 3209 C C . CYS B 1 205 ? -14.266 -16.297 -5.234 1 98.19 205 CYS B C 1
ATOM 3211 O O . CYS B 1 205 ? -13.578 -15.797 -4.348 1 98.19 205 CYS B O 1
ATOM 3213 N N . PRO B 1 206 ? -15.023 -17.25 -4.93 1 98.06 206 PRO B N 1
ATOM 3214 C CA . PRO B 1 206 ? -15.57 -17.438 -3.586 1 98.06 206 PRO B CA 1
ATOM 3215 C C . PRO B 1 206 ? -14.5 -17.859 -2.574 1 98.06 206 PRO B C 1
ATOM 3217 O O . PRO B 1 206 ? -14.68 -17.672 -1.369 1 98.06 206 PRO B O 1
ATOM 3220 N N . THR B 1 207 ? -13.391 -18.406 -3.061 1 98.31 207 THR B N 1
ATOM 3221 C CA . THR B 1 207 ? -12.406 -18.922 -2.104 1 98.31 207 THR B CA 1
ATOM 3222 C C . THR B 1 207 ? -11.156 -18.047 -2.102 1 98.31 207 THR B C 1
ATOM 3224 O O . THR B 1 207 ? -10.117 -18.438 -1.567 1 98.31 207 THR B O 1
ATOM 3227 N N . ALA B 1 208 ? -11.227 -16.891 -2.705 1 98.62 208 ALA B N 1
ATOM 3228 C CA . ALA B 1 208 ? -10.125 -15.93 -2.688 1 98.62 208 ALA B CA 1
ATOM 3229 C C . ALA B 1 208 ? -10.383 -14.812 -1.684 1 98.62 208 ALA B C 1
ATOM 3231 O O . ALA B 1 208 ? -11.539 -14.484 -1.392 1 98.62 208 ALA B O 1
ATOM 3232 N N . TYR B 1 209 ? -9.281 -14.312 -1.142 1 98.5 209 TYR B N 1
ATOM 3233 C CA . TYR B 1 209 ? -9.391 -13.094 -0.351 1 98.5 209 TYR B CA 1
ATOM 3234 C C . TYR B 1 209 ? -9.906 -11.938 -1.2 1 98.5 209 TYR B C 1
ATOM 3236 O O . TYR B 1 209 ? -9.32 -11.609 -2.236 1 98.5 209 TYR B O 1
ATOM 3244 N N . SER B 1 210 ? -10.992 -11.352 -0.73 1 98.06 210 SER B N 1
ATOM 3245 C CA . SER B 1 210 ? -11.508 -10.18 -1.428 1 98.06 210 SER B CA 1
ATOM 3246 C C . SER B 1 210 ? -11.234 -8.898 -0.643 1 98.06 210 SER B C 1
ATOM 3248 O O . SER B 1 210 ? -11.344 -7.797 -1.183 1 98.06 210 SER B O 1
ATOM 3250 N N . TYR B 1 211 ? -10.961 -8.961 0.599 1 97.5 211 TYR B N 1
ATOM 3251 C CA . TYR B 1 211 ? -10.523 -7.898 1.495 1 97.5 211 TYR B CA 1
ATOM 3252 C C . TYR B 1 211 ? -9.719 -8.461 2.658 1 97.5 211 TYR B C 1
ATOM 3254 O O . TYR B 1 211 ? -9.547 -9.68 2.771 1 97.5 211 TYR B O 1
ATOM 3262 N N . ALA B 1 212 ? -9.273 -7.641 3.541 1 96.5 212 ALA B N 1
ATOM 3263 C CA . ALA B 1 212 ? -8.195 -7.977 4.461 1 96.5 212 ALA B CA 1
ATOM 3264 C C . ALA B 1 212 ? -8.641 -9.031 5.473 1 96.5 212 ALA B C 1
ATOM 3266 O O . ALA B 1 212 ? -7.844 -9.859 5.91 1 96.5 212 ALA B O 1
ATOM 3267 N N . TYR B 1 213 ? -9.836 -9.125 5.855 1 97.19 213 TYR B N 1
ATOM 3268 C CA . TYR B 1 213 ? -10.273 -9.992 6.945 1 97.19 213 TYR B CA 1
ATOM 3269 C C . TYR B 1 213 ? -11.195 -11.086 6.438 1 97.19 213 TYR B C 1
ATOM 3271 O O . TYR B 1 213 ? -12.18 -11.438 7.105 1 97.19 213 TYR B O 1
ATOM 3279 N N . ASP B 1 214 ? -10.859 -11.617 5.328 1 95.62 214 ASP B N 1
ATOM 3280 C CA . ASP B 1 214 ? -11.672 -12.625 4.652 1 95.62 214 ASP B CA 1
ATOM 3281 C C . ASP B 1 214 ? -11.195 -14.031 4.996 1 95.62 214 ASP B C 1
ATOM 3283 O O . ASP B 1 214 ? -11.422 -14.977 4.23 1 95.62 214 ASP B O 1
ATOM 3287 N N . ASP B 1 215 ? -10.586 -14.336 6.055 1 94.44 215 ASP B N 1
ATOM 3288 C CA . ASP B 1 215 ? -9.867 -15.562 6.395 1 94.44 215 ASP B CA 1
ATOM 3289 C C . ASP B 1 215 ? -10.805 -16.766 6.387 1 94.44 215 ASP B C 1
ATOM 3291 O O . ASP B 1 215 ? -10.438 -17.844 5.91 1 94.44 215 ASP B O 1
ATOM 3295 N N . GLY B 1 216 ? -11.93 -16.594 6.844 1 94 216 GLY B N 1
ATOM 3296 C CA . GLY B 1 216 ? -12.836 -17.703 7.043 1 94 216 GLY B CA 1
ATOM 3297 C C . GLY B 1 216 ? -13.102 -18.484 5.77 1 94 216 GLY B C 1
ATOM 3298 O O . GLY B 1 216 ? -13.195 -19.719 5.797 1 94 216 GLY B O 1
ATOM 3299 N N . SER B 1 217 ? -13.102 -17.797 4.691 1 95.94 217 SER B N 1
ATOM 3300 C CA . SER B 1 217 ? -13.453 -18.453 3.439 1 95.94 217 SER B CA 1
ATOM 3301 C C . SER B 1 217 ? -12.258 -18.531 2.498 1 95.94 217 SER B C 1
ATOM 3303 O O . SER B 1 217 ? -12.359 -19.078 1.395 1 95.94 217 SER B O 1
ATOM 3305 N N . SER B 1 218 ? -11.07 -18.078 2.977 1 98.25 218 SER B N 1
ATOM 3306 C CA . SER B 1 218 ? -10.102 -17.781 1.921 1 98.25 218 SER B CA 1
ATOM 3307 C C . SER B 1 218 ? -8.703 -18.234 2.318 1 98.25 218 SER B C 1
ATOM 3309 O O . SER B 1 218 ? -7.75 -18.078 1.552 1 98.25 218 SER B O 1
ATOM 3311 N N . THR B 1 219 ? -8.594 -18.734 3.496 1 97.81 219 THR B N 1
ATOM 3312 C CA . THR B 1 219 ? -7.324 -19.328 3.924 1 97.81 219 THR B CA 1
ATOM 3313 C C . THR B 1 219 ? -7.418 -20.844 3.959 1 97.81 219 THR B C 1
ATOM 3315 O O . THR B 1 219 ? -8.391 -21.406 4.465 1 97.81 219 THR B O 1
ATOM 3318 N N . PHE B 1 220 ? -6.348 -21.5 3.426 1 98.25 220 PHE B N 1
ATOM 3319 C CA . PHE B 1 220 ? -6.355 -22.969 3.354 1 98.25 220 PHE B CA 1
ATOM 3320 C C . PHE B 1 220 ? -5.082 -23.547 3.957 1 98.25 220 PHE B C 1
ATOM 3322 O O . PHE B 1 220 ? -4.035 -22.891 3.961 1 98.25 220 PHE B O 1
ATOM 3329 N N . THR B 1 221 ? -5.219 -24.75 4.473 1 97.62 221 THR B N 1
ATOM 3330 C CA . THR B 1 221 ? -4.094 -25.453 5.07 1 97.62 221 THR B CA 1
ATOM 3331 C C . THR B 1 221 ? -3.912 -26.828 4.418 1 97.62 221 THR B C 1
ATOM 3333 O O . THR B 1 221 ? -4.832 -27.344 3.775 1 97.62 221 THR B O 1
ATOM 3336 N N . CYS B 1 222 ? -2.721 -27.312 4.441 1 97.5 222 CYS B N 1
ATOM 3337 C CA . CYS B 1 222 ? -2.363 -28.625 3.924 1 97.5 222 CYS B CA 1
ATOM 3338 C C . CYS B 1 222 ? -1.261 -29.266 4.762 1 97.5 222 CYS B C 1
ATOM 3340 O O . CYS B 1 222 ? -0.233 -28.641 5.023 1 97.5 222 CYS B O 1
ATOM 3342 N N . GLN B 1 223 ? -1.513 -30.5 5.27 1 94.25 223 GLN B N 1
ATOM 3343 C CA . GLN B 1 223 ? -0.457 -31.203 5.992 1 94.25 223 GLN B CA 1
ATOM 3344 C C . GLN B 1 223 ? 0.615 -31.719 5.035 1 94.25 223 GLN B C 1
ATOM 3346 O O . GLN B 1 223 ? 0.301 -32.219 3.957 1 94.25 223 GLN B O 1
ATOM 3351 N N . PRO B 1 224 ? 1.9 -31.531 5.441 1 82.31 224 PRO B N 1
ATOM 3352 C CA . PRO B 1 224 ? 2.988 -31.953 4.559 1 82.31 224 PRO B CA 1
ATOM 3353 C C . PRO B 1 224 ? 3.025 -33.469 4.355 1 82.31 224 PRO B C 1
ATOM 3355 O O . PRO B 1 224 ? 2.482 -34.219 5.172 1 82.31 224 PRO B O 1
ATOM 3358 N N . SER B 1 225 ? 3.594 -33.906 2.977 1 86.12 225 SER B N 1
ATOM 3359 C CA . SER B 1 225 ? 4.254 -33 2.055 1 86.12 225 SER B CA 1
ATOM 3360 C C . SER B 1 225 ? 3.451 -32.844 0.771 1 86.12 225 SER B C 1
ATOM 3362 O O . SER B 1 225 ? 3.18 -33.812 0.068 1 86.12 225 SER B O 1
ATOM 3364 N N . ALA B 1 226 ? 2.93 -31.719 0.56 1 95.12 226 ALA B N 1
ATOM 3365 C CA . ALA B 1 226 ? 2.227 -31.469 -0.695 1 95.12 226 ALA B CA 1
ATOM 3366 C C . ALA B 1 226 ? 3.094 -30.656 -1.66 1 95.12 226 ALA B C 1
ATOM 3368 O O . ALA B 1 226 ? 3.967 -29.906 -1.235 1 95.12 226 ALA B O 1
ATOM 3369 N N . SER B 1 227 ? 2.977 -30.984 -2.875 1 98 227 SER B N 1
ATOM 3370 C CA . SER B 1 227 ? 3.389 -30.062 -3.932 1 98 227 SER B CA 1
ATOM 3371 C C . SER B 1 227 ? 2.207 -29.25 -4.457 1 98 227 SER B C 1
ATOM 3373 O O . SER B 1 227 ? 1.056 -29.531 -4.117 1 98 227 SER B O 1
ATOM 3375 N N . TYR B 1 228 ? 2.537 -28.203 -5.18 1 98.75 228 TYR B N 1
ATOM 3376 C CA . TYR B 1 228 ? 1.443 -27.328 -5.578 1 98.75 228 TYR B CA 1
ATOM 3377 C C . TYR B 1 228 ? 1.537 -26.969 -7.059 1 98.75 228 TYR B C 1
ATOM 3379 O O . TYR B 1 228 ? 2.633 -26.906 -7.617 1 98.75 228 TYR B O 1
ATOM 3387 N N . THR B 1 229 ? 0.365 -26.766 -7.664 1 98.94 229 THR B N 1
ATOM 3388 C CA . THR B 1 229 ? 0.258 -26.109 -8.961 1 98.94 229 THR B CA 1
ATOM 3389 C C . THR B 1 229 ? -0.43 -24.766 -8.82 1 98.94 229 THR B C 1
ATOM 3391 O O . THR B 1 229 ? -1.501 -24.656 -8.219 1 98.94 229 THR B O 1
ATOM 3394 N N . VAL B 1 230 ? 0.247 -23.734 -9.273 1 98.94 230 VAL B N 1
ATOM 3395 C CA . VAL B 1 230 ? -0.384 -22.438 -9.469 1 98.94 230 VAL B CA 1
ATOM 3396 C C . VAL B 1 230 ? -0.782 -22.266 -10.93 1 98.94 230 VAL B C 1
ATOM 3398 O O . VAL B 1 230 ? 0.08 -22.156 -11.805 1 98.94 230 VAL B O 1
ATOM 3401 N N . GLN B 1 231 ? -2.064 -22.234 -11.117 1 98.94 231 GLN B N 1
ATOM 3402 C CA . GLN B 1 231 ? -2.598 -22.141 -12.469 1 98.94 231 GLN B CA 1
ATOM 3403 C C . GLN B 1 231 ? -3.17 -20.75 -12.742 1 98.94 231 GLN B C 1
ATOM 3405 O O . GLN B 1 231 ? -3.943 -20.234 -11.938 1 98.94 231 GLN B O 1
ATOM 3410 N N . PHE B 1 232 ? -2.779 -20.188 -13.875 1 98.75 232 PHE B N 1
ATOM 3411 C CA . PHE B 1 232 ? -3.389 -18.953 -14.359 1 98.75 232 PHE B CA 1
ATOM 3412 C C . PHE B 1 232 ? -4.352 -19.25 -15.508 1 98.75 232 PHE B C 1
ATOM 3414 O O . PHE B 1 232 ? -3.994 -19.938 -16.469 1 98.75 232 PHE B O 1
ATOM 3421 N N . CYS B 1 233 ? -5.559 -18.562 -15.438 1 97.38 233 CYS B N 1
ATOM 3422 C CA . CYS B 1 233 ? -6.676 -18.844 -16.344 1 97.38 233 CYS B CA 1
ATOM 3423 C C . CYS B 1 233 ? -7.164 -20.281 -16.172 1 97.38 233 CYS B C 1
ATOM 3425 O O . CYS B 1 233 ? -6.363 -21.219 -16.141 1 97.38 233 CYS B O 1
#

Nearest PDB structures (foldseek):
  3zs3-assembly1_A  TM=9.422E-01  e=1.652E-25  Malus domestica
  2ahn-assembly1_A  TM=9.149E-01  e=1.247E-24  Prunus avium
  7p23-assembly2_B  TM=9.055E-01  e=2.820E-23  Puccinia graminis f. sp. tritici CRL 75-36-700-3
  1du5-assembly1_B  TM=8.956E-01  e=6.378E-22  Zea mays
  1aun-assembly1_A  TM=8.857E-01  e=7.268E-20  Nicotiana tabacum

Solvent-accessible surface area (backbone atoms only — not comparable to full-atom values): 23342 Å² total; per-residue (Å²): 132,87,81,75,78,79,77,78,78,76,77,76,73,74,76,65,78,63,66,31,51,37,34,41,33,29,58,32,95,51,61,36,34,36,36,29,33,39,77,86,38,49,73,46,2,26,41,80,33,48,52,69,32,67,49,77,44,65,39,51,49,57,36,44,50,28,39,38,34,56,19,33,67,54,48,98,62,33,56,34,68,29,23,36,47,36,76,43,72,38,23,67,55,18,44,60,40,72,29,33,29,32,40,35,35,30,25,45,42,77,96,47,24,26,36,38,30,21,38,29,48,49,4,32,48,56,45,44,28,39,42,66,40,67,46,45,81,58,65,73,27,27,54,44,82,48,63,58,44,82,69,39,54,76,88,31,44,36,64,36,97,85,64,46,56,53,20,22,40,17,45,21,68,55,53,36,23,41,65,58,54,39,32,60,85,16,56,42,71,91,59,30,65,85,46,71,57,25,44,56,46,26,73,24,19,66,28,25,20,30,43,94,75,37,51,90,57,15,60,42,48,29,35,69,71,49,34,37,33,44,33,32,85,132,88,81,75,79,78,78,78,77,77,77,76,74,73,75,64,77,61,67,30,50,37,32,42,33,30,57,31,95,50,60,35,34,37,37,28,35,40,76,85,37,50,72,47,2,27,41,79,32,48,52,69,32,66,49,76,44,66,39,51,49,57,35,46,52,27,39,38,35,54,19,32,68,55,49,100,62,32,57,34,70,29,22,36,46,35,76,44,70,39,24,65,53,19,44,60,41,72,29,33,29,33,42,37,35,31,26,46,43,78,96,48,23,26,37,38,31,21,37,28,49,50,3,32,47,56,45,43,29,39,43,66,42,67,47,45,81,59,66,72,28,27,55,44,80,47,64,60,43,82,68,41,55,76,88,30,43,36,64,37,98,86,65,46,58,53,19,22,41,16,45,21,66,57,54,37,22,42,64,58,53,40,31,60,85,16,55,42,72,92,59,32,66,85,46,72,58,26,43,55,45,26,72,24,17,66,28,23,20,31,43,95,76,37,52,89,57,15,60,43,48,31,36,70,72,49,34,38,34,44,33,34,84

Foldseek 3Di:
DPPPPPPPPPPPPCPPQDKFKEKEFEQDQAKKWKAKAFPPCWPLGTAIDGHGDMDMTIDGQQTAFMKIWIFACQDPQGPTLFQGQHSDSHNRHGGGDDDIKIWTWGALPVVGKIKIWIARAFWYQWWKKKDKADFPQFDIYTDFQDDCQVVADPQQFRADPVGGGRIGGFCCNRVVDCQRQCDDVRVDPVRHDQDPRLVSVCNRTVQHHSHDNSCVRTMTIGHDDIHIYMYTD/DPPPPPPPPPPPPCPPQDKFKEKEFEQDQAKKWKAKAFPPCWPLGTAIDGHGDMDMTIDGQQTAFMKIWIFACQDPQGPTLFQGQHSDSHNRHGGGDDDIKIWTWGALPVPGKIKIWIARAFWYQWWKKKDKADFPQFDIYTDFQDDCQVVADPQQFRADPVGGGRIGGFCCNRVVDCQSQCDDVRVDPVRHDQDPRLVSVCNRTVQHHSHDNSCVRTMTIGHDDIHIYMYTD

Radius of gyration: 26.34 Å; Cα contacts (8 Å, |Δi|>4): 1248; chains: 2; bounding box: 113×80×72 Å

InterPro domains:
  IPR001938 Thaumatin family [PF00314] (26-233)
  IPR001938 Thaumatin family [PIRSF002703] (5-233)
  IPR001938 Thaumatin family [PR00347] (21-33)
  IPR001938 Thaumatin family [PR00347] (45-54)
  IPR001938 Thaumatin family [PR00347] (67-78)
  IPR001938 Thaumatin family [PR00347] (114-130)
  IPR001938 Thaumatin family [PR00347] (224-233)
  IPR001938 Thaumatin family [PS51367] (19-233)
  IPR001938 Thaumatin family [SM00205] (22-233)
  IPR037176 Osmotin/thaumatin-like superfamily [G3DSA:2.60.110.10] (20-233)
  IPR037176 Osmotin/thaumatin-like superfamily [SSF49870] (21-233)